Protein AF-0000000072567317 (afdb_homodimer)

Secondary structure (DSSP, 8-state):
--TTHHHHHHHHHHHHHHHHHIIIIIHHHHHHHHHTTEE--SSSS--EE-TTHHHHHHHH-HHHHHHHHHHHHHHHHHHHHHHHHHHHHHHHHHH---TTHHHHHHHHHHHHHS-HHHHHHHHHHHT-TTT-HHHHHHHHTT-GGG---TTT-TTTHHHHHHHHHHHHHHHHHHHHHHHHHTTS-HHHHHHHHHTT--HHHHIIIIIHHHHHHHHHHHHHHHHHHHHHHHHHHHHHHTTT-STTTT--HHHHHHIIIIIS--HHHHHHHHHHHHHHHHHHHHHHHHHT-------/--TTHHHHHHHHHHHHHHHHHIIIIIHHHHHHHHHTTEE--SSSS--EE-TTHHHHHHHH-HHHHHHHHHHHHHHHHHHHHHHHHHHHHHHHHHH---TTHHHHHHHHHHHHHS-HHHHHHHHHHHT-TTT-HHHHHHHHTT-GGG---TTT-TTTHHHHHHHHHHHHHHHHHHHHHHHHHTTS-HHHHHHHHHTT--HHHHIIIIIHHHHHHHHHHHHHHHHHHHHHHHHHHHHHHTTT-STTTT--HHHHHHIIIIIS--HHHHHHHHHHHHHHHHHHHHHHHHHT-------

Radius of gyration: 24.94 Å; Cα contacts (8 Å, |Δi|>4): 811; chains: 2; bounding box: 60×74×68 Å

Structure (mmCIF, N/CA/C/O backbone):
data_AF-0000000072567317-model_v1
#
loop_
_entity.id
_entity.type
_entity.pdbx_description
1 polymer 'ABC transporter, permease protein'
#
loop_
_atom_site.group_PDB
_atom_site.id
_atom_site.type_symbol
_atom_site.label_atom_id
_atom_site.label_alt_id
_atom_site.label_comp_id
_atom_site.label_asym_id
_atom_site.label_entity_id
_atom_site.label_seq_id
_atom_site.pdbx_PDB_ins_code
_atom_site.Cartn_x
_atom_site.Cartn_y
_atom_site.Cartn_z
_atom_site.occupancy
_atom_site.B_iso_or_equiv
_atom_site.auth_seq_id
_atom_site.auth_comp_id
_atom_site.auth_asym_id
_atom_site.auth_atom_id
_atom_site.pdbx_PDB_model_num
ATOM 1 N N . MET A 1 1 ? -23.688 21.062 33.844 1 32.62 1 MET A N 1
ATOM 2 C CA . MET A 1 1 ? -24.109 20.281 32.688 1 32.62 1 MET A CA 1
ATOM 3 C C . MET A 1 1 ? -23.297 19 32.562 1 32.62 1 MET A C 1
ATOM 5 O O . MET A 1 1 ? -22.062 19.047 32.469 1 32.62 1 MET A O 1
ATOM 9 N N . ASN A 1 2 ? -23.625 17.797 33.062 1 37.94 2 ASN A N 1
ATOM 10 C CA . ASN A 1 2 ? -23.188 16.5 33.562 1 37.94 2 ASN A CA 1
ATOM 11 C C . ASN A 1 2 ? -22.516 15.672 32.469 1 37.94 2 ASN A C 1
ATOM 13 O O . ASN A 1 2 ? -23.109 15.391 31.438 1 37.94 2 ASN A O 1
ATOM 17 N N . ASN A 1 3 ? -21.172 15.711 32.312 1 44.16 3 ASN A N 1
ATOM 18 C CA . ASN A 1 3 ? -20.062 15.258 31.5 1 44.16 3 ASN A CA 1
ATOM 19 C C . ASN A 1 3 ? -20.125 13.758 31.234 1 44.16 3 ASN A C 1
ATOM 21 O O . ASN A 1 3 ? -19.156 13.156 30.766 1 44.16 3 ASN A O 1
ATOM 25 N N . LYS A 1 4 ? -21.016 13.148 31.969 1 48.81 4 LYS A N 1
ATOM 26 C CA . LYS A 1 4 ? -21.234 11.703 31.984 1 48.81 4 LYS A CA 1
ATOM 27 C C . LYS A 1 4 ? -21.906 11.234 30.688 1 48.81 4 LYS A C 1
ATOM 29 O O . LYS A 1 4 ? -21.625 10.133 30.203 1 48.81 4 LYS A O 1
ATOM 34 N N . GLY A 1 5 ? -22.797 12 30.203 1 48.31 5 GLY A N 1
ATOM 35 C CA . GLY A 1 5 ? -23.562 11.641 29.031 1 48.31 5 GLY A CA 1
ATOM 36 C C . GLY A 1 5 ? -22.703 11.5 27.781 1 48.31 5 GLY A C 1
ATOM 37 O O . GLY A 1 5 ? -22.984 10.648 26.938 1 48.31 5 GLY A O 1
ATOM 38 N N . ASN A 1 6 ? -21.797 12.375 27.625 1 52.28 6 ASN A N 1
ATOM 39 C CA . ASN A 1 6 ? -20.938 12.391 26.453 1 52.28 6 ASN A CA 1
ATOM 40 C C . ASN A 1 6 ? -19.969 11.211 26.438 1 52.28 6 ASN A C 1
ATOM 42 O O . ASN A 1 6 ? -19.625 10.703 25.375 1 52.28 6 ASN A O 1
ATOM 46 N N . LYS A 1 7 ? -19.719 10.781 27.656 1 54.72 7 LYS A N 1
ATOM 47 C CA . LYS A 1 7 ? -18.812 9.641 27.75 1 54.72 7 LYS A CA 1
ATOM 48 C C . LYS A 1 7 ? -19.484 8.352 27.281 1 54.72 7 LYS A C 1
ATOM 50 O O . LYS A 1 7 ? -18.859 7.512 26.641 1 54.72 7 LYS A O 1
ATOM 55 N N . THR A 1 8 ? -20.766 8.242 27.703 1 52.5 8 THR A N 1
ATOM 56 C CA . THR A 1 8 ? -21.5 7.035 27.328 1 52.5 8 THR A CA 1
ATOM 57 C C . THR A 1 8 ? -21.672 6.961 25.812 1 52.5 8 THR A C 1
ATOM 59 O O . THR A 1 8 ? -21.562 5.887 25.219 1 52.5 8 THR A O 1
ATOM 62 N N . PHE A 1 9 ? -21.906 8.078 25.25 1 51 9 PHE A N 1
ATOM 63 C CA . PHE A 1 9 ? -22.094 8.102 23.797 1 51 9 PHE A CA 1
ATOM 64 C C . PHE A 1 9 ? -20.781 7.758 23.094 1 51 9 PHE A C 1
ATOM 66 O O . PHE A 1 9 ? -20.781 6.996 22.125 1 51 9 PHE A O 1
ATOM 73 N N . ILE A 1 10 ? -19.859 8.344 23.641 1 52.81 10 ILE A N 1
ATOM 74 C CA . ILE A 1 10 ? -18.547 8.07 23.047 1 52.81 10 ILE A CA 1
ATOM 75 C C . ILE A 1 10 ? -18.188 6.602 23.234 1 52.81 10 ILE A C 1
ATOM 77 O O . ILE A 1 10 ? -17.719 5.945 22.312 1 52.81 10 ILE A O 1
ATOM 81 N N . THR A 1 11 ? -18.469 6.082 24.453 1 53.72 11 THR A N 1
ATOM 82 C CA . THR A 1 11 ? -18.188 4.672 24.703 1 53.72 11 THR A CA 1
ATOM 83 C C . THR A 1 11 ? -19.094 3.777 23.875 1 53.72 11 THR A C 1
ATOM 85 O O . THR A 1 11 ? -18.656 2.752 23.344 1 53.72 11 THR A O 1
ATOM 88 N N . LEU A 1 12 ? -20.297 4.109 23.797 1 53.03 12 LEU A N 1
ATOM 89 C CA . LEU A 1 12 ? -21.234 3.303 23.016 1 53.03 12 LEU A CA 1
ATOM 90 C C . LEU A 1 12 ? -20.906 3.373 21.531 1 53.03 12 LEU A C 1
ATOM 92 O O . LEU A 1 12 ? -21.078 2.391 20.797 1 53.03 12 LEU A O 1
ATOM 96 N N . SER A 1 13 ? -20.547 4.559 21.172 1 52.06 13 SER A N 1
ATOM 97 C CA . SER A 1 13 ? -20.203 4.695 19.766 1 52.06 13 SER A CA 1
ATOM 98 C C . SER A 1 13 ? -18.938 3.918 19.422 1 52.06 13 SER A C 1
ATOM 100 O O . SER A 1 13 ? -18.75 3.488 18.281 1 52.06 13 SER A O 1
ATOM 102 N N . LEU A 1 14 ? -18.188 3.758 20.438 1 55.19 14 LEU A N 1
ATOM 103 C CA . LEU A 1 14 ? -16.922 3.061 20.219 1 55.19 14 LEU A CA 1
ATOM 104 C C . LEU A 1 14 ? -17.078 1.562 20.453 1 55.19 14 LEU A C 1
ATOM 106 O O . LEU A 1 14 ? -16.219 0.774 20.062 1 55.19 14 LEU A O 1
ATOM 110 N N . VAL A 1 15 ? -18.141 1.15 21.172 1 55.69 15 VAL A N 1
ATOM 111 C CA . VAL A 1 15 ? -18.375 -0.248 21.516 1 55.69 15 VAL A CA 1
ATOM 112 C C . VAL A 1 15 ? -18.438 -1.097 20.25 1 55.69 15 VAL A C 1
ATOM 114 O O . VAL A 1 15 ? -17.781 -2.139 20.156 1 55.69 15 VAL A O 1
ATOM 117 N N . PRO A 1 16 ? -19.297 -0.692 19.375 1 52.09 16 PRO A N 1
ATOM 118 C CA . PRO A 1 16 ? -19.312 -1.543 18.188 1 52.09 16 PRO A CA 1
ATOM 119 C C . PRO A 1 16 ? -17.922 -1.71 17.562 1 52.09 16 PRO A C 1
ATOM 121 O O . PRO A 1 16 ? -17.562 -2.807 17.125 1 52.09 16 PRO A O 1
ATOM 124 N N . ALA A 1 17 ? -17.281 -0.625 17.719 1 53.28 17 ALA A N 1
ATOM 125 C CA . ALA A 1 17 ? -15.93 -0.705 17.172 1 53.28 17 ALA A CA 1
ATOM 126 C C . ALA A 1 17 ? -15.062 -1.637 18.016 1 53.28 17 ALA A C 1
ATOM 128 O O . ALA A 1 17 ? -14.273 -2.414 17.484 1 53.28 17 ALA A O 1
ATOM 129 N N . THR A 1 18 ? -15.32 -1.555 19.359 1 55.06 18 THR A N 1
ATOM 130 C CA . THR A 1 18 ? -14.539 -2.402 20.25 1 55.06 18 THR A CA 1
ATOM 131 C C . THR A 1 18 ? -14.922 -3.869 20.078 1 55.06 18 THR A C 1
ATOM 133 O O . THR A 1 18 ? -14.055 -4.746 20.078 1 55.06 18 THR A O 1
ATOM 136 N N . ILE A 1 19 ? -16.172 -4.133 20.031 1 56.47 19 ILE A N 1
ATOM 137 C CA . ILE A 1 19 ? -16.625 -5.508 19.844 1 56.47 19 ILE A CA 1
ATOM 138 C C . ILE A 1 19 ? -16.094 -6.039 18.5 1 56.47 19 ILE A C 1
ATOM 140 O O . ILE A 1 19 ? -15.586 -7.16 18.438 1 56.47 19 ILE A O 1
ATOM 144 N N . LEU A 1 20 ? -16.359 -5.223 17.547 1 52.5 20 LEU A N 1
ATOM 145 C CA . LEU A 1 20 ? -15.875 -5.637 16.25 1 52.5 20 LEU A CA 1
ATOM 146 C C . LEU A 1 20 ? -14.359 -5.832 16.266 1 52.5 20 LEU A C 1
ATOM 148 O O . LEU A 1 20 ? -13.836 -6.754 15.641 1 52.5 20 LEU A O 1
ATOM 152 N N . PHE A 1 21 ? -13.859 -5.035 17.094 1 53.06 21 PHE A N 1
ATOM 153 C CA . PHE A 1 21 ? -12.414 -5.102 17.281 1 53.06 21 PHE A CA 1
ATOM 154 C C . PHE A 1 21 ? -12.016 -6.422 17.922 1 53.06 21 PHE A C 1
ATOM 156 O O . PHE A 1 21 ? -11.094 -7.094 17.453 1 53.06 21 PHE A O 1
ATOM 163 N N . PHE A 1 22 ? -12.609 -6.691 19.062 1 57.38 22 PHE A N 1
ATOM 164 C CA . PHE A 1 22 ? -12.25 -7.91 19.781 1 57.38 22 PHE A CA 1
ATOM 165 C C . PHE A 1 22 ? -12.539 -9.141 18.938 1 57.38 22 PHE A C 1
ATOM 167 O O . PHE A 1 22 ? -11.711 -10.055 18.844 1 57.38 22 PHE A O 1
ATOM 174 N N . ILE A 1 23 ? -13.664 -9.148 18.375 1 54.78 23 ILE A N 1
ATOM 175 C CA . ILE A 1 23 ? -14.078 -10.328 17.625 1 54.78 23 ILE A CA 1
ATOM 176 C C . ILE A 1 23 ? -13.242 -10.461 16.359 1 54.78 23 ILE A C 1
ATOM 178 O O . ILE A 1 23 ? -12.805 -11.562 16.016 1 54.78 23 ILE A O 1
ATOM 182 N N . PHE A 1 24 ? -13.031 -9.297 15.812 1 52.22 24 PHE A N 1
ATOM 183 C CA . PHE A 1 24 ? -12.492 -9.406 14.461 1 52.22 24 PHE A CA 1
ATOM 184 C C . PHE A 1 24 ? -10.984 -9.203 14.461 1 52.22 24 PHE A C 1
ATOM 186 O O . PHE A 1 24 ? -10.305 -9.555 13.492 1 52.22 24 PHE A O 1
ATOM 193 N N . ILE A 1 25 ? -10.516 -8.664 15.562 1 58.19 25 ILE A N 1
ATOM 194 C CA . ILE A 1 25 ? -9.078 -8.453 15.633 1 58.19 25 ILE A CA 1
ATOM 195 C C . ILE A 1 25 ? -8.43 -9.555 16.469 1 58.19 25 ILE A C 1
ATOM 197 O O . ILE A 1 25 ? -7.508 -10.227 16 1 58.19 25 ILE A O 1
ATOM 201 N N . ILE A 1 26 ? -8.914 -9.703 17.703 1 60.16 26 ILE A N 1
ATOM 202 C CA . ILE A 1 26 ? -8.234 -10.547 18.672 1 60.16 26 ILE A CA 1
ATOM 203 C C . ILE A 1 26 ? -8.391 -12.016 18.266 1 60.16 26 ILE A C 1
ATOM 205 O O . ILE A 1 26 ? -7.414 -12.773 18.281 1 60.16 26 ILE A O 1
ATOM 209 N N . ILE A 1 27 ? -9.523 -12.312 17.859 1 60.34 27 ILE A N 1
ATOM 210 C CA . ILE A 1 27 ? -9.797 -13.727 17.641 1 60.34 27 ILE A CA 1
ATOM 211 C C . ILE A 1 27 ? -9.039 -14.211 16.391 1 60.34 27 ILE A C 1
ATOM 213 O O . ILE A 1 27 ? -8.344 -15.219 16.438 1 60.34 27 ILE A O 1
ATOM 217 N N . PRO A 1 28 ? -9.133 -13.359 15.375 1 60.38 28 PRO A N 1
ATOM 218 C CA . PRO A 1 28 ? -8.422 -13.852 14.195 1 60.38 28 PRO A CA 1
ATOM 219 C C . PRO A 1 28 ? -6.906 -13.867 14.383 1 60.38 28 PRO A C 1
ATOM 221 O O . PRO A 1 28 ? -6.23 -14.773 13.891 1 60.38 28 PRO A O 1
ATOM 224 N N . THR A 1 29 ? -6.445 -12.953 15.086 1 65.94 29 THR A N 1
ATOM 225 C CA . THR A 1 29 ? -5.016 -12.93 15.383 1 65.94 29 THR A CA 1
ATOM 226 C C . THR A 1 29 ? -4.621 -14.125 16.25 1 65.94 29 THR A C 1
ATOM 228 O O . THR A 1 29 ? -3.586 -14.75 16.016 1 65.94 29 THR A O 1
ATOM 231 N N . MET A 1 30 ? -5.5 -14.422 17.078 1 70.56 30 MET A N 1
ATOM 232 C CA . MET A 1 30 ? -5.246 -15.57 17.938 1 70.56 30 MET A CA 1
ATOM 233 C C . MET A 1 30 ? -5.27 -16.875 17.156 1 70.56 30 MET A C 1
ATOM 235 O O . MET A 1 30 ? -4.535 -17.812 17.469 1 70.56 30 MET A O 1
ATOM 239 N N . ASN A 1 31 ? -6.035 -16.906 16.141 1 69.62 31 ASN A N 1
ATOM 240 C CA . ASN A 1 31 ? -6.098 -18.109 15.32 1 69.62 31 ASN A CA 1
ATOM 241 C C . ASN A 1 31 ? -4.789 -18.344 14.57 1 69.62 31 ASN A C 1
ATOM 243 O O . ASN A 1 31 ? -4.328 -19.484 14.453 1 69.62 31 ASN A O 1
ATOM 247 N N . VAL A 1 32 ? -4.238 -17.297 14.102 1 69.12 32 VAL A N 1
ATOM 248 C CA . VAL A 1 32 ? -2.955 -17.406 13.414 1 69.12 32 VAL A CA 1
ATOM 249 C C . VAL A 1 32 ? -1.896 -17.938 14.383 1 69.12 32 VAL A C 1
ATOM 251 O O . VAL A 1 32 ? -1.105 -18.812 14.039 1 69.12 32 VAL A O 1
ATOM 254 N N . PHE A 1 33 ? -1.985 -17.453 15.539 1 75.31 33 PHE A N 1
ATOM 255 C CA . PHE A 1 33 ? -1.052 -17.906 16.562 1 75.31 33 PHE A CA 1
ATOM 256 C C . PHE A 1 33 ? -1.294 -19.375 16.922 1 75.31 33 PHE A C 1
ATOM 258 O O . PHE A 1 33 ? -0.346 -20.141 17.062 1 75.31 33 PHE A O 1
ATOM 265 N N . TRP A 1 34 ? -2.539 -19.656 16.938 1 75.06 34 TRP A N 1
ATOM 266 C CA . TRP A 1 34 ? -2.908 -21.031 17.281 1 75.06 34 TRP A CA 1
ATOM 267 C C . TRP A 1 34 ? -2.494 -22 16.172 1 75.06 34 TRP A C 1
ATOM 269 O O . TRP A 1 34 ? -1.954 -23.062 16.438 1 75.06 34 TRP A O 1
ATOM 279 N N . MET A 1 35 ? -2.645 -21.609 15.023 1 76.81 35 MET A N 1
ATOM 280 C CA . MET A 1 35 ? -2.33 -22.484 13.883 1 76.81 35 MET A CA 1
ATOM 281 C C . MET A 1 35 ? -0.823 -22.625 13.719 1 76.81 35 MET A C 1
ATOM 283 O O . MET A 1 35 ? -0.354 -23.625 13.156 1 76.81 35 MET A O 1
ATOM 287 N N . SER A 1 36 ? -0.101 -21.656 14.156 1 79.12 36 SER A N 1
ATOM 288 C CA . SER A 1 36 ? 1.354 -21.719 14.062 1 79.12 36 SER A CA 1
ATOM 289 C C . SER A 1 36 ? 1.921 -22.844 14.922 1 79.12 36 SER A C 1
ATOM 291 O O . SER A 1 36 ? 3.068 -23.25 14.734 1 79.12 36 SER A O 1
ATOM 293 N N . LEU A 1 37 ? 1.075 -23.344 15.766 1 81.38 37 LEU A N 1
ATOM 294 C CA . LEU A 1 37 ? 1.52 -24.375 16.688 1 81.38 37 LEU A CA 1
ATOM 295 C C . LEU A 1 37 ? 1.22 -25.766 16.125 1 81.38 37 LEU A C 1
ATOM 297 O O . LEU A 1 37 ? 1.503 -26.781 16.766 1 81.38 37 LEU A O 1
ATOM 301 N N . PHE A 1 38 ? 0.741 -25.812 14.914 1 78.81 38 PHE A N 1
ATOM 302 C CA . PHE A 1 38 ? 0.339 -27.094 14.336 1 78.81 38 PHE A CA 1
ATOM 303 C C . PHE A 1 38 ? 1.115 -27.359 13.047 1 78.81 38 PHE A C 1
ATOM 305 O O . PHE A 1 38 ? 1.562 -26.438 12.375 1 78.81 38 PHE A O 1
ATOM 312 N N . LYS A 1 39 ? 1.403 -28.672 12.836 1 75.44 39 LYS A N 1
ATOM 313 C CA . LYS A 1 39 ? 1.78 -29.141 11.5 1 75.44 39 LYS A CA 1
ATOM 314 C C . LYS A 1 39 ? 0.548 -29.484 10.672 1 75.44 39 LYS A C 1
ATOM 316 O O . LYS A 1 39 ? -0.147 -30.453 10.953 1 75.44 39 LYS A O 1
ATOM 321 N N . TRP A 1 40 ? 0.231 -28.531 9.773 1 75.38 40 TRP A N 1
ATOM 322 C CA . TRP A 1 40 ? -1.001 -28.672 9.008 1 75.38 40 TRP A CA 1
ATOM 323 C C . TRP A 1 40 ? -0.792 -28.203 7.566 1 75.38 40 TRP A C 1
ATOM 325 O O . TRP A 1 40 ? -0.178 -27.172 7.324 1 75.38 40 TRP A O 1
ATOM 335 N N . GLY A 1 41 ? -1.123 -29.125 6.645 1 70.25 41 GLY A N 1
ATOM 336 C CA . GLY A 1 41 ? -0.96 -28.812 5.234 1 70.25 41 GLY A CA 1
ATOM 337 C C . GLY A 1 41 ? -2.064 -27.938 4.688 1 70.25 41 GLY A C 1
ATOM 338 O O . GLY A 1 41 ? -1.957 -27.406 3.574 1 70.25 41 GLY A O 1
ATOM 339 N N . GLY A 1 42 ? -3.084 -27.516 5.5 1 61.38 42 GLY A N 1
ATOM 340 C CA . GLY A 1 42 ? -4.137 -26.625 5.043 1 61.38 42 GLY A CA 1
ATOM 341 C C . GLY A 1 42 ? -5.371 -27.359 4.555 1 61.38 42 GLY A C 1
ATOM 342 O O . GLY A 1 42 ? -6.484 -26.828 4.641 1 61.38 42 GLY A O 1
ATOM 343 N N . LEU A 1 43 ? -5.141 -28.453 3.896 1 58.06 43 LEU A N 1
ATOM 344 C CA . LEU A 1 43 ? -6.246 -29.156 3.248 1 58.06 43 LEU A CA 1
ATOM 345 C C . LEU A 1 43 ? -6.691 -30.359 4.078 1 58.06 43 LEU A C 1
ATOM 347 O O . LEU A 1 43 ? -7.887 -30.641 4.168 1 58.06 43 LEU A O 1
ATOM 351 N N . VAL A 1 44 ? -5.664 -31.109 4.453 1 57.34 44 VAL A N 1
ATOM 352 C CA . VAL A 1 44 ? -6.031 -32.375 5.082 1 57.34 44 VAL A CA 1
ATOM 353 C C . VAL A 1 44 ? -6.219 -32.188 6.582 1 57.34 44 VAL A C 1
ATOM 355 O O . VAL A 1 44 ? -5.57 -31.312 7.184 1 57.34 44 VAL A O 1
ATOM 358 N N . ASN A 1 45 ? -7.273 -32.594 7.113 1 62.28 45 ASN A N 1
ATOM 359 C CA . ASN A 1 45 ? -7.734 -32.531 8.5 1 62.28 45 ASN A CA 1
ATOM 360 C C . ASN A 1 45 ? -6.711 -33.125 9.461 1 62.28 45 ASN A C 1
ATOM 362 O O . ASN A 1 45 ? -7.031 -33.406 10.617 1 62.28 45 ASN A O 1
ATOM 366 N N . ASN A 1 46 ? -5.531 -33.375 9.016 1 66.94 46 ASN A N 1
ATOM 367 C CA . ASN A 1 46 ? -4.625 -33.938 10.016 1 66.94 46 ASN A CA 1
ATOM 368 C C . ASN A 1 46 ? -3.73 -32.875 10.617 1 66.94 46 ASN A C 1
ATOM 370 O O . ASN A 1 46 ? -2.639 -32.594 10.109 1 66.94 46 ASN A O 1
ATOM 374 N N . LYS A 1 47 ? -4.355 -32.219 11.648 1 77.81 47 LYS A N 1
ATOM 375 C CA . LYS A 1 47 ? -3.59 -31.234 12.391 1 77.81 47 LYS A CA 1
ATOM 376 C C . LYS A 1 47 ? -2.846 -31.859 13.562 1 77.81 47 LYS A C 1
ATOM 378 O O . LYS A 1 47 ? -3.457 -32.5 14.414 1 77.81 47 LYS A O 1
ATOM 383 N N . LYS A 1 48 ? -1.496 -31.984 13.484 1 80.38 48 LYS A N 1
ATOM 384 C CA . LYS A 1 48 ? -0.692 -32.469 14.602 1 80.38 48 LYS A CA 1
ATOM 385 C C . LYS A 1 48 ? -0.108 -31.297 15.398 1 80.38 48 LYS A C 1
ATOM 387 O O . LYS A 1 48 ? 0.525 -30.406 14.828 1 80.38 48 LYS A O 1
ATOM 392 N N . PHE A 1 49 ? -0.457 -31.281 16.688 1 84.56 49 PHE A N 1
ATOM 393 C CA . PHE A 1 49 ? 0.085 -30.234 17.562 1 84.56 49 PHE A CA 1
ATOM 394 C C . PHE A 1 49 ? 1.59 -30.406 17.734 1 84.56 49 PHE A C 1
ATOM 396 O O . PHE A 1 49 ? 2.055 -31.438 18.219 1 84.56 49 PHE A O 1
ATOM 403 N N . VAL A 1 50 ? 2.416 -29.516 17.25 1 83.5 50 VAL A N 1
ATOM 404 C CA . VAL A 1 50 ? 3.871 -29.641 17.297 1 83.5 50 VAL A CA 1
ATOM 405 C C . VAL A 1 50 ? 4.449 -28.547 18.203 1 83.5 50 VAL A C 1
ATOM 407 O O . VAL A 1 50 ? 5.668 -28.422 18.344 1 83.5 50 VAL A O 1
ATOM 410 N N . GLY A 1 51 ? 3.568 -27.766 18.844 1 81 51 GLY A N 1
ATOM 411 C CA . GLY A 1 51 ? 4.027 -26.734 19.75 1 81 51 GLY A CA 1
ATOM 412 C C . GLY A 1 51 ? 4.922 -25.703 19.062 1 81 51 GLY A C 1
ATOM 413 O O . GLY A 1 51 ? 4.535 -25.109 18.062 1 81 51 GLY A O 1
ATOM 414 N N . LEU A 1 52 ? 6.223 -25.719 19.625 1 86.31 52 LEU A N 1
ATOM 415 C CA . LEU A 1 52 ? 7.121 -24.672 19.141 1 86.31 52 LEU A CA 1
ATOM 416 C C . LEU A 1 52 ? 8.094 -25.234 18.109 1 86.31 52 LEU A C 1
ATOM 418 O O . LEU A 1 52 ? 9.07 -24.578 17.75 1 86.31 52 LEU A O 1
ATOM 422 N N . ASP A 1 53 ? 7.824 -26.406 17.594 1 86.69 53 ASP A N 1
ATOM 423 C CA . ASP A 1 53 ? 8.711 -27.062 16.641 1 86.69 53 ASP A CA 1
ATOM 424 C C . ASP A 1 53 ? 8.82 -26.234 15.352 1 86.69 53 ASP A C 1
ATOM 426 O O . ASP A 1 53 ? 9.906 -26.109 14.781 1 86.69 53 ASP A O 1
ATOM 430 N N . ASN A 1 54 ? 7.668 -25.703 15 1 88.25 54 ASN A N 1
ATOM 431 C CA . ASN A 1 54 ? 7.688 -24.844 13.812 1 88.25 54 ASN A CA 1
ATOM 432 C C . ASN A 1 54 ? 8.594 -23.641 14 1 88.25 54 ASN A C 1
ATOM 434 O O . ASN A 1 54 ? 9.281 -23.219 13.062 1 88.25 54 ASN A O 1
ATOM 438 N N . PHE A 1 55 ? 8.664 -23.219 15.18 1 89.19 55 PHE A N 1
ATOM 439 C CA . PHE A 1 55 ? 9.484 -22.047 15.469 1 89.19 55 PHE A CA 1
ATOM 440 C C . PHE A 1 55 ? 10.961 -22.422 15.484 1 89.19 55 PHE A C 1
ATOM 442 O O . PHE A 1 55 ? 11.797 -21.656 14.977 1 89.19 55 PHE A O 1
ATOM 449 N N . ILE A 1 56 ? 11.211 -23.516 15.984 1 88.56 56 ILE A N 1
ATOM 450 C CA . ILE A 1 56 ? 12.594 -23.984 16.016 1 88.56 56 ILE A CA 1
ATOM 451 C C . ILE A 1 56 ? 13.094 -24.234 14.602 1 88.56 56 ILE A C 1
ATOM 453 O O . ILE A 1 56 ? 14.211 -23.844 14.25 1 88.56 56 ILE A O 1
ATOM 457 N N . MET A 1 57 ? 12.297 -24.797 13.852 1 89.56 57 MET A N 1
ATOM 458 C CA . MET A 1 57 ? 12.633 -25.062 12.453 1 89.56 57 MET A CA 1
ATOM 459 C C . MET A 1 57 ? 12.836 -23.766 11.688 1 89.56 57 MET A C 1
ATOM 461 O O . MET A 1 57 ? 13.727 -23.672 10.836 1 89.56 57 MET A O 1
ATOM 465 N N . LEU A 1 58 ? 12.047 -22.844 11.984 1 91.25 58 LEU A N 1
ATOM 466 C CA . LEU A 1 58 ? 12.094 -21.547 11.297 1 91.25 58 LEU A CA 1
ATOM 467 C C . LEU A 1 58 ? 13.445 -20.875 11.508 1 91.25 58 LEU A C 1
ATOM 469 O O . LEU A 1 58 ? 14.023 -20.328 10.562 1 91.25 58 LEU A O 1
ATOM 473 N N . PHE A 1 59 ? 13.977 -20.953 12.742 1 91.5 59 PHE A N 1
ATOM 474 C CA . PHE A 1 59 ? 15.219 -20.25 13.062 1 91.5 59 PHE A CA 1
ATOM 475 C C . PHE A 1 59 ? 16.422 -20.969 12.461 1 91.5 59 PHE A C 1
ATOM 477 O O . PHE A 1 59 ? 17.5 -20.391 12.32 1 91.5 59 PHE A O 1
ATOM 484 N N . LYS A 1 60 ? 16.203 -22.219 12.031 1 91.88 60 LYS A N 1
ATOM 485 C CA . LYS A 1 60 ? 17.281 -23 11.406 1 91.88 60 LYS A CA 1
ATOM 486 C C . LYS A 1 60 ? 17.125 -23.016 9.891 1 91.88 60 L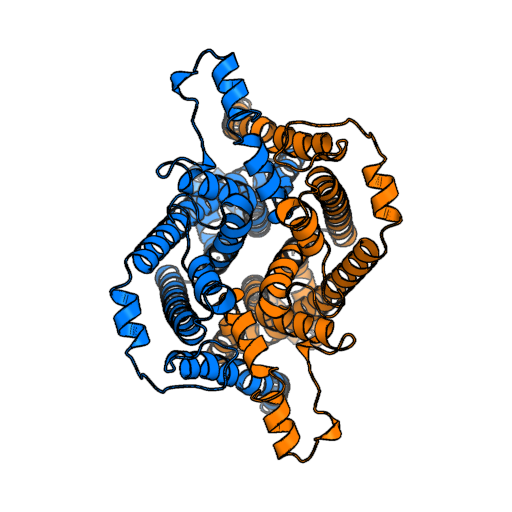YS A C 1
ATOM 488 O O . LYS A 1 60 ? 17.969 -23.562 9.18 1 91.88 60 LYS A O 1
ATOM 493 N N . ASP A 1 61 ? 16.078 -22.422 9.422 1 93.5 61 ASP A N 1
ATOM 494 C CA . ASP A 1 61 ? 15.789 -22.406 7.992 1 93.5 61 ASP A CA 1
ATOM 495 C C . ASP A 1 61 ? 16.594 -21.312 7.285 1 93.5 61 ASP A C 1
ATOM 497 O O . ASP A 1 61 ? 16.266 -20.125 7.391 1 93.5 61 ASP A O 1
ATOM 501 N N . SER A 1 62 ? 17.578 -21.75 6.523 1 93.44 62 SER A N 1
ATOM 502 C CA . SER A 1 62 ? 18.469 -20.812 5.848 1 93.44 62 SER A CA 1
ATOM 503 C C . SER A 1 62 ? 17.703 -19.969 4.84 1 93.44 62 SER A C 1
ATOM 505 O O . SER A 1 62 ? 18.047 -18.797 4.629 1 93.44 62 SER A O 1
ATOM 507 N N . ASN A 1 63 ? 16.656 -20.531 4.258 1 94.19 63 ASN A N 1
ATOM 508 C CA . ASN A 1 63 ? 15.867 -19.781 3.285 1 94.19 63 ASN A CA 1
ATOM 509 C C . ASN A 1 63 ? 15.07 -18.672 3.953 1 94.19 63 ASN A C 1
ATOM 511 O O . ASN A 1 63 ? 14.93 -17.578 3.396 1 94.19 63 ASN A O 1
ATOM 515 N N . PHE A 1 64 ? 14.578 -19 5.113 1 95.19 64 PHE A N 1
ATOM 516 C CA . PHE A 1 64 ? 13.844 -17.969 5.844 1 95.19 64 PHE A CA 1
ATOM 517 C C . PHE A 1 64 ? 14.781 -16.844 6.289 1 95.19 64 PHE A C 1
ATOM 519 O O . PHE A 1 64 ? 14.453 -15.672 6.16 1 95.19 64 PHE A O 1
ATOM 526 N N . LEU A 1 65 ? 15.914 -17.219 6.777 1 95.62 65 LEU A N 1
ATOM 527 C CA . LEU A 1 65 ? 16.875 -16.219 7.246 1 95.62 65 LEU A CA 1
ATOM 528 C C . LEU A 1 65 ? 17.312 -15.32 6.098 1 95.62 65 LEU A C 1
ATOM 530 O O . LEU A 1 65 ? 17.469 -14.109 6.273 1 95.62 65 LEU A O 1
ATOM 534 N N . LYS A 1 66 ? 17.484 -15.922 4.965 1 95.81 66 LYS A N 1
ATOM 535 C CA . LYS A 1 66 ? 17.844 -15.148 3.783 1 95.81 66 LYS A CA 1
ATOM 536 C C . LYS A 1 66 ? 16.734 -14.188 3.393 1 95.81 66 LYS A C 1
ATOM 538 O O . LYS A 1 66 ? 16.984 -13.016 3.092 1 95.81 66 LYS A O 1
ATOM 543 N N . SER A 1 67 ? 15.516 -14.656 3.375 1 96.56 67 SER A N 1
ATOM 544 C CA . SER A 1 67 ? 14.375 -13.812 3.043 1 96.56 67 SER A CA 1
ATOM 545 C C . SER A 1 67 ? 14.195 -12.695 4.062 1 96.56 67 SER A C 1
ATOM 547 O O . SER A 1 67 ? 13.789 -11.586 3.711 1 96.56 67 SER A O 1
ATOM 549 N N . PHE A 1 68 ? 14.539 -13.023 5.309 1 96.5 68 PHE A N 1
ATOM 550 C CA . PHE A 1 68 ? 14.477 -12.031 6.371 1 96.5 68 PHE A CA 1
ATOM 551 C C . PHE A 1 68 ? 15.508 -10.93 6.152 1 96.5 68 PHE A C 1
ATOM 553 O O . PHE A 1 68 ? 15.211 -9.75 6.309 1 96.5 68 PHE A O 1
ATOM 560 N N . GLN A 1 69 ? 16.656 -11.305 5.801 1 96.25 69 GLN A N 1
ATOM 561 C CA . GLN A 1 69 ? 17.734 -10.352 5.527 1 96.25 69 GLN A CA 1
ATOM 562 C C . GLN A 1 69 ? 17.391 -9.461 4.336 1 96.25 69 GLN A C 1
ATOM 564 O O . GLN A 1 69 ? 17.625 -8.258 4.359 1 96.25 69 GLN A O 1
ATOM 569 N N . ASN A 1 70 ? 16.844 -10.086 3.309 1 97.19 70 ASN A N 1
ATOM 570 C CA . ASN A 1 70 ? 16.422 -9.32 2.145 1 97.19 70 ASN A CA 1
ATOM 571 C C . ASN A 1 70 ? 15.352 -8.289 2.514 1 97.19 70 ASN A C 1
ATOM 573 O O . ASN A 1 70 ? 15.375 -7.16 2.023 1 97.19 70 ASN A O 1
ATOM 577 N N . THR A 1 71 ? 14.469 -8.695 3.385 1 97.06 71 THR A N 1
ATOM 578 C CA . THR A 1 71 ? 13.406 -7.801 3.814 1 97.06 71 THR A CA 1
ATOM 579 C C . THR A 1 71 ? 13.969 -6.625 4.602 1 97.06 71 THR A C 1
ATOM 581 O O . THR A 1 71 ? 13.586 -5.477 4.379 1 97.06 71 THR A O 1
ATOM 584 N N . ILE A 1 72 ? 14.883 -6.906 5.469 1 96.31 72 ILE A N 1
ATOM 585 C CA . ILE A 1 72 ? 15.5 -5.855 6.273 1 96.31 72 ILE A CA 1
ATOM 586 C C . ILE A 1 72 ? 16.266 -4.891 5.363 1 96.31 72 ILE A C 1
ATOM 588 O O . ILE A 1 72 ? 16.203 -3.674 5.551 1 96.31 72 ILE A O 1
ATOM 592 N N . PHE A 1 73 ? 16.906 -5.453 4.43 1 96.88 73 PHE A N 1
ATOM 593 C CA . PHE A 1 73 ? 17.656 -4.629 3.484 1 96.88 73 PHE A CA 1
ATOM 594 C C . PHE A 1 73 ? 16.719 -3.668 2.756 1 96.88 73 PHE A C 1
ATOM 596 O O . PHE A 1 73 ? 16.984 -2.465 2.695 1 96.88 73 PHE A O 1
ATOM 603 N N . LEU A 1 74 ? 15.672 -4.176 2.223 1 96.88 74 LEU A N 1
ATOM 604 C CA . LEU A 1 74 ? 14.711 -3.352 1.497 1 96.88 74 LEU A CA 1
ATOM 605 C C . LEU A 1 74 ? 14.062 -2.33 2.426 1 96.88 74 LEU A C 1
ATOM 607 O O . LEU A 1 74 ? 13.883 -1.17 2.051 1 96.88 74 LEU A O 1
ATOM 611 N N . LEU A 1 75 ? 13.766 -2.814 3.588 1 96.25 75 LEU A N 1
ATOM 612 C CA . LEU A 1 75 ? 13.109 -1.948 4.562 1 96.25 75 LEU A CA 1
ATOM 613 C C . LEU A 1 75 ? 13.984 -0.741 4.891 1 96.25 75 LEU A C 1
ATOM 615 O O . LEU A 1 75 ? 13.5 0.395 4.895 1 96.25 75 LEU A O 1
ATOM 619 N N . VAL A 1 76 ? 15.227 -0.975 5.125 1 95.75 76 VAL A N 1
ATOM 620 C CA . VAL A 1 76 ? 16.141 0.081 5.543 1 95.75 76 VAL A CA 1
ATOM 621 C C . VAL A 1 76 ? 16.469 0.984 4.355 1 95.75 76 VAL A C 1
ATOM 623 O O . VAL A 1 76 ? 16.297 2.203 4.43 1 95.75 76 VAL A O 1
ATOM 626 N N . ILE A 1 77 ? 16.828 0.418 3.275 1 96.62 77 ILE A N 1
ATOM 627 C CA . ILE A 1 77 ? 17.297 1.186 2.131 1 96.62 77 ILE A CA 1
ATOM 628 C C . ILE A 1 77 ? 16.141 1.951 1.5 1 96.62 77 ILE A C 1
ATOM 630 O O . ILE A 1 77 ? 16.25 3.146 1.22 1 96.62 77 ILE A O 1
ATOM 634 N N . VAL A 1 78 ? 15.047 1.301 1.255 1 96.62 78 VAL A N 1
ATOM 635 C CA . VAL A 1 78 ? 13.914 1.927 0.587 1 96.62 78 VAL A CA 1
ATOM 636 C C . VAL A 1 78 ? 13.328 3.027 1.475 1 96.62 78 VAL A C 1
ATOM 638 O O . VAL A 1 78 ? 13 4.113 0.992 1 96.62 78 VAL A O 1
ATOM 641 N N . THR A 1 79 ? 13.258 2.73 2.77 1 95.19 79 THR A N 1
ATOM 642 C CA . THR A 1 79 ? 12.68 3.707 3.686 1 95.19 79 THR A CA 1
ATOM 643 C C . THR A 1 79 ? 13.562 4.949 3.775 1 95.19 79 THR A C 1
ATOM 645 O O . THR A 1 79 ? 13.086 6.07 3.605 1 95.19 79 THR A O 1
ATOM 648 N N . ILE A 1 80 ? 14.812 4.797 3.965 1 95.19 80 ILE A N 1
ATOM 649 C CA . ILE A 1 80 ? 15.734 5.91 4.168 1 95.19 80 ILE A CA 1
ATOM 650 C C . ILE A 1 80 ? 15.812 6.754 2.898 1 95.19 80 ILE A C 1
ATOM 652 O O . ILE A 1 80 ? 15.672 7.977 2.949 1 95.19 80 ILE A O 1
ATOM 656 N N . ILE A 1 81 ? 15.961 6.137 1.808 1 94.88 81 ILE A N 1
ATOM 657 C CA . ILE A 1 81 ? 16.156 6.863 0.557 1 94.88 81 ILE A CA 1
ATOM 658 C C . ILE A 1 81 ? 14.844 7.547 0.154 1 94.88 81 ILE A C 1
ATOM 660 O O . ILE A 1 81 ? 14.844 8.719 -0.24 1 94.88 81 ILE A O 1
ATOM 664 N N . THR A 1 82 ? 13.727 6.832 0.259 1 93.88 82 THR A N 1
ATOM 665 C CA . THR A 1 82 ? 12.438 7.395 -0.136 1 93.88 82 THR A CA 1
ATOM 666 C C . THR A 1 82 ? 12.078 8.594 0.737 1 93.88 82 THR A C 1
ATOM 668 O O . THR A 1 82 ? 11.688 9.641 0.226 1 93.88 82 THR A O 1
ATOM 671 N N . MET A 1 83 ? 12.25 8.445 2.047 1 93.44 83 MET A N 1
ATOM 672 C CA . MET A 1 83 ? 11.906 9.531 2.957 1 93.44 83 MET A CA 1
ATOM 673 C C . MET A 1 83 ? 12.82 10.734 2.74 1 93.44 83 MET A C 1
ATOM 675 O O . MET A 1 83 ? 12.352 11.875 2.717 1 93.44 83 MET A O 1
ATOM 679 N N . ALA A 1 84 ? 14.062 10.492 2.6 1 92.75 84 ALA A N 1
ATOM 680 C CA . ALA A 1 84 ? 15.023 11.578 2.371 1 92.75 84 ALA A CA 1
ATOM 681 C C . ALA A 1 84 ? 14.695 12.336 1.09 1 92.75 84 ALA A C 1
ATOM 683 O O . ALA A 1 84 ? 14.602 13.562 1.096 1 92.75 84 ALA A O 1
ATOM 684 N N . LEU A 1 85 ? 14.461 11.625 0.07 1 89.69 85 LEU A N 1
ATOM 685 C CA . LEU A 1 85 ? 14.18 12.258 -1.215 1 89.69 85 LEU A CA 1
ATOM 686 C C . LEU A 1 85 ? 12.828 12.961 -1.192 1 89.69 85 LEU A C 1
ATOM 688 O O . LEU A 1 85 ? 12.68 14.039 -1.77 1 89.69 85 LEU A O 1
ATOM 692 N N . ALA A 1 86 ? 11.859 12.344 -0.567 1 91.62 86 ALA A N 1
ATOM 693 C CA . ALA A 1 86 ? 10.523 12.922 -0.507 1 91.62 86 ALA A CA 1
ATOM 694 C C . ALA A 1 86 ? 10.523 14.234 0.274 1 91.62 86 ALA A C 1
ATOM 696 O O . ALA A 1 86 ? 9.945 15.227 -0.168 1 91.62 86 ALA A O 1
ATOM 697 N N . ILE A 1 87 ? 11.211 14.312 1.408 1 91.94 87 ILE A N 1
ATOM 698 C CA . ILE A 1 87 ? 11.242 15.492 2.264 1 91.94 87 ILE A CA 1
ATOM 699 C C . ILE A 1 87 ? 12.023 16.609 1.574 1 91.94 87 ILE A C 1
ATOM 701 O O . ILE A 1 87 ? 11.578 17.75 1.543 1 91.94 87 ILE A O 1
ATOM 705 N N . ILE A 1 88 ? 13.141 16.234 1.019 1 87.44 88 ILE A N 1
ATOM 706 C CA . ILE A 1 88 ? 13.984 17.203 0.349 1 87.44 88 ILE A CA 1
ATOM 707 C C . ILE A 1 88 ? 13.242 17.797 -0.85 1 87.44 88 ILE A C 1
ATOM 709 O O . ILE A 1 88 ? 13.203 19.016 -1.027 1 87.44 88 ILE A O 1
ATOM 713 N N . SER A 1 89 ? 12.664 16.953 -1.638 1 86.25 89 SER A N 1
ATOM 714 C CA . SER A 1 89 ? 11.93 17.422 -2.809 1 86.25 89 SER A CA 1
ATOM 715 C C . SER A 1 89 ? 10.734 18.281 -2.406 1 86.25 89 SER A C 1
ATOM 717 O O . SER A 1 89 ? 10.438 19.281 -3.051 1 86.25 89 SER A O 1
ATOM 719 N N . ALA A 1 90 ? 10.047 17.875 -1.353 1 88.25 90 ALA A N 1
ATOM 720 C CA . ALA A 1 90 ? 8.906 18.641 -0.869 1 88.25 90 ALA A CA 1
ATOM 721 C C . ALA A 1 90 ? 9.336 20.031 -0.408 1 88.25 90 ALA A C 1
ATOM 723 O O . ALA A 1 90 ? 8.68 21.031 -0.724 1 88.25 90 ALA A O 1
ATOM 724 N N . ALA A 1 91 ? 10.398 20.141 0.337 1 86.12 91 ALA A N 1
ATOM 725 C CA . ALA A 1 91 ? 10.891 21.406 0.875 1 86.12 91 ALA A CA 1
ATOM 726 C C . ALA A 1 91 ? 11.305 22.359 -0.246 1 86.12 91 ALA A C 1
ATOM 728 O O . ALA A 1 91 ? 11.094 23.578 -0.151 1 86.12 91 ALA A O 1
ATOM 729 N N . ILE A 1 92 ? 11.828 21.75 -1.268 1 81 92 ILE A N 1
ATOM 730 C CA . ILE A 1 92 ? 12.305 22.547 -2.387 1 81 92 ILE A CA 1
ATOM 731 C C . ILE A 1 92 ? 11.117 23.031 -3.221 1 81 92 ILE A C 1
ATOM 733 O O . ILE A 1 92 ? 11.07 24.203 -3.627 1 81 92 ILE A O 1
ATOM 737 N N . LEU A 1 93 ? 10.172 22.234 -3.385 1 80.25 93 LEU A N 1
ATOM 738 C CA . LEU A 1 93 ? 9.094 22.531 -4.32 1 80.25 93 LEU A CA 1
ATOM 739 C C . LEU A 1 93 ? 8.055 23.453 -3.688 1 80.25 93 LEU A C 1
ATOM 741 O O . LEU A 1 93 ? 7.363 24.188 -4.395 1 80.25 93 LEU A O 1
ATOM 745 N N . VAL A 1 94 ? 7.926 23.422 -2.365 1 78.44 94 VAL A N 1
ATOM 746 C CA . VAL A 1 94 ? 6.934 24.25 -1.695 1 78.44 94 VAL A CA 1
ATOM 747 C C . VAL A 1 94 ? 7.363 25.719 -1.754 1 78.44 94 VAL A C 1
ATOM 749 O O . VAL A 1 94 ? 6.52 26.609 -1.799 1 78.44 94 VAL A O 1
ATOM 752 N N . LYS A 1 95 ? 8.539 26.125 -1.442 1 68.94 95 LYS A N 1
ATOM 753 C CA . LYS A 1 95 ? 9.055 27.484 -1.382 1 68.94 95 LYS A CA 1
ATOM 754 C C . LYS A 1 95 ? 9.016 28.156 -2.756 1 68.94 95 LYS A C 1
ATOM 756 O O . LYS A 1 95 ? 8.938 29.375 -2.855 1 68.94 95 LYS A O 1
ATOM 761 N N . GLU A 1 96 ? 9.141 27.359 -3.693 1 57.53 96 GLU A N 1
ATOM 762 C CA . GLU A 1 96 ? 9.422 27.984 -4.977 1 57.53 96 GLU A CA 1
ATOM 763 C C . GLU A 1 96 ? 8.133 28.453 -5.66 1 57.53 96 GLU A C 1
ATOM 765 O O . GLU A 1 96 ? 7.098 27.797 -5.551 1 57.53 96 GLU A O 1
ATOM 770 N N . ASP A 1 97 ? 7.863 29.797 -5.816 1 53.03 97 ASP A N 1
ATOM 771 C CA . ASP A 1 97 ? 6.84 30.453 -6.629 1 53.03 97 ASP A CA 1
ATOM 772 C C . ASP A 1 97 ? 6.566 29.656 -7.906 1 53.03 97 ASP A C 1
ATOM 774 O O . ASP A 1 97 ? 5.914 30.141 -8.828 1 53.03 97 ASP A O 1
ATOM 778 N N . THR A 1 98 ? 7.402 28.797 -8.367 1 50.28 98 THR A N 1
ATOM 779 C CA . THR A 1 98 ? 7.793 28.609 -9.766 1 50.28 98 THR A CA 1
ATOM 780 C C . THR A 1 98 ? 6.719 27.828 -10.523 1 50.28 98 THR A C 1
ATOM 782 O O . THR A 1 98 ? 5.957 27.078 -9.93 1 50.28 98 THR A O 1
ATOM 785 N N . LYS A 1 99 ? 6.379 28.219 -11.625 1 54.59 99 LYS A N 1
ATOM 786 C CA . LYS A 1 99 ? 5.652 27.75 -12.797 1 54.59 99 LYS A CA 1
ATOM 787 C C . LYS A 1 99 ? 5.844 26.234 -12.984 1 54.59 99 LYS A C 1
ATOM 789 O O . LYS A 1 99 ? 4.938 25.547 -13.461 1 54.59 99 LYS A O 1
ATOM 794 N N . PHE A 1 100 ? 7.035 25.75 -12.367 1 59.78 100 PHE A N 1
ATOM 795 C CA . PHE A 1 100 ? 7.355 24.359 -12.68 1 59.78 100 PHE A CA 1
ATOM 796 C C . PHE A 1 100 ? 6.898 23.438 -11.555 1 59.78 100 PHE A C 1
ATOM 798 O O . PHE A 1 100 ? 7.078 22.219 -11.633 1 59.78 100 PHE A O 1
ATOM 805 N N . LYS A 1 101 ? 6.316 24 -10.508 1 67.81 101 LYS A N 1
ATOM 806 C CA . LYS A 1 101 ? 5.867 23.203 -9.367 1 67.81 101 LYS A CA 1
ATOM 807 C C . LYS A 1 101 ? 4.863 22.141 -9.805 1 67.81 101 LYS A C 1
ATOM 809 O O . LYS A 1 101 ? 4.965 20.984 -9.406 1 67.81 101 LYS A O 1
ATOM 814 N N . ASN A 1 102 ? 4.117 22.594 -10.672 1 66.94 102 ASN A N 1
ATOM 815 C CA . ASN A 1 102 ? 3.068 21.688 -11.125 1 66.94 102 ASN A CA 1
ATOM 816 C C . ASN A 1 102 ? 3.637 20.562 -11.984 1 66.94 102 ASN A C 1
ATOM 818 O O . ASN A 1 102 ? 3.174 19.422 -11.906 1 66.94 102 ASN A O 1
ATOM 822 N N . PHE A 1 103 ? 4.652 21.016 -12.672 1 69.56 103 PHE A N 1
ATOM 823 C CA . PHE A 1 103 ? 5.273 20.031 -13.539 1 69.56 103 PHE A CA 1
ATOM 824 C C . PHE A 1 103 ? 5.949 18.938 -12.727 1 69.56 103 PHE A C 1
ATOM 826 O O . PHE A 1 103 ? 5.754 17.75 -12.984 1 69.56 103 PHE A O 1
ATOM 833 N N . PHE A 1 104 ? 6.637 19.312 -11.719 1 68.94 104 PHE A N 1
ATOM 834 C CA . PHE A 1 104 ? 7.371 18.344 -10.914 1 68.94 104 PHE A CA 1
ATOM 835 C C . PHE A 1 104 ? 6.422 17.516 -10.055 1 68.94 104 PHE A C 1
ATOM 837 O O . PHE A 1 104 ? 6.656 16.328 -9.828 1 68.94 104 PHE A O 1
ATOM 844 N N . ARG A 1 105 ? 5.398 18.094 -9.75 1 70.06 105 ARG A N 1
ATOM 845 C CA . ARG A 1 105 ? 4.387 17.359 -8.992 1 70.06 105 ARG A CA 1
ATOM 846 C C . ARG A 1 105 ? 3.801 16.219 -9.828 1 70.06 105 ARG A C 1
ATOM 848 O O . ARG A 1 105 ? 3.633 15.102 -9.328 1 70.06 105 ARG A O 1
ATOM 855 N N . ILE A 1 106 ? 3.668 16.547 -11.023 1 68.5 106 ILE A N 1
ATOM 856 C CA . ILE A 1 106 ? 3.062 15.562 -11.906 1 68.5 106 ILE A CA 1
ATOM 857 C C . ILE A 1 106 ? 4.059 14.438 -12.18 1 68.5 106 ILE A C 1
ATOM 859 O O . ILE A 1 106 ? 3.699 13.258 -12.148 1 68.5 106 ILE A O 1
ATOM 863 N N . ILE A 1 107 ? 5.207 14.844 -12.32 1 70.06 107 ILE A N 1
ATOM 864 C CA . ILE A 1 107 ? 6.242 13.875 -12.672 1 70.06 107 ILE A CA 1
ATOM 865 C C . ILE A 1 107 ? 6.469 12.914 -11.508 1 70.06 107 ILE A C 1
ATOM 867 O O . ILE A 1 107 ? 6.586 11.703 -11.703 1 70.06 107 ILE A O 1
ATOM 871 N N . PHE A 1 108 ? 6.488 13.453 -10.383 1 71.75 108 PHE A N 1
ATOM 872 C CA . PHE A 1 108 ? 6.793 12.617 -9.227 1 71.75 108 PHE A CA 1
ATOM 873 C C . PHE A 1 108 ? 5.578 11.805 -8.82 1 71.75 108 PHE A C 1
ATOM 875 O O . PHE A 1 108 ? 5.715 10.703 -8.273 1 71.75 108 PHE A O 1
ATOM 882 N N . TYR A 1 109 ? 4.508 12.344 -9.258 1 72.5 109 TYR A N 1
ATOM 883 C CA . TYR A 1 109 ? 3.289 11.68 -8.812 1 72.5 109 TYR A CA 1
ATOM 884 C C . TYR A 1 109 ? 2.863 10.602 -9.805 1 72.5 109 TYR A C 1
ATOM 886 O O . TYR A 1 109 ? 2.105 9.695 -9.461 1 72.5 109 TYR A O 1
ATOM 894 N N . PHE A 1 110 ? 3.486 10.586 -10.953 1 75.5 110 PHE A N 1
ATOM 895 C CA . PHE A 1 110 ? 3.115 9.688 -12.039 1 75.5 110 PHE A CA 1
ATOM 896 C C . PHE A 1 110 ? 3.297 8.234 -11.625 1 75.5 110 PHE A C 1
ATOM 898 O O . PHE A 1 110 ? 2.396 7.41 -11.82 1 75.5 110 PHE A O 1
ATOM 905 N N . PRO A 1 111 ? 4.414 7.867 -11.016 1 76.94 111 PRO A N 1
ATOM 906 C CA . PRO A 1 111 ? 4.621 6.465 -10.641 1 76.94 111 PRO A CA 1
ATOM 907 C C . PRO A 1 111 ? 3.592 5.973 -9.625 1 76.94 111 PRO A C 1
ATOM 909 O O . PRO A 1 111 ? 3.266 4.781 -9.594 1 76.94 111 PRO A O 1
ATOM 912 N N . ASN A 1 112 ? 3.154 6.895 -8.906 1 77.06 112 ASN A N 1
ATOM 913 C CA . ASN A 1 112 ? 2.201 6.52 -7.863 1 77.06 112 ASN A CA 1
ATOM 914 C C . ASN A 1 112 ? 0.84 6.16 -8.453 1 77.06 112 ASN A C 1
ATOM 916 O O . ASN A 1 112 ? 0.058 5.441 -7.836 1 77.06 112 ASN A O 1
ATOM 920 N N . ILE A 1 113 ? 0.684 6.656 -9.633 1 76.75 113 ILE A N 1
ATOM 921 C CA . ILE A 1 113 ? -0.595 6.406 -10.289 1 76.75 113 ILE A CA 1
ATOM 922 C C . ILE A 1 113 ? -0.578 5.027 -10.945 1 76.75 113 ILE A C 1
ATOM 924 O O . ILE A 1 113 ? -1.628 4.406 -11.125 1 76.75 113 ILE A O 1
ATOM 928 N N . LEU A 1 114 ? 0.607 4.582 -11.227 1 79.56 114 LEU A N 1
ATOM 929 C CA . LEU A 1 114 ? 0.756 3.248 -11.789 1 79.56 114 LEU A CA 1
ATOM 930 C C . LEU A 1 114 ? 0.598 2.18 -10.711 1 79.56 114 LEU A C 1
ATOM 932 O O . LEU A 1 114 ? 1.086 2.346 -9.594 1 79.56 114 LEU A O 1
ATOM 936 N N . SER A 1 115 ? -0.181 1.154 -11.039 1 83.19 115 SER A N 1
ATOM 937 C CA . SER A 1 115 ? -0.262 0.05 -10.086 1 83.19 115 SER A CA 1
ATOM 938 C C . SER A 1 115 ? 1.083 -0.654 -9.938 1 83.19 115 SER A C 1
ATOM 940 O O . SER A 1 115 ? 1.931 -0.576 -10.828 1 83.19 115 SER A O 1
ATOM 942 N N . VAL A 1 116 ? 1.294 -1.241 -8.875 1 84.81 116 VAL A N 1
ATOM 943 C CA . VAL A 1 116 ? 2.541 -1.946 -8.602 1 84.81 116 VAL A CA 1
ATOM 944 C C . VAL A 1 116 ? 2.742 -3.061 -9.625 1 84.81 116 VAL A C 1
ATOM 946 O O . VAL A 1 116 ? 3.871 -3.338 -10.039 1 84.81 116 VAL A O 1
ATOM 949 N N . VAL A 1 117 ? 1.618 -3.666 -10.031 1 84.88 117 VAL A N 1
ATOM 950 C CA . VAL A 1 117 ? 1.704 -4.738 -11.016 1 84.88 117 VAL A CA 1
ATOM 951 C C . VAL A 1 117 ? 2.199 -4.18 -12.352 1 84.88 117 VAL A C 1
ATOM 953 O O . VAL A 1 117 ? 3.074 -4.766 -12.992 1 84.88 117 VAL A O 1
ATOM 956 N N . VAL A 1 118 ? 1.683 -3.043 -12.695 1 81.94 118 VAL A N 1
ATOM 957 C CA . VAL A 1 118 ? 2.084 -2.398 -13.938 1 81.94 118 VAL A CA 1
ATOM 958 C C . VAL A 1 118 ? 3.537 -1.943 -13.836 1 81.94 118 VAL A C 1
ATOM 960 O O . VAL A 1 118 ? 4.316 -2.131 -14.773 1 81.94 118 VAL A O 1
ATOM 963 N N . ILE A 1 119 ? 3.883 -1.397 -12.711 1 85.75 119 ILE A N 1
ATOM 964 C CA . ILE A 1 119 ? 5.258 -0.963 -12.5 1 85.75 119 ILE A CA 1
ATOM 965 C C . ILE A 1 119 ? 6.199 -2.16 -12.602 1 85.75 119 ILE A C 1
ATOM 967 O O . ILE A 1 119 ? 7.262 -2.074 -13.227 1 85.75 119 ILE A O 1
ATOM 971 N N . SER A 1 120 ? 5.793 -3.23 -11.961 1 86.75 120 SER A N 1
ATOM 972 C CA . SER A 1 120 ? 6.613 -4.438 -11.984 1 86.75 120 SER A CA 1
ATOM 973 C C . SER A 1 120 ? 6.797 -4.953 -13.406 1 86.75 120 SER A C 1
ATOM 975 O O . SER A 1 120 ? 7.887 -5.395 -13.773 1 86.75 120 SER A O 1
ATOM 977 N N . ALA A 1 121 ? 5.77 -4.895 -14.195 1 81.06 121 ALA A N 1
ATOM 978 C CA . ALA A 1 121 ? 5.848 -5.309 -15.594 1 81.06 121 ALA A CA 1
ATOM 979 C C . ALA A 1 121 ? 6.793 -4.406 -16.375 1 81.06 121 ALA A C 1
ATOM 981 O O . ALA A 1 121 ? 7.582 -4.883 -17.188 1 81.06 121 ALA A O 1
ATOM 982 N N . ILE A 1 122 ? 6.719 -3.189 -16.078 1 80.62 122 ILE A N 1
ATOM 983 C CA . ILE A 1 122 ? 7.559 -2.203 -16.75 1 80.62 122 ILE A CA 1
ATOM 984 C C . ILE A 1 122 ? 9.023 -2.475 -16.438 1 80.62 122 ILE A C 1
ATOM 986 O O . ILE A 1 122 ? 9.859 -2.555 -17.344 1 80.62 122 ILE A O 1
ATOM 990 N N . PHE A 1 123 ? 9.297 -2.635 -15.242 1 85.5 123 PHE A N 1
ATOM 991 C CA . PHE A 1 123 ? 10.688 -2.84 -14.836 1 85.5 123 PHE A CA 1
ATOM 992 C C . PHE A 1 123 ? 11.203 -4.184 -15.336 1 85.5 123 PHE A C 1
ATOM 994 O O . PHE A 1 123 ? 12.375 -4.312 -15.688 1 85.5 123 PHE A O 1
ATOM 1001 N N . SER A 1 124 ? 10.344 -5.168 -15.344 1 84.31 124 SER A N 1
ATOM 1002 C CA . SER A 1 124 ? 10.742 -6.461 -15.898 1 84.31 124 SER A CA 1
ATOM 1003 C C . SER A 1 124 ? 11.094 -6.344 -17.375 1 84.31 124 SER A C 1
ATOM 1005 O O . SER A 1 124 ? 12.039 -6.98 -17.844 1 84.31 124 SER A O 1
ATOM 1007 N N . ALA A 1 125 ? 10.383 -5.504 -18.078 1 77.75 125 ALA A N 1
ATOM 1008 C CA . ALA A 1 125 ? 10.625 -5.309 -19.516 1 77.75 125 ALA A CA 1
ATOM 1009 C C . ALA A 1 125 ? 11.906 -4.508 -19.734 1 77.75 125 ALA A C 1
ATOM 1011 O O . ALA A 1 125 ? 12.703 -4.836 -20.625 1 77.75 125 ALA A O 1
ATOM 1012 N N . ILE A 1 126 ? 12.133 -3.537 -18.922 1 81.38 126 ILE A N 1
ATOM 1013 C CA . ILE A 1 126 ? 13.281 -2.65 -19.078 1 81.38 126 ILE A CA 1
ATOM 1014 C C . ILE A 1 126 ? 14.562 -3.402 -18.719 1 81.38 126 ILE A C 1
ATOM 1016 O O . ILE A 1 126 ? 15.609 -3.174 -19.344 1 81.38 126 ILE A O 1
ATOM 1020 N N . LEU A 1 127 ? 14.398 -4.305 -17.844 1 86.19 127 LEU A N 1
ATOM 1021 C CA . LEU A 1 127 ? 15.586 -4.988 -17.328 1 86.19 127 LEU A CA 1
ATOM 1022 C C . LEU A 1 127 ? 15.789 -6.32 -18.047 1 86.19 127 LEU A C 1
ATOM 1024 O O . LEU A 1 127 ? 16.672 -7.094 -17.672 1 86.19 127 LEU A O 1
ATOM 1028 N N . ASP A 1 128 ? 14.922 -6.523 -19.016 1 83.12 128 ASP A N 1
ATOM 1029 C CA . ASP A 1 128 ? 15.086 -7.738 -19.812 1 83.12 128 ASP A CA 1
ATOM 1030 C C . ASP A 1 128 ? 16.484 -7.801 -20.422 1 83.12 128 ASP A C 1
ATOM 1032 O O . ASP A 1 128 ? 16.969 -6.816 -20.984 1 83.12 128 ASP A O 1
ATOM 1036 N N . PRO A 1 129 ? 17.109 -8.898 -20.25 1 83.12 129 PRO A N 1
ATOM 1037 C CA . PRO A 1 129 ? 18.5 -9 -20.734 1 83.12 129 PRO A CA 1
ATOM 1038 C C . PRO A 1 129 ? 18.609 -8.93 -22.25 1 83.12 129 PRO A C 1
ATOM 1040 O O . PRO A 1 129 ? 19.625 -8.484 -22.781 1 83.12 129 PRO A O 1
ATOM 1043 N N . ASN A 1 130 ? 17.656 -9.352 -22.953 1 79.62 130 ASN A N 1
ATOM 1044 C CA . ASN A 1 130 ? 17.75 -9.445 -24.406 1 79.62 130 ASN A CA 1
ATOM 1045 C C . ASN A 1 130 ? 17.141 -8.219 -25.094 1 79.62 130 ASN A C 1
ATOM 1047 O O . ASN A 1 130 ? 17.703 -7.707 -26.062 1 79.62 130 ASN A O 1
ATOM 1051 N N . GLN A 1 131 ? 16.078 -7.703 -24.594 1 74.19 131 GLN A N 1
ATOM 1052 C CA . GLN A 1 131 ? 15.367 -6.656 -25.312 1 74.19 131 GLN A CA 1
ATOM 1053 C C . GLN A 1 131 ? 15.125 -5.441 -24.406 1 74.19 131 GLN A C 1
ATOM 1055 O O . GLN A 1 131 ? 14.453 -4.492 -24.812 1 74.19 131 GLN A O 1
ATOM 1060 N N . GLY A 1 132 ? 15.805 -5.422 -23.328 1 78.88 132 GLY A N 1
ATOM 1061 C CA . GLY A 1 132 ? 15.555 -4.332 -22.406 1 78.88 132 GLY A CA 1
ATOM 1062 C C . GLY A 1 132 ? 16.281 -3.057 -22.766 1 78.88 132 GLY A C 1
ATOM 1063 O O . GLY A 1 132 ? 17.344 -3.104 -23.391 1 78.88 132 GLY A O 1
ATOM 1064 N N . ILE A 1 133 ? 15.758 -2.041 -22.359 1 75.88 133 ILE A N 1
ATOM 1065 C CA . ILE A 1 133 ? 16.281 -0.725 -22.688 1 75.88 133 ILE A CA 1
ATOM 1066 C C . ILE A 1 133 ? 17.609 -0.498 -21.953 1 75.88 133 ILE A C 1
ATOM 1068 O O . ILE A 1 133 ? 18.516 0.157 -22.484 1 75.88 133 ILE A O 1
ATOM 1072 N N . VAL A 1 134 ? 17.734 -1.055 -20.781 1 81 134 VAL A N 1
ATOM 1073 C CA . VAL A 1 134 ? 18.938 -0.816 -19.984 1 81 134 VAL A CA 1
ATOM 1074 C C . VAL A 1 134 ? 20.141 -1.426 -20.688 1 81 134 VAL A C 1
ATOM 1076 O O . VAL A 1 134 ? 21.141 -0.736 -20.953 1 81 134 VAL A O 1
ATOM 1079 N N . ASN A 1 135 ? 19.984 -2.621 -21.016 1 84.19 135 ASN A N 1
ATOM 1080 C CA . ASN A 1 135 ? 21.094 -3.27 -21.719 1 84.19 135 ASN A CA 1
ATOM 1081 C C . ASN A 1 135 ? 21.297 -2.678 -23.109 1 84.19 135 ASN A C 1
ATOM 1083 O O . ASN A 1 135 ? 22.438 -2.539 -23.562 1 84.19 135 ASN A O 1
ATOM 1087 N N . SER A 1 136 ? 20.234 -2.32 -23.797 1 80.44 136 SER A N 1
ATOM 1088 C CA . SER A 1 136 ? 20.359 -1.701 -25.109 1 80.44 136 SER A CA 1
ATOM 1089 C C . SER A 1 136 ? 21.078 -0.362 -25.031 1 80.44 136 SER A C 1
ATOM 1091 O O . SER A 1 136 ? 21.891 -0.036 -25.891 1 80.44 136 SER A O 1
ATOM 1093 N N . THR A 1 137 ? 20.75 0.369 -24.016 1 80 137 THR A N 1
ATOM 1094 C CA . THR A 1 137 ? 21.391 1.661 -23.828 1 80 137 THR A CA 1
ATOM 1095 C C . THR A 1 137 ? 22.859 1.48 -23.453 1 80 137 THR A C 1
ATOM 1097 O O . THR A 1 137 ? 23.719 2.225 -23.938 1 80 137 THR A O 1
ATOM 1100 N N . LEU A 1 138 ? 23.078 0.556 -22.609 1 84.38 138 LEU A N 1
ATOM 1101 C CA . LEU A 1 138 ? 24.469 0.26 -22.25 1 84.38 138 LEU A CA 1
ATOM 1102 C C . LEU A 1 138 ? 25.25 -0.175 -23.484 1 84.38 138 LEU A C 1
ATOM 1104 O O . LEU A 1 138 ? 26.406 0.232 -23.656 1 84.38 138 LEU A O 1
ATOM 1108 N N . ASN A 1 139 ? 24.609 -0.965 -24.297 1 83.81 139 ASN A N 1
ATOM 1109 C CA . ASN A 1 139 ? 25.25 -1.401 -25.531 1 83.81 139 ASN A CA 1
ATOM 1110 C C . ASN A 1 139 ? 25.484 -0.233 -26.484 1 83.81 139 ASN A C 1
ATOM 1112 O O . ASN A 1 139 ? 26.5 -0.183 -27.172 1 83.81 139 ASN A O 1
ATOM 1116 N N . PHE A 1 140 ? 24.531 0.66 -26.484 1 84.75 140 PHE A N 1
ATOM 1117 C CA . PHE A 1 140 ? 24.641 1.826 -27.359 1 84.75 140 PHE A CA 1
ATOM 1118 C C . PHE A 1 140 ? 25.859 2.666 -27 1 84.75 140 PHE A C 1
ATOM 1120 O O . PHE A 1 140 ? 26.516 3.217 -27.875 1 84.75 140 PHE A O 1
ATOM 1127 N N . PHE A 1 141 ? 26.141 2.744 -25.703 1 88.12 141 PHE A N 1
ATOM 1128 C CA . PHE A 1 141 ? 27.281 3.527 -25.234 1 88.12 141 PHE A CA 1
ATOM 1129 C C . PHE A 1 141 ? 28.531 2.664 -25.156 1 88.12 141 PHE A C 1
ATOM 1131 O O . PHE A 1 141 ? 29.531 3.061 -24.547 1 88.12 141 PHE A O 1
ATOM 1138 N N . ASN A 1 142 ? 28.484 1.538 -25.719 1 87.56 142 ASN A N 1
ATOM 1139 C CA . ASN A 1 142 ? 29.609 0.614 -25.781 1 87.56 142 ASN A CA 1
ATOM 1140 C C . ASN A 1 142 ? 30.047 0.164 -24.391 1 87.56 142 ASN A C 1
ATOM 1142 O O . ASN A 1 142 ? 31.25 0.045 -24.125 1 87.56 142 ASN A O 1
ATOM 1146 N N . LEU A 1 143 ? 29.109 0.066 -23.516 1 87.75 143 LEU A N 1
ATOM 1147 C CA . LEU A 1 143 ? 29.359 -0.448 -22.172 1 87.75 143 LEU A CA 1
ATOM 1148 C C . LEU A 1 143 ? 28.812 -1.866 -22.031 1 87.75 143 LEU A C 1
ATOM 1150 O O . LEU A 1 143 ? 28.109 -2.17 -21.062 1 87.75 143 LEU A O 1
ATOM 1154 N N . ASN A 1 144 ? 29.203 -2.686 -22.875 1 83.06 144 ASN A N 1
ATOM 1155 C CA . ASN A 1 144 ? 28.703 -4.059 -22.953 1 83.06 144 ASN A CA 1
ATOM 1156 C C . ASN A 1 144 ? 29.141 -4.867 -21.719 1 83.06 144 ASN A C 1
ATOM 1158 O O . ASN A 1 144 ? 28.453 -5.812 -21.328 1 83.06 144 ASN A O 1
ATOM 1162 N N . SER A 1 145 ? 30.203 -4.387 -21.156 1 84.38 145 SER A N 1
ATOM 1163 C CA . SER A 1 145 ? 30.719 -5.109 -19.984 1 84.38 145 SER A CA 1
ATOM 1164 C C . SER A 1 145 ? 29.797 -4.934 -18.781 1 84.38 145 SER A C 1
ATOM 1166 O O . SER A 1 145 ? 29.812 -5.75 -17.859 1 84.38 145 SER A O 1
ATOM 1168 N N . LEU A 1 146 ? 29.016 -3.996 -18.969 1 82.5 146 LEU A N 1
ATOM 1169 C CA . LEU A 1 146 ? 28.141 -3.705 -17.828 1 82.5 146 LEU A CA 1
ATOM 1170 C C . LEU A 1 146 ? 26.766 -4.348 -18.016 1 82.5 146 LEU A C 1
ATOM 1172 O O . LEU A 1 146 ? 25.938 -4.332 -17.094 1 82.5 146 LEU A O 1
ATOM 1176 N N . THR A 1 147 ? 26.594 -4.945 -19.172 1 85.25 147 THR A N 1
ATOM 1177 C CA . THR A 1 147 ? 25.312 -5.605 -19.422 1 85.25 147 THR A CA 1
ATOM 1178 C C . THR A 1 147 ? 25.219 -6.891 -18.594 1 85.25 147 THR A C 1
ATOM 1180 O O . THR A 1 147 ? 26.219 -7.555 -18.344 1 85.25 147 THR A O 1
ATOM 1183 N N . ARG A 1 148 ? 24.125 -7.145 -17.984 1 86.31 148 ARG A N 1
ATOM 1184 C CA . ARG A 1 148 ? 23.922 -8.352 -17.188 1 86.31 148 ARG A CA 1
ATOM 1185 C C . ARG A 1 148 ? 22.453 -8.75 -17.156 1 86.31 148 ARG A C 1
ATOM 1187 O O . ARG A 1 148 ? 21.594 -8.039 -17.719 1 86.31 148 ARG A O 1
ATOM 1194 N N . MET A 1 149 ? 22.297 -9.977 -16.688 1 89.75 149 MET A N 1
ATOM 1195 C CA . MET A 1 149 ? 20.938 -10.406 -16.375 1 89.75 149 MET A CA 1
ATOM 1196 C C . MET A 1 149 ? 20.438 -9.781 -15.086 1 89.75 149 MET A C 1
ATOM 1198 O O . MET A 1 149 ? 20.531 -10.391 -14.016 1 89.75 149 MET A O 1
ATOM 1202 N N . TRP A 1 150 ? 19.922 -8.617 -15.211 1 90.38 150 TRP A N 1
ATOM 1203 C CA . TRP A 1 150 ? 19.609 -7.777 -14.062 1 90.38 150 TRP A CA 1
ATOM 1204 C C . TRP A 1 150 ? 18.719 -8.531 -13.062 1 90.38 150 TRP A C 1
ATOM 1206 O O . TRP A 1 150 ? 19.047 -8.609 -11.883 1 90.38 150 TRP A O 1
ATOM 1216 N N . LEU A 1 151 ? 17.688 -9.195 -13.539 1 90.44 151 LEU A N 1
ATOM 1217 C CA . LEU A 1 151 ? 16.766 -9.891 -12.648 1 90.44 151 LEU A CA 1
ATOM 1218 C C . LEU A 1 151 ? 17.219 -11.32 -12.391 1 90.44 151 LEU A C 1
ATOM 1220 O O . LEU A 1 151 ? 16.703 -11.992 -11.492 1 90.44 151 LEU A O 1
ATOM 1224 N N . GLY A 1 152 ? 18.266 -11.727 -13.156 1 90.62 152 GLY A N 1
ATOM 1225 C CA . GLY A 1 152 ? 18.797 -13.07 -13 1 90.62 152 GLY A CA 1
ATOM 1226 C C . GLY A 1 152 ? 20.078 -13.117 -12.188 1 90.62 152 GLY A C 1
ATOM 1227 O O . GLY A 1 152 ? 20.547 -14.195 -11.805 1 90.62 152 GLY A O 1
ATOM 1228 N N . ASP A 1 153 ? 20.578 -11.93 -11.922 1 92.19 153 ASP A N 1
ATOM 1229 C CA . ASP A 1 153 ? 21.812 -11.82 -11.133 1 92.19 153 ASP A CA 1
ATOM 1230 C C . ASP A 1 153 ? 21.5 -11.711 -9.648 1 92.19 153 ASP A C 1
ATOM 1232 O O . ASP A 1 153 ? 20.859 -10.758 -9.203 1 92.19 153 ASP A O 1
ATOM 1236 N N . GLN A 1 154 ? 22.031 -12.625 -8.859 1 92.5 154 GLN A N 1
ATOM 1237 C CA . GLN A 1 154 ? 21.75 -12.742 -7.434 1 92.5 154 GLN A CA 1
ATOM 1238 C C . GLN A 1 154 ? 22.219 -11.5 -6.676 1 92.5 154 GLN A C 1
ATOM 1240 O O . GLN A 1 154 ? 21.625 -11.125 -5.664 1 92.5 154 GLN A O 1
ATOM 1245 N N . LYS A 1 155 ? 23.156 -10.82 -7.188 1 91.5 155 LYS A N 1
ATOM 1246 C CA . LYS A 1 155 ? 23.734 -9.703 -6.461 1 91.5 155 LYS A CA 1
ATOM 1247 C C . LYS A 1 155 ? 23.016 -8.398 -6.766 1 91.5 155 LYS A C 1
ATOM 1249 O O . LYS A 1 155 ? 23.016 -7.473 -5.953 1 91.5 155 LYS A O 1
ATOM 1254 N N . VAL A 1 156 ? 22.328 -8.375 -7.91 1 93.75 156 VAL A N 1
ATOM 1255 C CA . VAL A 1 156 ? 21.812 -7.082 -8.352 1 93.75 156 VAL A CA 1
ATOM 1256 C C . VAL A 1 156 ? 20.297 -7.078 -8.273 1 93.75 156 VAL A C 1
ATOM 1258 O O . VAL A 1 156 ? 19.672 -6.016 -8.195 1 93.75 156 VAL A O 1
ATOM 1261 N N . VAL A 1 157 ? 19.703 -8.234 -8.242 1 95.06 157 VAL A N 1
ATOM 1262 C CA . VAL A 1 157 ? 18.25 -8.359 -8.359 1 95.06 157 VAL A CA 1
ATOM 1263 C C . VAL A 1 157 ? 17.578 -7.586 -7.23 1 95.06 157 VAL A C 1
ATOM 1265 O O . VAL A 1 157 ? 16.594 -6.875 -7.465 1 95.06 157 VAL A O 1
ATOM 1268 N N . ILE A 1 158 ? 18.125 -7.648 -6.012 1 95.88 158 ILE A N 1
ATOM 1269 C CA . ILE A 1 158 ? 17.484 -7.008 -4.867 1 95.88 158 ILE A CA 1
ATOM 1270 C C . ILE A 1 158 ? 17.562 -5.488 -5.016 1 95.88 158 ILE A C 1
ATOM 1272 O O . ILE A 1 158 ? 16.656 -4.773 -4.617 1 95.88 158 ILE A O 1
ATOM 1276 N N . TRP A 1 159 ? 18.578 -5.008 -5.629 1 95.44 159 TRP A N 1
ATOM 1277 C CA . TRP A 1 159 ? 18.734 -3.576 -5.859 1 95.44 159 TRP A CA 1
ATOM 1278 C C . TRP A 1 159 ? 17.75 -3.086 -6.922 1 95.44 159 TRP A C 1
ATOM 1280 O O . TRP A 1 159 ? 17.266 -1.959 -6.848 1 95.44 159 TRP A O 1
ATOM 1290 N N . CYS A 1 160 ? 17.5 -3.938 -7.914 1 94.06 160 CYS A N 1
ATOM 1291 C CA . CYS A 1 160 ? 16.531 -3.592 -8.938 1 94.06 160 CYS A CA 1
ATOM 1292 C C . CYS A 1 160 ? 15.141 -3.424 -8.328 1 94.06 160 CYS A C 1
ATOM 1294 O O . CYS A 1 160 ? 14.422 -2.477 -8.656 1 94.06 160 CYS A O 1
ATOM 1296 N N . ILE A 1 161 ? 14.844 -4.32 -7.414 1 95.5 161 ILE A N 1
ATOM 1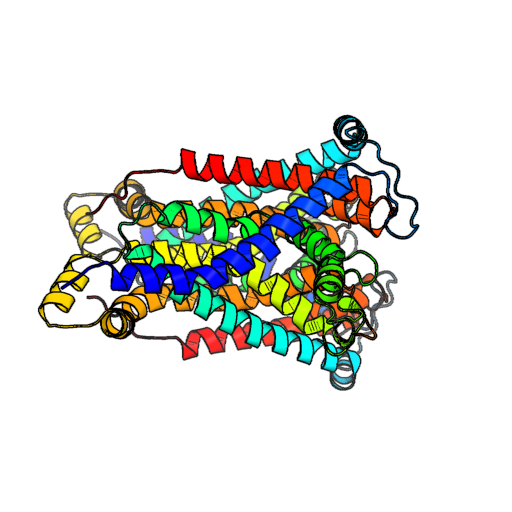297 C CA . ILE A 1 161 ? 13.562 -4.25 -6.73 1 95.5 161 ILE A CA 1
ATOM 1298 C C . ILE A 1 161 ? 13.508 -2.998 -5.859 1 95.5 161 ILE A C 1
ATOM 1300 O O . ILE A 1 161 ? 12.508 -2.273 -5.867 1 95.5 161 ILE A O 1
ATOM 1304 N N . ALA A 1 162 ? 14.617 -2.713 -5.133 1 96.06 162 ALA A N 1
ATOM 1305 C CA . ALA A 1 162 ? 14.688 -1.53 -4.277 1 96.06 162 ALA A CA 1
ATOM 1306 C C . ALA A 1 162 ? 14.461 -0.255 -5.086 1 96.06 162 ALA A C 1
ATOM 1308 O O . ALA A 1 162 ? 13.703 0.627 -4.664 1 96.06 162 ALA A O 1
ATOM 1309 N N . PHE A 1 163 ? 15.016 -0.256 -6.203 1 92.25 163 PHE A N 1
ATOM 1310 C CA . PHE A 1 163 ? 14.898 0.927 -7.047 1 92.25 163 PHE A CA 1
ATOM 1311 C C . PHE A 1 163 ? 13.461 1.124 -7.504 1 92.25 163 PHE A C 1
ATOM 1313 O O . PHE A 1 163 ? 12.945 2.246 -7.504 1 92.25 163 PHE A O 1
ATOM 1320 N N . ALA A 1 164 ? 12.844 0.074 -7.953 1 89.94 164 ALA A N 1
ATOM 1321 C CA . ALA A 1 164 ? 11.453 0.145 -8.383 1 89.94 164 ALA A CA 1
ATOM 1322 C C . ALA A 1 164 ? 10.547 0.619 -7.25 1 89.94 164 ALA A C 1
ATOM 1324 O O . ALA A 1 164 ? 9.656 1.445 -7.465 1 89.94 164 ALA A O 1
ATOM 1325 N N . MET A 1 165 ? 10.82 0.143 -6.055 1 93.12 165 MET A N 1
ATOM 1326 C CA . MET A 1 165 ? 10.008 0.497 -4.891 1 93.12 165 MET A CA 1
ATOM 1327 C C . MET A 1 165 ? 10.18 1.97 -4.535 1 93.12 165 MET A C 1
ATOM 1329 O O . MET A 1 165 ? 9.211 2.658 -4.23 1 93.12 165 MET A O 1
ATOM 1333 N N . ILE A 1 166 ? 11.406 2.42 -4.57 1 91.56 166 ILE A N 1
ATOM 1334 C CA . ILE A 1 166 ? 11.695 3.816 -4.262 1 91.56 166 ILE A CA 1
ATOM 1335 C C . ILE A 1 166 ? 11.016 4.723 -5.289 1 91.56 166 ILE A C 1
ATOM 1337 O O . ILE A 1 166 ? 10.367 5.703 -4.926 1 91.56 166 ILE A O 1
ATOM 1341 N N . TRP A 1 167 ? 11.156 4.277 -6.484 1 85.19 167 TRP A N 1
ATOM 1342 C CA . TRP A 1 167 ? 10.586 5.043 -7.59 1 85.19 167 TRP A CA 1
ATOM 1343 C C . TRP A 1 167 ? 9.078 5.176 -7.438 1 85.19 167 TRP A C 1
ATOM 1345 O O . TRP A 1 167 ? 8.508 6.242 -7.699 1 85.19 167 TRP A O 1
ATOM 1355 N N . GLN A 1 168 ? 8.461 4.191 -7.016 1 86.12 168 GLN A N 1
ATOM 1356 C CA . GLN A 1 168 ? 7.012 4.156 -6.891 1 86.12 168 GLN A CA 1
ATOM 1357 C C . GLN A 1 168 ? 6.543 4.961 -5.68 1 86.12 168 GLN A C 1
ATOM 1359 O O . GLN A 1 168 ? 5.469 5.566 -5.711 1 86.12 168 GLN A O 1
ATOM 1364 N N . ALA A 1 169 ? 7.332 5.125 -4.672 1 87.75 169 ALA A N 1
ATOM 1365 C CA . ALA A 1 169 ? 6.859 5.629 -3.385 1 87.75 169 ALA A CA 1
ATOM 1366 C C . ALA A 1 169 ? 7.164 7.113 -3.232 1 87.75 169 ALA A C 1
ATOM 1368 O O . ALA A 1 169 ? 6.457 7.828 -2.514 1 87.75 169 ALA A O 1
ATOM 1369 N N . ILE A 1 170 ? 8.125 7.66 -3.883 1 87.19 170 ILE A N 1
ATOM 1370 C CA . ILE A 1 170 ? 8.648 8.992 -3.633 1 87.19 170 ILE A CA 1
ATOM 1371 C C . ILE A 1 170 ? 7.551 10.031 -3.857 1 87.19 170 ILE A C 1
ATOM 1373 O O . ILE A 1 170 ? 7.379 10.945 -3.047 1 87.19 170 ILE A O 1
ATOM 1377 N N . GLY A 1 171 ? 6.809 9.93 -4.879 1 82.75 171 GLY A N 1
ATOM 1378 C CA . GLY A 1 171 ? 5.832 10.938 -5.266 1 82.75 171 GLY A CA 1
ATOM 1379 C C . GLY A 1 171 ? 4.758 11.156 -4.219 1 82.75 171 GLY A C 1
ATOM 1380 O O . GLY A 1 171 ? 4.418 12.297 -3.898 1 82.75 171 GLY A O 1
ATOM 1381 N N . TYR A 1 172 ? 4.297 10.125 -3.699 1 82.88 172 TYR A N 1
ATOM 1382 C CA . TYR A 1 172 ? 3.227 10.219 -2.713 1 82.88 172 TYR A CA 1
ATOM 1383 C C . TYR A 1 172 ? 3.699 10.945 -1.46 1 82.88 172 TYR A C 1
ATOM 1385 O O . TYR A 1 172 ? 3.023 11.859 -0.972 1 82.88 172 TYR A O 1
ATOM 1393 N N . TYR A 1 173 ? 4.742 10.555 -0.951 1 87.69 173 TYR A N 1
ATOM 1394 C CA . TYR A 1 173 ? 5.215 11.133 0.301 1 87.69 173 TYR A CA 1
ATOM 1395 C C . TYR A 1 173 ? 5.699 12.562 0.089 1 87.69 173 TYR A C 1
ATOM 1397 O O . TYR A 1 173 ? 5.566 13.406 0.979 1 87.69 173 TYR A O 1
ATOM 1405 N N . MET A 1 174 ? 6.164 12.797 -1.101 1 88.12 174 MET A N 1
ATOM 1406 C CA . MET A 1 174 ? 6.531 14.18 -1.42 1 88.12 174 MET A CA 1
ATOM 1407 C C . MET A 1 174 ? 5.316 15.094 -1.345 1 88.12 174 MET A C 1
ATOM 1409 O O . MET A 1 174 ? 5.367 16.141 -0.705 1 88.12 174 MET A O 1
ATOM 1413 N N . VAL A 1 175 ? 4.27 14.664 -1.943 1 82.12 175 VAL A N 1
ATOM 1414 C CA . VAL A 1 175 ? 3.059 15.477 -1.978 1 82.12 175 VAL A CA 1
ATOM 1415 C C . VAL A 1 175 ? 2.492 15.625 -0.567 1 82.12 175 VAL A C 1
ATOM 1417 O O . VAL A 1 175 ? 1.999 16.688 -0.194 1 82.12 175 VAL A O 1
ATOM 1420 N N . MET A 1 176 ? 2.572 14.586 0.129 1 82.81 176 MET A N 1
ATOM 1421 C CA . MET A 1 176 ? 2.092 14.617 1.508 1 82.81 176 MET A CA 1
ATOM 1422 C C . MET A 1 176 ? 2.887 15.625 2.334 1 82.81 176 MET A C 1
ATOM 1424 O O . MET A 1 176 ? 2.311 16.406 3.094 1 82.81 176 MET A O 1
ATOM 1428 N N . TYR A 1 177 ? 4.125 15.633 2.189 1 88 177 TYR A N 1
ATOM 1429 C CA . TYR A 1 177 ? 4.961 16.562 2.951 1 88 177 TYR A CA 1
ATOM 1430 C C . TYR A 1 177 ? 4.801 17.984 2.443 1 88 177 TYR A C 1
ATOM 1432 O O . TYR A 1 177 ? 4.871 18.938 3.223 1 88 177 TYR A O 1
ATOM 1440 N N . MET A 1 178 ? 4.586 18.094 1.177 1 84.62 178 MET A N 1
ATOM 1441 C CA . MET A 1 178 ? 4.289 19.406 0.642 1 84.62 178 MET A CA 1
ATOM 1442 C C . MET A 1 178 ? 3.025 19.984 1.274 1 84.62 178 MET A C 1
ATOM 1444 O O . MET A 1 178 ? 2.982 21.172 1.625 1 84.62 178 MET A O 1
ATOM 1448 N N . SER A 1 179 ? 2.068 19.109 1.401 1 79.31 179 SER A N 1
ATOM 1449 C CA . SER A 1 179 ? 0.813 19.531 2.018 1 79.31 179 SER A CA 1
ATOM 1450 C C . SER A 1 179 ? 1.019 19.938 3.475 1 79.31 179 SER A C 1
ATOM 1452 O O . SER A 1 179 ? 0.4 20.891 3.957 1 79.31 179 SER A O 1
ATOM 1454 N N . SER A 1 180 ? 1.864 19.234 4.152 1 82.75 180 SER A N 1
ATOM 1455 C CA . SER A 1 180 ? 2.154 19.547 5.547 1 82.75 180 SER A CA 1
ATOM 1456 C C . SER A 1 180 ? 2.953 20.828 5.672 1 82.75 180 SER A C 1
ATOM 1458 O O . SER A 1 180 ? 2.682 21.656 6.547 1 82.75 180 SER A O 1
ATOM 1460 N N . ILE A 1 181 ? 3.869 21.109 4.781 1 84.62 181 ILE A N 1
ATOM 1461 C CA . ILE A 1 181 ? 4.719 22.297 4.801 1 84.62 181 ILE A CA 1
ATOM 1462 C C . ILE A 1 181 ? 3.895 23.531 4.438 1 84.62 181 ILE A C 1
ATOM 1464 O O . ILE A 1 181 ? 4.105 24.609 4.988 1 84.62 181 ILE A O 1
ATOM 1468 N N . SER A 1 182 ? 2.992 23.25 3.52 1 80.38 182 SER A N 1
ATOM 1469 C CA . SER A 1 182 ? 2.154 24.359 3.066 1 80.38 182 SER A CA 1
ATOM 1470 C C . SER A 1 182 ? 1.285 24.891 4.199 1 80.38 182 SER A C 1
ATOM 1472 O O . SER A 1 182 ? 0.785 26.016 4.129 1 80.38 182 SER A O 1
ATOM 1474 N N . GLY A 1 183 ? 1.161 24.156 5.238 1 76.38 183 GLY A N 1
ATOM 1475 C CA . GLY A 1 183 ? 0.394 24.594 6.395 1 76.38 183 GLY A CA 1
ATOM 1476 C C . GLY A 1 183 ? 1.181 25.484 7.332 1 76.38 183 GLY A C 1
ATOM 1477 O O . GLY A 1 183 ? 0.609 26.109 8.227 1 76.38 183 GLY A O 1
ATOM 1478 N N . ILE A 1 184 ? 2.473 25.656 7.059 1 81 184 ILE A N 1
ATOM 1479 C CA . ILE A 1 184 ? 3.328 26.5 7.891 1 81 184 ILE A CA 1
ATOM 1480 C C . ILE A 1 184 ? 3.201 27.953 7.457 1 81 184 ILE A C 1
ATOM 1482 O O . ILE A 1 184 ? 3.248 28.266 6.262 1 81 184 ILE A O 1
ATOM 1486 N N . SER A 1 185 ? 3.051 28.844 8.414 1 83.12 185 SER A N 1
ATOM 1487 C CA . SER A 1 185 ? 2.906 30.266 8.125 1 83.12 185 SER A CA 1
ATOM 1488 C C . SER A 1 185 ? 4.133 30.812 7.41 1 83.12 185 SER A C 1
ATOM 1490 O O . SER A 1 185 ? 5.266 30.594 7.844 1 83.12 185 SER A O 1
ATOM 1492 N N . ILE A 1 186 ? 3.855 31.516 6.453 1 83.69 186 ILE A N 1
ATOM 1493 C CA . ILE A 1 186 ? 4.922 32.125 5.652 1 83.69 186 ILE A CA 1
ATOM 1494 C C . ILE A 1 186 ? 5.672 33.156 6.484 1 83.69 186 ILE A C 1
ATOM 1496 O O . ILE A 1 186 ? 6.855 33.406 6.262 1 83.69 186 ILE A O 1
ATOM 1500 N N . SER A 1 187 ? 4.969 33.719 7.422 1 87.69 187 SER A N 1
ATOM 1501 C CA . SER A 1 187 ? 5.547 34.75 8.273 1 87.69 187 SER A CA 1
ATOM 1502 C C . SER A 1 187 ? 6.758 34.219 9.039 1 87.69 187 SER A C 1
ATOM 1504 O O . SER A 1 187 ? 7.699 34.969 9.312 1 87.69 187 SER A O 1
ATOM 1506 N N . LEU A 1 188 ? 6.715 32.969 9.305 1 88.06 188 LEU A N 1
ATOM 1507 C CA . LEU A 1 188 ? 7.836 32.375 10.016 1 88.06 188 LEU A CA 1
ATOM 1508 C C . LEU A 1 188 ? 9.086 32.375 9.148 1 88.06 188 LEU A C 1
ATOM 1510 O O . LEU A 1 188 ? 10.188 32.656 9.633 1 88.06 188 LEU A O 1
ATOM 1514 N N . TYR A 1 189 ? 8.891 32.156 7.953 1 87.25 189 TYR A N 1
ATOM 1515 C CA . TYR A 1 189 ? 10.016 32.125 7.027 1 87.25 189 TYR A CA 1
ATOM 1516 C C . TYR A 1 189 ? 10.523 33.531 6.719 1 87.25 189 TYR A C 1
ATOM 1518 O O . TYR A 1 189 ? 11.734 33.75 6.594 1 87.25 189 TYR A O 1
ATOM 1526 N N . GLU A 1 190 ? 9.617 34.406 6.621 1 89.75 190 GLU A N 1
ATOM 1527 C CA . GLU A 1 190 ? 9.992 35.781 6.383 1 89.75 190 GLU A CA 1
ATOM 1528 C C . GLU A 1 190 ? 10.789 36.344 7.555 1 89.75 190 GLU A C 1
ATOM 1530 O O . GLU A 1 190 ? 11.789 37.031 7.352 1 89.75 190 GLU A O 1
ATOM 1535 N N . SER A 1 191 ? 10.297 36.062 8.68 1 92.88 191 SER A N 1
ATOM 1536 C CA . SER A 1 191 ? 11 36.531 9.875 1 92.88 191 SER A CA 1
ATOM 1537 C C . SER A 1 191 ? 12.398 35.906 9.961 1 92.88 191 SER A C 1
ATOM 1539 O O . SER A 1 191 ? 13.352 36.594 10.32 1 92.88 191 SER A O 1
ATOM 1541 N N . ALA A 1 192 ? 12.461 34.719 9.648 1 92.62 192 ALA A N 1
ATOM 1542 C CA . ALA A 1 192 ? 13.758 34.031 9.688 1 92.62 192 ALA A CA 1
ATOM 1543 C C . ALA A 1 192 ? 14.711 34.625 8.641 1 92.62 192 ALA A C 1
ATOM 1545 O O . ALA A 1 192 ? 15.906 34.75 8.891 1 92.62 192 ALA A O 1
ATOM 1546 N N . SER A 1 193 ? 14.133 34.938 7.527 1 91.12 193 SER A N 1
ATOM 1547 C CA . SER A 1 193 ? 14.938 35.531 6.473 1 91.12 193 SER A CA 1
ATOM 1548 C C . SER A 1 193 ? 15.453 36.906 6.891 1 91.12 193 SER A C 1
ATOM 1550 O O . SER A 1 193 ? 16.578 37.281 6.578 1 91.12 193 SER A O 1
ATOM 1552 N N . LEU A 1 194 ? 14.641 37.594 7.562 1 93.44 194 LEU A N 1
ATOM 1553 C CA . LEU A 1 194 ? 15.031 38.906 8.07 1 93.44 194 LEU A CA 1
ATOM 1554 C C . LEU A 1 194 ? 16.156 38.781 9.094 1 93.44 194 LEU A C 1
ATOM 1556 O O . LEU A 1 194 ? 17.016 39.656 9.188 1 93.44 194 LEU A O 1
ATOM 1560 N N . ASP A 1 195 ? 16.25 37.688 9.789 1 93.69 195 ASP A N 1
ATOM 1561 C CA . ASP A 1 195 ? 17.281 37.406 10.781 1 93.69 195 ASP A CA 1
ATOM 1562 C C . ASP A 1 195 ? 18.531 36.844 10.125 1 93.69 195 ASP A C 1
ATOM 1564 O O . ASP A 1 195 ? 19.516 36.531 10.805 1 93.69 195 ASP A O 1
ATOM 1568 N N . GLY A 1 196 ? 18.453 36.656 8.789 1 92.06 196 GLY A N 1
ATOM 1569 C CA . GLY A 1 196 ? 19.625 36.219 8.047 1 92.06 196 GLY A CA 1
ATOM 1570 C C . GLY A 1 196 ? 19.703 34.688 7.891 1 92.06 196 GLY A C 1
ATOM 1571 O O . GLY A 1 196 ? 20.734 34.156 7.496 1 92.06 196 GLY A O 1
ATOM 1572 N N . ALA A 1 197 ? 18.641 34.062 8.227 1 92.44 197 ALA A N 1
ATOM 1573 C CA . ALA A 1 197 ? 18.656 32.594 8.133 1 92.44 197 ALA A CA 1
ATOM 1574 C C . ALA A 1 197 ? 18.656 32.125 6.68 1 92.44 197 ALA A C 1
ATOM 1576 O O . ALA A 1 197 ? 17.938 32.688 5.848 1 92.44 197 ALA A O 1
ATOM 1577 N N . THR A 1 198 ? 19.562 31.125 6.41 1 91.19 198 THR A N 1
ATOM 1578 C CA . THR A 1 198 ? 19.641 30.547 5.07 1 91.19 198 THR A CA 1
ATOM 1579 C C . THR A 1 198 ? 18.547 29.5 4.855 1 91.19 198 THR A C 1
ATOM 1581 O O . THR A 1 198 ? 17.875 29.109 5.805 1 91.19 198 THR A O 1
ATOM 1584 N N . GLY A 1 199 ? 18.391 29.016 3.627 1 87.12 199 GLY A N 1
ATOM 1585 C CA . GLY A 1 199 ? 17.406 28.016 3.299 1 87.12 199 GLY A CA 1
ATOM 1586 C C . GLY A 1 199 ? 17.609 26.703 4.039 1 87.12 199 GLY A C 1
ATOM 1587 O O . GLY A 1 199 ? 16.641 26.078 4.488 1 87.12 199 GLY A O 1
ATOM 1588 N N . ILE A 1 200 ? 18.812 26.422 4.113 1 89.56 200 ILE A N 1
ATOM 1589 C CA . ILE A 1 200 ? 19.156 25.172 4.789 1 89.56 200 ILE A CA 1
ATOM 1590 C C . ILE A 1 200 ? 18.875 25.297 6.285 1 89.56 200 ILE A C 1
ATOM 1592 O O . ILE A 1 200 ? 18.406 24.359 6.918 1 89.56 200 ILE A O 1
ATOM 1596 N N . GLN A 1 201 ? 19.141 26.5 6.828 1 92.12 201 GLN A N 1
ATOM 1597 C CA . GLN A 1 201 ? 18.875 26.734 8.242 1 92.12 201 GLN A CA 1
ATOM 1598 C C . GLN A 1 201 ? 17.359 26.734 8.516 1 92.12 201 GLN A C 1
ATOM 1600 O O . GLN A 1 201 ? 16.922 26.203 9.523 1 92.12 201 GLN A O 1
ATOM 1605 N N . GLN A 1 202 ? 16.672 27.344 7.566 1 91.81 202 GLN A N 1
ATOM 1606 C CA . GLN A 1 202 ? 15.211 27.375 7.715 1 91.81 202 GLN A CA 1
ATOM 1607 C C . GLN A 1 202 ? 14.625 25.969 7.645 1 91.81 202 GLN A C 1
ATOM 1609 O O . GLN A 1 202 ? 13.656 25.656 8.336 1 91.81 202 GLN A O 1
ATOM 1614 N N . PHE A 1 203 ? 15.281 25.156 6.812 1 90.56 203 PHE A N 1
ATOM 1615 C CA . PHE A 1 203 ? 14.812 23.781 6.676 1 90.56 203 PHE A CA 1
ATOM 1616 C C . PHE A 1 203 ? 14.961 23.031 7.988 1 90.56 203 PHE A C 1
ATOM 1618 O O . PHE A 1 203 ? 14.016 22.406 8.469 1 90.56 203 PHE A O 1
ATOM 1625 N N . PHE A 1 204 ? 16.078 23.047 8.617 1 91.88 204 PHE A N 1
ATOM 1626 C CA . PHE A 1 204 ? 16.375 22.234 9.789 1 91.88 204 PHE A CA 1
ATOM 1627 C C . PHE A 1 204 ? 15.773 22.859 11.047 1 91.88 204 PHE A C 1
ATOM 1629 O O . PHE A 1 204 ? 15.414 22.156 11.984 1 91.88 204 PHE A O 1
ATOM 1636 N N . LYS A 1 205 ? 15.508 24.219 11.039 1 92 205 LYS A N 1
ATOM 1637 C CA . LYS A 1 205 ? 15.078 24.891 12.266 1 92 205 LYS A CA 1
ATOM 1638 C C . LYS A 1 205 ? 13.578 25.172 12.242 1 92 205 LYS A C 1
ATOM 1640 O O . LYS A 1 205 ? 12.953 25.297 13.297 1 92 205 LYS A O 1
ATOM 1645 N N . ILE A 1 206 ? 13 25.25 11.062 1 90.5 206 ILE A N 1
ATOM 1646 C CA . ILE A 1 206 ? 11.586 25.609 10.977 1 90.5 206 ILE A CA 1
ATOM 1647 C C . ILE A 1 206 ? 10.797 24.484 10.32 1 90.5 206 ILE A C 1
ATOM 1649 O O . ILE A 1 206 ? 9.977 23.828 10.969 1 90.5 206 ILE A O 1
ATOM 1653 N N . THR A 1 207 ? 11.195 24.109 9.109 1 89.38 207 THR A N 1
ATOM 1654 C CA . THR A 1 207 ? 10.398 23.188 8.305 1 89.38 207 THR A CA 1
ATOM 1655 C C . THR A 1 207 ? 10.375 21.797 8.945 1 89.38 207 THR A C 1
ATOM 1657 O O . THR A 1 207 ? 9.312 21.266 9.258 1 89.38 207 THR A O 1
ATOM 1660 N N . LEU A 1 208 ? 11.531 21.266 9.195 1 90.12 208 LEU A N 1
ATOM 1661 C CA . LEU A 1 208 ? 11.648 19.891 9.664 1 90.12 208 LEU A CA 1
ATOM 1662 C C . LEU A 1 208 ? 10.992 19.719 11.031 1 90.12 208 LEU A C 1
ATOM 1664 O O . LEU A 1 208 ? 10.195 18.797 11.234 1 90.12 208 LEU A O 1
ATOM 1668 N N . PRO A 1 209 ? 11.195 20.672 11.906 1 88.31 209 PRO A N 1
ATOM 1669 C CA . PRO A 1 209 ? 10.57 20.516 13.219 1 88.31 209 PRO A CA 1
ATOM 1670 C C . PRO A 1 209 ? 9.047 20.656 13.172 1 88.31 209 PRO A C 1
ATOM 1672 O O . PRO A 1 209 ? 8.336 19.984 13.906 1 88.31 209 PRO A O 1
ATOM 1675 N N . LEU A 1 210 ? 8.578 21.5 12.344 1 85 210 LEU A N 1
ATOM 1676 C CA . LEU A 1 210 ? 7.145 21.75 12.305 1 85 210 LEU A CA 1
ATOM 1677 C C . LEU A 1 210 ? 6.41 20.641 11.586 1 85 210 LEU A C 1
ATOM 1679 O O . LEU A 1 210 ? 5.223 20.406 11.828 1 85 210 LEU A O 1
ATOM 1683 N N . VAL A 1 211 ? 7.141 19.906 10.711 1 86.38 211 VAL A N 1
ATOM 1684 C CA . VAL A 1 211 ? 6.512 18.812 9.969 1 86.38 211 VAL A CA 1
ATOM 1685 C C . VAL A 1 211 ? 6.891 17.484 10.594 1 86.38 211 VAL A C 1
ATOM 1687 O O . VAL A 1 211 ? 6.52 16.422 10.078 1 86.38 211 VAL A O 1
ATOM 1690 N N . TRP A 1 212 ? 7.523 17.5 11.688 1 87.31 212 TRP A N 1
ATOM 1691 C CA . TRP A 1 212 ? 8.078 16.297 12.297 1 87.31 212 TRP A CA 1
ATOM 1692 C C . TRP A 1 212 ? 6.977 15.305 12.672 1 87.31 212 TRP A C 1
ATOM 1694 O O . TRP A 1 212 ? 7.141 14.094 12.516 1 87.31 212 TRP A O 1
ATOM 1704 N N . ASN A 1 213 ? 5.891 15.805 13.156 1 81.19 213 ASN A N 1
ATOM 1705 C CA . ASN A 1 213 ? 4.797 14.922 13.539 1 81.19 213 ASN A CA 1
ATOM 1706 C C . ASN A 1 213 ? 4.234 14.164 12.344 1 81.19 213 ASN A C 1
ATOM 1708 O O . ASN A 1 213 ? 3.904 12.977 12.445 1 81.19 213 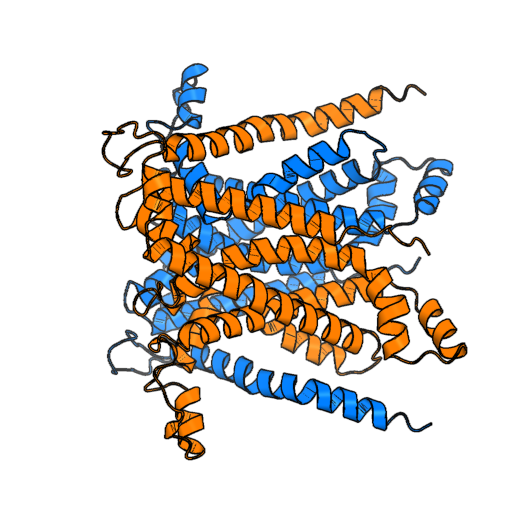ASN A O 1
ATOM 1712 N N . THR A 1 214 ? 4.184 14.914 11.266 1 83.06 214 THR A N 1
ATOM 1713 C CA . THR A 1 214 ? 3.727 14.266 10.039 1 83.06 214 THR A CA 1
ATOM 1714 C C . THR A 1 214 ? 4.738 13.227 9.57 1 83.06 214 THR A C 1
ATOM 1716 O O . THR A 1 214 ? 4.359 12.125 9.164 1 83.06 214 THR A O 1
ATOM 1719 N N . ILE A 1 215 ? 6.02 13.547 9.664 1 88.44 215 ILE A N 1
ATOM 1720 C CA . ILE A 1 215 ? 7.09 12.641 9.242 1 88.44 215 ILE A CA 1
ATOM 1721 C C . ILE A 1 215 ? 7.082 11.391 10.125 1 88.44 215 ILE A C 1
ATOM 1723 O O . ILE A 1 215 ? 7.184 10.273 9.617 1 88.44 215 ILE A O 1
ATOM 1727 N N . ARG A 1 216 ? 6.887 11.586 11.359 1 86.19 216 ARG A N 1
ATOM 1728 C CA . ARG A 1 216 ? 6.867 10.477 12.305 1 86.19 216 ARG A CA 1
ATOM 1729 C C . ARG A 1 216 ? 5.719 9.516 12.008 1 86.19 216 ARG A C 1
ATOM 1731 O O . ARG A 1 216 ? 5.914 8.305 11.93 1 86.19 216 ARG A O 1
ATOM 1738 N N . THR A 1 217 ? 4.551 10.023 11.852 1 79.75 217 THR A N 1
ATOM 1739 C CA . THR A 1 217 ? 3.367 9.211 11.602 1 79.75 217 THR A CA 1
ATOM 1740 C C . THR A 1 217 ? 3.477 8.492 10.258 1 79.75 217 THR A C 1
ATOM 1742 O O . THR A 1 217 ? 3.127 7.316 10.141 1 79.75 217 THR A O 1
ATOM 1745 N N . THR A 1 218 ? 4.016 9.203 9.266 1 85 218 THR A N 1
ATOM 1746 C CA . THR A 1 218 ? 4.109 8.602 7.938 1 85 218 THR A CA 1
ATOM 1747 C C . THR A 1 218 ? 5.219 7.559 7.891 1 85 218 THR A C 1
ATOM 1749 O O . THR A 1 218 ? 5.137 6.594 7.129 1 85 218 THR A O 1
ATOM 1752 N N . LEU A 1 219 ? 6.25 7.781 8.695 1 89 219 LEU A N 1
ATOM 1753 C CA . LEU A 1 219 ? 7.367 6.844 8.734 1 89 219 LEU A CA 1
ATOM 1754 C C . LEU A 1 219 ? 6.906 5.469 9.203 1 89 219 LEU A C 1
ATOM 1756 O O . LEU A 1 219 ? 7.289 4.449 8.617 1 89 219 LEU A O 1
ATOM 1760 N N . THR A 1 220 ? 6.129 5.402 10.211 1 82.25 220 THR A N 1
ATOM 1761 C CA . THR A 1 220 ? 5.617 4.137 10.727 1 82.25 220 THR A CA 1
ATOM 1762 C C . THR A 1 220 ? 4.766 3.43 9.672 1 82.25 220 THR A C 1
ATOM 1764 O O . THR A 1 220 ? 4.902 2.223 9.469 1 82.25 220 THR A O 1
ATOM 1767 N N . PHE A 1 221 ? 3.969 4.141 9.031 1 80.5 221 PHE A N 1
ATOM 1768 C CA . PHE A 1 221 ? 3.115 3.582 7.992 1 80.5 221 PHE A CA 1
ATOM 1769 C C . PHE A 1 221 ? 3.947 3.115 6.805 1 80.5 221 PHE A C 1
ATOM 1771 O O . PHE A 1 221 ? 3.654 2.08 6.203 1 80.5 221 PHE A O 1
ATOM 1778 N N . PHE A 1 222 ? 4.906 3.924 6.516 1 88.25 222 PHE A N 1
ATOM 1779 C CA . PHE A 1 222 ? 5.719 3.594 5.352 1 88.25 222 PHE A CA 1
ATOM 1780 C C . PHE A 1 222 ? 6.457 2.277 5.562 1 88.25 222 PHE A C 1
ATOM 1782 O O . PHE A 1 222 ? 6.598 1.481 4.633 1 88.25 222 PHE A O 1
ATOM 1789 N N . VAL A 1 223 ? 6.895 2.092 6.73 1 88.94 223 VAL A N 1
ATOM 1790 C CA . VAL A 1 223 ? 7.621 0.868 7.051 1 88.94 223 VAL A CA 1
ATOM 1791 C C . VAL A 1 223 ? 6.715 -0.342 6.848 1 88.94 223 VAL A C 1
ATOM 1793 O O . VAL A 1 223 ? 7.113 -1.329 6.227 1 88.94 223 VAL A O 1
ATOM 1796 N N . ILE A 1 224 ? 5.539 -0.304 7.32 1 85.81 224 ILE A N 1
ATOM 1797 C CA . ILE A 1 224 ? 4.594 -1.401 7.168 1 85.81 224 ILE A CA 1
ATOM 1798 C C . ILE A 1 224 ? 4.219 -1.558 5.695 1 85.81 224 ILE A C 1
ATOM 1800 O O . ILE A 1 224 ? 4.133 -2.676 5.184 1 85.81 224 ILE A O 1
ATOM 1804 N N . SER A 1 225 ? 3.992 -0.444 5.082 1 87.12 225 SER A N 1
ATOM 1805 C CA . SER A 1 225 ? 3.656 -0.467 3.664 1 87.12 225 SER A CA 1
ATOM 1806 C C . SER A 1 225 ? 4.777 -1.09 2.842 1 87.12 225 SER A C 1
ATOM 1808 O O . SER A 1 225 ? 4.52 -1.793 1.861 1 87.12 225 SER A O 1
ATOM 1810 N N . THR A 1 226 ? 5.977 -0.758 3.236 1 92.81 226 THR A N 1
ATOM 1811 C CA . THR A 1 226 ? 7.133 -1.297 2.531 1 92.81 226 THR A CA 1
ATOM 1812 C C . THR A 1 226 ? 7.18 -2.818 2.65 1 92.81 226 THR A C 1
ATOM 1814 O O . THR A 1 226 ? 7.539 -3.51 1.694 1 92.81 226 THR A O 1
ATOM 1817 N N . ILE A 1 227 ? 6.84 -3.307 3.771 1 91.81 227 ILE A N 1
ATOM 1818 C CA . ILE A 1 227 ? 6.781 -4.75 3.977 1 91.81 227 ILE A CA 1
ATOM 1819 C C . ILE A 1 227 ? 5.77 -5.371 3.016 1 91.81 227 ILE A C 1
ATOM 1821 O O . ILE A 1 227 ? 6.07 -6.355 2.34 1 91.81 227 ILE A O 1
ATOM 1825 N N . ASN A 1 228 ? 4.648 -4.789 2.855 1 89.81 228 ASN A N 1
ATOM 1826 C CA . ASN A 1 228 ? 3.609 -5.301 1.969 1 89.81 228 ASN A CA 1
ATOM 1827 C C . ASN A 1 228 ? 3.988 -5.121 0.501 1 89.81 228 ASN A C 1
ATOM 1829 O O . ASN A 1 228 ? 3.766 -6.016 -0.316 1 89.81 228 ASN A O 1
ATOM 1833 N N . LEU A 1 229 ? 4.57 -3.998 0.208 1 90.06 229 LEU A N 1
ATOM 1834 C CA . LEU A 1 229 ? 4.941 -3.703 -1.172 1 90.06 229 LEU A CA 1
ATOM 1835 C C . LEU A 1 229 ? 6.059 -4.629 -1.643 1 90.06 229 LEU A C 1
ATOM 1837 O O . LEU A 1 229 ? 6.109 -5 -2.816 1 90.06 229 LEU A O 1
ATOM 1841 N N . SER A 1 230 ? 6.938 -4.887 -0.74 1 94.06 230 SER A N 1
ATOM 1842 C CA . SER A 1 230 ? 8.023 -5.789 -1.111 1 94.06 230 SER A CA 1
ATOM 1843 C C . SER A 1 230 ? 7.48 -7.141 -1.576 1 94.06 230 SER A C 1
ATOM 1845 O O . SER A 1 230 ? 8.016 -7.738 -2.512 1 94.06 230 SER A O 1
ATOM 1847 N N . PHE A 1 231 ? 6.492 -7.605 -0.963 1 91.88 231 PHE A N 1
ATOM 1848 C CA . PHE A 1 231 ? 5.852 -8.844 -1.393 1 91.88 231 PHE A CA 1
ATOM 1849 C C . PHE A 1 231 ? 5.316 -8.711 -2.814 1 91.88 231 PHE A C 1
ATOM 1851 O O . PHE A 1 231 ? 5.52 -9.602 -3.643 1 91.88 231 PHE A O 1
ATOM 1858 N N . LEU A 1 232 ? 4.629 -7.609 -3.07 1 89.31 232 LEU A N 1
ATOM 1859 C CA . LEU A 1 232 ? 4.016 -7.395 -4.379 1 89.31 232 LEU A CA 1
ATOM 1860 C C . LEU A 1 232 ? 5.074 -7.352 -5.473 1 89.31 232 LEU A C 1
ATOM 1862 O O . LEU A 1 232 ? 4.957 -8.055 -6.48 1 89.31 232 LEU A O 1
ATOM 1866 N N . PHE A 1 233 ? 6.094 -6.59 -5.25 1 92.94 233 PHE A N 1
ATOM 1867 C CA . PHE A 1 233 ? 7.141 -6.422 -6.25 1 92.94 233 PHE A CA 1
ATOM 1868 C C . PHE A 1 233 ? 7.879 -7.734 -6.484 1 92.94 233 PHE A C 1
ATOM 1870 O O . PHE A 1 233 ? 8.148 -8.109 -7.629 1 92.94 233 PHE A O 1
ATOM 1877 N N . VAL A 1 234 ? 8.172 -8.461 -5.402 1 94 234 VAL A N 1
ATOM 1878 C CA . VAL A 1 234 ? 8.906 -9.719 -5.52 1 94 234 VAL A CA 1
ATOM 1879 C C . VAL A 1 234 ? 8.039 -10.75 -6.238 1 94 234 VAL A C 1
ATOM 1881 O O . VAL A 1 234 ? 8.516 -11.453 -7.133 1 94 234 VAL A O 1
ATOM 1884 N N . LYS A 1 235 ? 6.824 -10.797 -5.891 1 89.56 235 LYS A N 1
ATOM 1885 C CA . LYS A 1 235 ? 5.926 -11.781 -6.48 1 89.56 235 LYS A CA 1
ATOM 1886 C C . LYS A 1 235 ? 5.77 -11.555 -7.984 1 89.56 235 LYS A C 1
ATOM 1888 O O . LYS A 1 235 ? 5.781 -12.508 -8.766 1 89.56 235 LYS A O 1
ATOM 1893 N N . VAL A 1 236 ? 5.703 -10.344 -8.422 1 87.69 236 VAL A N 1
ATOM 1894 C CA . VAL A 1 236 ? 5.379 -10.047 -9.812 1 87.69 236 VAL A CA 1
ATOM 1895 C C . VAL A 1 236 ? 6.664 -10.008 -10.641 1 87.69 236 VAL A C 1
ATOM 1897 O O . VAL A 1 236 ? 6.707 -10.547 -11.75 1 87.69 236 VAL A O 1
ATOM 1900 N N . MET A 1 237 ? 7.742 -9.555 -10.062 1 90 237 MET A N 1
ATOM 1901 C CA . MET A 1 237 ? 8.945 -9.312 -10.859 1 90 237 MET A CA 1
ATOM 1902 C C . MET A 1 237 ? 9.828 -10.555 -10.906 1 90 237 MET A C 1
ATOM 1904 O O . MET A 1 237 ? 10.406 -10.875 -11.945 1 90 237 MET A O 1
ATOM 1908 N N . THR A 1 238 ? 9.914 -11.258 -9.711 1 92.44 238 THR A N 1
ATOM 1909 C CA . THR A 1 238 ? 10.977 -12.25 -9.664 1 92.44 238 THR A CA 1
ATOM 1910 C C . THR A 1 238 ? 10.461 -13.57 -9.086 1 92.44 238 THR A C 1
ATOM 1912 O O . THR A 1 238 ? 11.125 -14.602 -9.195 1 92.44 238 THR A O 1
ATOM 1915 N N . SER A 1 239 ? 9.305 -13.5 -8.453 1 89.62 239 SER A N 1
ATOM 1916 C CA . SER A 1 239 ? 8.805 -14.656 -7.719 1 89.62 239 SER A CA 1
ATOM 1917 C C . SER A 1 239 ? 9.852 -15.195 -6.754 1 89.62 239 SER A C 1
ATOM 1919 O O . SER A 1 239 ? 9.992 -16.406 -6.59 1 89.62 239 SER A O 1
ATOM 1921 N N . GLY A 1 240 ? 10.711 -14.305 -6.277 1 91.62 240 GLY A N 1
ATOM 1922 C CA . GLY A 1 240 ? 11.688 -14.625 -5.246 1 91.62 240 GLY A CA 1
ATOM 1923 C C . GLY A 1 240 ? 13.031 -15.055 -5.809 1 91.62 240 GLY A C 1
ATOM 1924 O O . GLY A 1 240 ? 13.984 -15.258 -5.059 1 91.62 240 GLY A O 1
ATOM 1925 N N . GLY A 1 241 ? 13.172 -15.125 -7.086 1 91.38 241 GLY A N 1
ATOM 1926 C CA . GLY A 1 241 ? 14.383 -15.617 -7.719 1 91.38 241 GLY A CA 1
ATOM 1927 C C . GLY A 1 241 ? 15.43 -14.539 -7.93 1 91.38 241 GLY A C 1
ATOM 1928 O O . GLY A 1 241 ? 15.195 -13.367 -7.629 1 91.38 241 GLY A O 1
ATOM 1929 N N . PRO A 1 242 ? 16.594 -14.945 -8.391 1 91.62 242 PRO A N 1
ATOM 1930 C CA . PRO A 1 242 ? 17.078 -16.312 -8.562 1 91.62 242 PRO A CA 1
ATOM 1931 C C . PRO A 1 242 ? 17.531 -16.953 -7.254 1 91.62 242 PRO A C 1
ATOM 1933 O O . PRO A 1 242 ? 18.156 -16.281 -6.426 1 91.62 242 PRO A O 1
ATOM 1936 N N . ASP A 1 243 ? 17.281 -18.156 -7.02 1 92 243 ASP A N 1
ATOM 1937 C CA . ASP A 1 243 ? 17.734 -18.938 -5.867 1 92 243 ASP A CA 1
ATOM 1938 C C . ASP A 1 243 ? 17.359 -18.234 -4.559 1 92 243 ASP A C 1
ATOM 1940 O O . ASP A 1 243 ? 18.188 -18.141 -3.646 1 92 243 ASP A O 1
ATOM 1944 N N . GLY A 1 244 ? 16.312 -17.578 -4.59 1 93.06 244 GLY A N 1
ATOM 1945 C CA . GLY A 1 244 ? 15.836 -16.953 -3.369 1 93.06 244 GLY A CA 1
ATOM 1946 C C . GLY A 1 244 ? 16.547 -15.648 -3.049 1 93.06 244 GLY A C 1
ATOM 1947 O O . GLY A 1 244 ? 16.391 -15.102 -1.955 1 93.06 244 GLY A O 1
ATOM 1948 N N . SER A 1 245 ? 17.266 -15.094 -3.98 1 94.38 245 SER A N 1
ATOM 1949 C CA . SER A 1 245 ? 18.094 -13.914 -3.736 1 94.38 245 SER A CA 1
ATOM 1950 C C . SER A 1 245 ? 17.234 -12.664 -3.586 1 94.38 245 SER A C 1
ATOM 1952 O O . SER A 1 245 ? 17.688 -11.656 -3.025 1 94.38 245 SER A O 1
ATOM 1954 N N . SER A 1 246 ? 16.016 -12.742 -4.051 1 95.5 246 SER A N 1
ATOM 1955 C CA . SER A 1 246 ? 15.133 -11.586 -3.914 1 95.5 246 SER A CA 1
ATOM 1956 C C . SER A 1 246 ? 13.914 -11.922 -3.053 1 95.5 246 SER A C 1
ATOM 1958 O O . SER A 1 246 ? 13.016 -11.094 -2.896 1 95.5 246 SER A O 1
ATOM 1960 N N . GLU A 1 247 ? 13.984 -13.094 -2.477 1 96.75 247 GLU A N 1
ATOM 1961 C CA . GLU A 1 247 ? 12.852 -13.531 -1.672 1 96.75 247 GLU A CA 1
ATOM 1962 C C . GLU A 1 247 ? 12.727 -12.711 -0.394 1 96.75 247 GLU A C 1
ATOM 1964 O O . GLU A 1 247 ? 13.727 -12.438 0.273 1 96.75 247 GLU A O 1
ATOM 1969 N N . VAL A 1 248 ? 11.5 -12.266 -0.102 1 96.62 248 VAL A N 1
ATOM 1970 C CA . VAL A 1 248 ? 11.211 -11.57 1.151 1 96.62 248 VAL A CA 1
ATOM 1971 C C . VAL A 1 248 ? 10.352 -12.461 2.043 1 96.62 248 VAL A C 1
ATOM 1973 O O . VAL A 1 248 ? 9.781 -13.453 1.579 1 96.62 248 VAL A O 1
ATOM 1976 N N . PHE A 1 249 ? 10.25 -12.164 3.299 1 94.44 249 PHE A N 1
ATOM 1977 C CA . PHE A 1 249 ? 9.664 -13.109 4.246 1 94.44 249 PHE A CA 1
ATOM 1978 C C . PHE A 1 249 ? 8.172 -13.289 3.979 1 94.44 249 PHE A C 1
ATOM 1980 O O . PHE A 1 249 ? 7.621 -14.367 4.207 1 94.44 249 PHE A O 1
ATOM 1987 N N . LEU A 1 250 ? 7.516 -12.352 3.436 1 92.88 250 LEU A N 1
ATOM 1988 C CA . LEU A 1 250 ? 6.094 -12.523 3.148 1 92.88 250 LEU A CA 1
ATOM 1989 C C . LEU A 1 250 ? 5.891 -13.422 1.933 1 92.88 250 LEU A C 1
ATOM 1991 O O . LEU A 1 250 ? 4.93 -14.195 1.881 1 92.88 250 LEU A O 1
ATOM 1995 N N . SER A 1 251 ? 6.734 -13.211 0.939 1 93.56 251 SER A N 1
ATOM 1996 C CA . SER A 1 251 ? 6.641 -14.109 -0.208 1 93.56 251 SER A CA 1
ATOM 1997 C C . SER A 1 251 ? 6.98 -15.547 0.182 1 93.56 251 SER A C 1
ATOM 1999 O O . SER A 1 251 ? 6.383 -16.5 -0.333 1 93.56 251 SER A O 1
ATOM 2001 N N . TYR A 1 252 ? 7.938 -15.656 1.047 1 94 252 TYR A N 1
ATOM 2002 C CA . TYR A 1 252 ? 8.281 -16.984 1.562 1 94 252 TYR A CA 1
ATOM 2003 C C . TYR A 1 252 ? 7.125 -17.578 2.355 1 94 252 TYR A C 1
ATOM 2005 O O . TYR A 1 252 ? 6.832 -18.766 2.234 1 94 252 TYR A O 1
ATOM 2013 N N . MET A 1 253 ? 6.508 -16.781 3.164 1 90.62 253 MET A N 1
ATOM 2014 C CA . MET A 1 253 ? 5.316 -17.203 3.895 1 90.62 253 MET A CA 1
ATOM 2015 C C . MET A 1 253 ? 4.242 -17.703 2.938 1 90.62 253 MET A C 1
ATOM 2017 O O . MET A 1 253 ? 3.664 -18.766 3.146 1 90.62 253 MET A O 1
ATOM 2021 N N . TYR A 1 254 ? 4.004 -16.938 1.948 1 88.94 254 TYR A N 1
ATOM 2022 C CA . TYR A 1 254 ? 2.982 -17.266 0.964 1 88.94 254 TYR A CA 1
ATOM 2023 C C . TYR A 1 254 ? 3.305 -18.578 0.269 1 88.94 254 TYR A C 1
ATOM 2025 O O . TYR A 1 254 ? 2.426 -19.438 0.088 1 88.94 254 TYR A O 1
ATOM 2033 N N . LYS A 1 255 ? 4.492 -18.734 -0.123 1 90.75 255 LYS A N 1
ATOM 2034 C CA . LYS A 1 255 ? 4.941 -19.953 -0.799 1 90.75 255 LYS A CA 1
ATOM 2035 C C . LYS A 1 255 ? 4.77 -21.172 0.095 1 90.75 255 LYS A C 1
ATOM 2037 O O . LYS A 1 255 ? 4.289 -22.219 -0.355 1 90.75 255 LYS A O 1
ATOM 2042 N N . GLN A 1 256 ? 5.148 -21.016 1.326 1 87.62 256 GLN A N 1
ATOM 2043 C CA . GLN A 1 256 ? 5.039 -22.125 2.262 1 87.62 256 GLN A CA 1
ATOM 2044 C C . GLN A 1 256 ? 3.578 -22.438 2.576 1 87.62 256 GLN A C 1
ATOM 2046 O O . GLN A 1 256 ? 3.168 -23.594 2.564 1 87.62 256 GLN A O 1
ATOM 2051 N N . ALA A 1 257 ? 2.799 -21.469 2.766 1 83.19 257 ALA A N 1
ATOM 2052 C CA . ALA A 1 257 ? 1.413 -21.656 3.186 1 83.19 257 ALA A CA 1
ATOM 2053 C C . ALA A 1 257 ? 0.553 -22.156 2.031 1 83.19 257 ALA A C 1
ATOM 2055 O O . ALA A 1 257 ? -0.29 -23.047 2.217 1 83.19 257 ALA A O 1
ATOM 2056 N N . TYR A 1 258 ? 0.8 -21.672 0.816 1 80.19 258 TYR A N 1
ATOM 2057 C CA . TYR A 1 258 ? -0.195 -21.891 -0.228 1 80.19 258 TYR A CA 1
ATOM 2058 C C . TYR A 1 258 ? 0.399 -22.656 -1.397 1 80.19 258 TYR A C 1
ATOM 2060 O O . TYR A 1 258 ? -0.333 -23.25 -2.199 1 80.19 258 TYR A O 1
ATOM 2068 N N . SER A 1 259 ? 1.641 -22.625 -1.543 1 80.12 259 SER A N 1
ATOM 2069 C CA . SER A 1 259 ? 2.252 -23.391 -2.633 1 80.12 259 SER A CA 1
ATOM 2070 C C . SER A 1 259 ? 2.781 -24.734 -2.146 1 80.12 259 SER A C 1
ATOM 2072 O O . SER A 1 259 ? 2.514 -25.766 -2.756 1 80.12 259 SER A O 1
ATOM 2074 N N . ASN A 1 260 ? 3.461 -24.734 -0.995 1 83 260 ASN A N 1
ATOM 2075 C CA . ASN A 1 260 ? 4.098 -25.938 -0.482 1 83 260 ASN A CA 1
ATOM 2076 C C . ASN A 1 260 ? 3.18 -26.688 0.474 1 83 260 ASN A C 1
ATOM 2078 O O . ASN A 1 260 ? 3.586 -27.688 1.075 1 83 260 ASN A O 1
ATOM 2082 N N . SER A 1 261 ? 2.037 -26.203 0.702 1 78.81 261 SER A N 1
ATOM 2083 C CA . SER A 1 261 ? 1.013 -26.859 1.516 1 78.81 261 SER A CA 1
ATOM 2084 C C . SER A 1 261 ? 1.476 -27.016 2.961 1 78.81 261 SER A C 1
ATOM 2086 O O . SER A 1 261 ? 1.231 -28.047 3.582 1 78.81 261 SER A O 1
ATOM 2088 N N . SER A 1 262 ? 2.34 -26.297 3.377 1 83.38 262 SER A N 1
ATOM 2089 C CA . SER A 1 262 ? 2.734 -26.234 4.777 1 83.38 262 SER A CA 1
ATOM 2090 C C . SER A 1 262 ? 2.117 -25.016 5.465 1 83.38 262 SER A C 1
ATOM 2092 O O . SER A 1 262 ? 2.832 -24.125 5.914 1 83.38 262 SER A O 1
ATOM 2094 N N . TYR A 1 263 ? 0.891 -25.172 5.648 1 81.62 263 TYR A N 1
ATOM 2095 C CA . TYR A 1 263 ? 0.104 -24.047 6.148 1 81.62 263 TYR A CA 1
ATOM 2096 C C . TYR A 1 263 ? 0.522 -23.672 7.566 1 81.62 263 TYR A C 1
ATOM 2098 O O . TYR A 1 263 ? 0.667 -22.5 7.895 1 81.62 263 TYR A O 1
ATOM 2106 N N . GLY A 1 264 ? 0.721 -24.656 8.383 1 81.81 264 GLY A N 1
ATOM 2107 C CA . GLY A 1 264 ? 1.165 -24.391 9.742 1 81.81 264 GLY A CA 1
ATOM 2108 C C . GLY A 1 264 ? 2.479 -23.641 9.812 1 81.81 264 GLY A C 1
ATOM 2109 O O . GLY A 1 264 ? 2.609 -22.672 10.562 1 81.81 264 GLY A O 1
ATOM 2110 N N . TYR A 1 265 ? 3.406 -24.094 8.984 1 86.56 265 TYR A N 1
ATOM 2111 C CA . TYR A 1 265 ? 4.699 -23.422 8.922 1 86.56 265 TYR A CA 1
ATOM 2112 C C . TYR A 1 265 ? 4.547 -22 8.375 1 86.56 265 TYR A C 1
ATOM 2114 O O . TYR A 1 265 ? 5.203 -21.078 8.852 1 86.56 265 TYR A O 1
ATOM 2122 N N . GLY A 1 266 ? 3.66 -21.844 7.402 1 87.62 266 GLY A N 1
ATOM 2123 C CA . GLY A 1 266 ? 3.361 -20.5 6.898 1 87.62 266 GLY A CA 1
ATOM 2124 C C . GLY A 1 266 ? 2.826 -19.562 7.961 1 87.62 266 GLY A C 1
ATOM 2125 O O . GLY A 1 266 ? 3.232 -18.406 8.031 1 87.62 266 GLY A O 1
ATOM 2126 N N . MET A 1 267 ? 1.999 -20.125 8.789 1 85.25 267 MET A N 1
ATOM 2127 C CA . MET A 1 267 ? 1.424 -19.312 9.852 1 85.25 267 MET A CA 1
ATOM 2128 C C . MET A 1 267 ? 2.475 -18.969 10.906 1 85.25 267 MET A C 1
ATOM 2130 O O . MET A 1 267 ? 2.438 -17.891 11.5 1 85.25 267 MET A O 1
ATOM 2134 N N . THR A 1 268 ? 3.408 -19.828 11.102 1 88.38 268 THR A N 1
ATOM 2135 C CA . THR A 1 268 ? 4.52 -19.531 12 1 88.38 268 THR A CA 1
ATOM 2136 C C . THR A 1 268 ? 5.305 -18.328 11.5 1 88.38 268 THR A C 1
ATOM 2138 O O . THR A 1 268 ? 5.648 -17.438 12.289 1 88.38 268 THR A O 1
ATOM 2141 N N . ILE A 1 269 ? 5.531 -18.297 10.203 1 90.5 269 ILE A N 1
ATOM 2142 C CA . ILE A 1 269 ? 6.215 -17.156 9.602 1 90.5 269 ILE A CA 1
ATOM 2143 C C . ILE A 1 269 ? 5.375 -15.898 9.789 1 90.5 269 ILE A C 1
ATOM 2145 O O . ILE A 1 269 ? 5.906 -14.836 10.117 1 90.5 269 ILE A O 1
ATOM 2149 N N . GLY A 1 270 ? 4.07 -16.047 9.641 1 87.5 270 GLY A N 1
ATOM 2150 C CA . GLY A 1 270 ? 3.168 -14.938 9.859 1 87.5 270 GLY A CA 1
ATOM 2151 C C . GLY A 1 270 ? 3.264 -14.352 11.25 1 87.5 270 GLY A C 1
ATOM 2152 O O . GLY A 1 270 ? 3.26 -13.125 11.422 1 87.5 270 GLY A O 1
ATOM 2153 N N . VAL A 1 271 ? 3.396 -15.156 12.203 1 85.44 271 VAL A N 1
ATOM 2154 C CA . VAL A 1 271 ? 3.49 -14.711 13.586 1 85.44 271 VAL A CA 1
ATOM 2155 C C . VAL A 1 271 ? 4.805 -13.969 13.805 1 85.44 271 VAL A C 1
ATOM 2157 O O . VAL A 1 271 ? 4.828 -12.914 14.445 1 85.44 271 VAL A O 1
ATOM 2160 N N . VAL A 1 272 ? 5.82 -14.5 13.297 1 88.81 272 VAL A N 1
ATOM 2161 C CA . VAL A 1 272 ? 7.133 -13.883 13.461 1 88.81 272 VAL A CA 1
ATOM 2162 C C . VAL A 1 272 ? 7.156 -12.531 12.758 1 88.81 272 VAL A C 1
ATOM 2164 O O . VAL A 1 272 ? 7.695 -11.555 13.289 1 88.81 272 VAL A O 1
ATOM 2167 N N . VAL A 1 273 ? 6.562 -12.516 11.57 1 88.25 273 VAL A N 1
ATOM 2168 C CA . VAL A 1 273 ? 6.492 -11.266 10.82 1 88.25 273 VAL A CA 1
ATOM 2169 C C . VAL A 1 273 ? 5.66 -10.242 11.594 1 88.25 273 VAL A C 1
ATOM 2171 O O . VAL A 1 273 ? 6.008 -9.062 11.641 1 88.25 273 VAL A O 1
ATOM 2174 N N . PHE A 1 274 ? 4.656 -10.688 12.18 1 83.44 274 PHE A N 1
ATOM 2175 C CA . PHE A 1 274 ? 3.807 -9.812 12.984 1 83.44 274 PHE A CA 1
ATOM 2176 C C . PHE A 1 274 ? 4.578 -9.25 14.164 1 83.44 274 PHE A C 1
ATOM 2178 O O . PHE A 1 274 ? 4.543 -8.039 14.422 1 83.44 274 PHE A O 1
ATOM 2185 N N . ILE A 1 275 ? 5.191 -10.078 14.859 1 84.94 275 ILE A N 1
ATOM 2186 C CA . ILE A 1 275 ? 5.953 -9.656 16.031 1 84.94 275 ILE A CA 1
ATOM 2187 C C . ILE A 1 275 ? 7.047 -8.68 15.609 1 84.94 275 ILE A C 1
ATOM 2189 O O . ILE A 1 275 ? 7.25 -7.648 16.25 1 84.94 275 ILE A O 1
ATOM 2193 N N . PHE A 1 276 ? 7.691 -9 14.562 1 89.62 276 PHE A N 1
ATOM 2194 C CA . PHE A 1 276 ? 8.742 -8.133 14.047 1 89.62 276 PHE A CA 1
ATOM 2195 C C . PHE A 1 276 ? 8.188 -6.762 13.672 1 89.62 276 PHE A C 1
ATOM 2197 O O . PHE A 1 276 ? 8.734 -5.734 14.062 1 89.62 276 PHE A O 1
ATOM 2204 N N . SER A 1 277 ? 7.09 -6.789 12.914 1 86.5 277 SER A N 1
ATOM 2205 C CA . SER A 1 277 ? 6.484 -5.539 12.469 1 86.5 277 SER A CA 1
ATOM 2206 C C . SER A 1 277 ? 5.973 -4.723 13.648 1 86.5 277 SER A C 1
ATOM 2208 O O . SER A 1 277 ? 6.062 -3.492 13.648 1 86.5 277 SER A O 1
ATOM 2210 N N . PHE A 1 278 ? 5.492 -5.406 14.609 1 81.81 278 PHE A N 1
ATOM 2211 C CA . PHE A 1 278 ? 4.973 -4.746 15.805 1 81.81 278 PHE A CA 1
ATOM 2212 C C . PHE A 1 278 ? 6.098 -4.086 16.594 1 81.81 278 PHE A C 1
ATOM 2214 O O . PHE A 1 278 ? 5.992 -2.918 16.969 1 81.81 278 PHE A O 1
ATOM 2221 N N . ILE A 1 279 ? 7.082 -4.805 16.844 1 86.88 279 ILE A N 1
ATOM 2222 C CA . ILE A 1 279 ? 8.219 -4.285 17.594 1 86.88 279 ILE A CA 1
ATOM 2223 C C . ILE A 1 279 ? 8.859 -3.125 16.828 1 86.88 279 ILE A C 1
ATOM 2225 O O . ILE A 1 279 ? 9.219 -2.105 17.422 1 86.88 279 ILE A O 1
ATOM 2229 N N . LEU A 1 280 ? 8.961 -3.309 15.547 1 87.75 280 LEU A N 1
ATOM 2230 C CA . LEU A 1 280 ? 9.547 -2.262 14.719 1 87.75 280 LEU A CA 1
ATOM 2231 C C . LEU A 1 280 ? 8.703 -0.993 14.758 1 87.75 280 LEU A C 1
ATOM 2233 O O . LEU A 1 280 ? 9.242 0.113 14.859 1 87.75 280 LEU A O 1
ATOM 2237 N N . SER A 1 281 ? 7.449 -1.171 14.641 1 83.5 281 SER A N 1
ATOM 2238 C CA . SER A 1 281 ? 6.547 -0.025 14.688 1 83.5 281 SER A CA 1
ATOM 2239 C C . SER A 1 281 ? 6.633 0.691 16.031 1 83.5 281 SER A C 1
ATOM 2241 O O . SER A 1 281 ? 6.648 1.923 16.094 1 83.5 281 SER A O 1
ATOM 2243 N N . LEU A 1 282 ? 6.719 -0.003 17.125 1 81.75 282 LEU A N 1
ATOM 2244 C CA . LEU A 1 282 ? 6.848 0.578 18.469 1 81.75 282 LEU A CA 1
ATOM 2245 C C . LEU A 1 282 ? 8.18 1.304 18.609 1 81.75 282 LEU A C 1
ATOM 2247 O O . LEU A 1 282 ? 8.242 2.389 19.203 1 81.75 282 LEU A O 1
ATOM 2251 N N . ALA A 1 283 ? 9.156 0.646 18.141 1 87.12 283 ALA A N 1
ATOM 2252 C CA . ALA A 1 283 ? 10.484 1.24 18.219 1 87.12 283 ALA A CA 1
ATOM 2253 C C . ALA A 1 283 ? 10.539 2.566 17.469 1 87.12 283 ALA A C 1
ATOM 2255 O O . ALA A 1 283 ? 11.055 3.561 17.984 1 87.12 283 ALA A O 1
ATOM 2256 N N . ILE A 1 284 ? 9.977 2.566 16.297 1 86.19 284 ILE A N 1
ATOM 2257 C CA . ILE A 1 284 ? 9.977 3.775 15.477 1 86.19 284 ILE A CA 1
ATOM 2258 C C . ILE A 1 284 ? 9.156 4.863 16.172 1 86.19 284 ILE A C 1
ATOM 2260 O O . ILE A 1 284 ? 9.586 6.02 16.25 1 86.19 284 ILE A O 1
ATOM 2264 N N . ASN A 1 285 ? 8.062 4.512 16.703 1 78.62 285 ASN A N 1
ATOM 2265 C CA . ASN A 1 285 ? 7.199 5.473 17.391 1 78.62 285 ASN A CA 1
ATOM 2266 C C . ASN A 1 285 ? 7.871 6.043 18.625 1 78.62 285 ASN A C 1
ATOM 2268 O O . ASN A 1 285 ? 7.723 7.23 18.922 1 78.62 285 ASN A O 1
ATOM 2272 N N . LYS A 1 286 ? 8.602 5.242 19.297 1 82.94 286 LYS A N 1
ATOM 2273 C CA . LYS A 1 286 ? 9.258 5.672 20.516 1 82.94 286 LYS A CA 1
ATOM 2274 C C . LYS A 1 286 ? 10.477 6.543 20.219 1 82.94 286 LYS A C 1
ATOM 2276 O O . LYS A 1 286 ? 10.68 7.578 20.859 1 82.94 286 LYS A O 1
ATOM 2281 N N . ILE A 1 287 ? 11.18 6.148 19.266 1 85.5 287 ILE A N 1
ATOM 2282 C CA . ILE A 1 287 ? 12.43 6.836 18.938 1 85.5 287 ILE A CA 1
ATOM 2283 C C . ILE A 1 287 ? 12.117 8.203 18.328 1 85.5 287 ILE A C 1
ATOM 2285 O O . ILE A 1 287 ? 12.859 9.164 18.531 1 85.5 287 ILE A O 1
ATOM 2289 N N . THR A 1 288 ? 11.008 8.289 17.656 1 81.88 288 THR A N 1
ATOM 2290 C CA . THR A 1 288 ? 10.711 9.523 16.938 1 81.88 288 THR A CA 1
ATOM 2291 C C . THR A 1 288 ? 9.805 10.43 17.766 1 81.88 288 THR A C 1
ATOM 2293 O O . THR A 1 288 ? 9.43 11.516 17.328 1 81.88 288 THR A O 1
ATOM 2296 N N . GLN A 1 289 ? 9.5 10.016 18.922 1 78.12 289 GLN A N 1
ATOM 2297 C CA . GLN A 1 289 ? 8.625 10.82 19.781 1 78.12 289 GLN A CA 1
ATOM 2298 C C . GLN A 1 289 ? 9.32 12.094 20.234 1 78.12 289 GLN A C 1
ATOM 2300 O O . GLN A 1 289 ? 10.453 12.055 20.734 1 78.12 289 GLN A O 1
ATOM 2305 N N . ARG A 1 290 ? 8.875 13.242 19.672 1 73.5 290 ARG A N 1
ATOM 2306 C CA . ARG A 1 290 ? 9.367 14.539 20.125 1 73.5 290 ARG A CA 1
ATOM 2307 C C . ARG A 1 290 ? 8.219 15.406 20.625 1 73.5 290 ARG A C 1
ATOM 2309 O O . ARG A 1 290 ? 7.059 15.188 20.266 1 73.5 290 ARG A O 1
ATOM 2316 N N . ASP A 1 291 ? 8.438 16.25 21.594 1 58.88 291 ASP A N 1
ATOM 2317 C CA . ASP A 1 291 ? 7.445 17.188 22.109 1 58.88 291 ASP A CA 1
ATOM 2318 C C . ASP A 1 291 ? 6.945 18.109 21 1 58.88 291 ASP A C 1
ATOM 2320 O O . ASP A 1 291 ? 7.711 18.5 20.125 1 58.88 291 ASP A O 1
ATOM 2324 N N . ILE A 1 292 ? 5.602 17.938 20.625 1 54.06 292 ILE A N 1
ATOM 2325 C CA . ILE A 1 292 ? 4.977 18.828 19.656 1 54.06 292 ILE A CA 1
ATOM 2326 C C . ILE A 1 292 ? 5.367 20.281 19.953 1 54.06 292 ILE A C 1
ATOM 2328 O O . ILE A 1 292 ? 5.207 20.75 21.078 1 54.06 292 ILE A O 1
ATOM 2332 N N . ILE A 1 293 ? 6.305 20.875 19.188 1 48.16 293 ILE A N 1
ATOM 2333 C CA . ILE A 1 293 ? 6.641 22.281 19.406 1 48.16 293 ILE A CA 1
ATOM 2334 C C . ILE A 1 293 ? 5.457 23.156 19.016 1 48.16 293 ILE A C 1
ATOM 2336 O O . ILE A 1 293 ? 4.934 23.047 17.891 1 48.16 293 ILE A O 1
ATOM 2340 N N . GLU A 1 294 ? 4.535 23.484 19.844 1 47.5 294 GLU A N 1
ATOM 2341 C CA . GLU A 1 294 ? 3.52 24.516 19.641 1 47.5 294 GLU A CA 1
ATOM 2342 C C . GLU A 1 294 ? 4.152 25.891 19.453 1 47.5 294 GLU A C 1
ATOM 2344 O O . GLU A 1 294 ? 4.973 26.312 20.266 1 47.5 294 GLU A O 1
ATOM 2349 N N . PHE A 1 295 ? 4.391 26.234 18.156 1 41.53 295 PHE A N 1
ATOM 2350 C CA . PHE A 1 295 ? 4.738 27.656 18.141 1 41.53 295 PHE A CA 1
ATOM 2351 C C . PHE A 1 295 ? 3.494 28.516 18.328 1 41.53 295 PHE A C 1
ATOM 2353 O O . PHE A 1 295 ? 2.4 28.125 17.906 1 41.53 295 PHE A O 1
ATOM 2360 N N . MET B 1 1 ? 20.891 41.25 -5.355 1 32.78 1 MET B N 1
ATOM 2361 C CA . MET B 1 1 ? 21.422 39.906 -5.152 1 32.78 1 MET B CA 1
ATOM 2362 C C . MET B 1 1 ? 20.719 38.906 -6.055 1 32.78 1 MET B C 1
ATOM 2364 O O . MET B 1 1 ? 19.5 38.75 -6.004 1 32.78 1 MET B O 1
ATOM 2368 N N . ASN B 1 2 ? 21.141 38.5 -7.289 1 37.94 2 ASN B N 1
ATOM 2369 C CA . ASN B 1 2 ? 20.797 37.969 -8.609 1 37.94 2 ASN B CA 1
ATOM 2370 C C . ASN B 1 2 ? 20.234 36.562 -8.523 1 37.94 2 ASN B C 1
ATOM 2372 O O . ASN B 1 2 ? 20.891 35.656 -8.023 1 37.94 2 ASN B O 1
ATOM 2376 N N . ASN B 1 3 ? 18.906 36.375 -8.422 1 44.22 3 ASN B N 1
ATOM 2377 C CA . ASN B 1 3 ? 17.859 35.375 -8.258 1 44.22 3 ASN B CA 1
ATOM 2378 C C . ASN B 1 3 ? 18.078 34.188 -9.203 1 44.22 3 ASN B C 1
ATOM 2380 O O . ASN B 1 3 ? 17.188 33.344 -9.352 1 44.22 3 ASN B O 1
ATOM 2384 N N . LYS B 1 4 ? 18.969 34.406 -10.117 1 48.62 4 LYS B N 1
ATOM 2385 C CA . LYS B 1 4 ? 19.312 33.5 -11.203 1 48.62 4 LYS B CA 1
ATOM 2386 C C . LYS B 1 4 ? 20.047 32.281 -10.672 1 48.62 4 LYS B C 1
ATOM 2388 O O . LYS B 1 4 ? 19.859 31.172 -11.195 1 48.62 4 LYS B O 1
ATOM 2393 N N . GLY B 1 5 ? 20.875 32.469 -9.734 1 48.19 5 GLY B N 1
ATOM 2394 C CA . GLY B 1 5 ? 21.703 31.391 -9.203 1 48.19 5 GLY B CA 1
ATOM 2395 C C . GLY B 1 5 ? 20.891 30.297 -8.531 1 48.19 5 GLY B C 1
ATOM 2396 O O . GLY B 1 5 ? 21.266 29.125 -8.609 1 48.19 5 GLY B O 1
ATOM 2397 N N . ASN B 1 6 ? 19.938 30.672 -7.809 1 52.09 6 ASN B N 1
ATOM 2398 C CA . ASN B 1 6 ? 19.109 29.734 -7.059 1 52.09 6 ASN B CA 1
ATOM 2399 C C . ASN B 1 6 ? 18.25 28.891 -7.988 1 52.09 6 ASN B C 1
ATOM 2401 O O . ASN B 1 6 ? 17.969 27.719 -7.688 1 52.09 6 ASN B O 1
ATOM 2405 N N . LYS B 1 7 ? 17.984 29.484 -9.117 1 54.44 7 LYS B N 1
ATOM 2406 C CA . LYS B 1 7 ? 17.172 28.75 -10.078 1 54.44 7 LYS B CA 1
ATOM 2407 C C . LYS B 1 7 ? 17.969 27.625 -10.719 1 54.44 7 LYS B C 1
ATOM 2409 O O . LYS B 1 7 ? 17.422 26.531 -10.977 1 54.44 7 LYS B O 1
ATOM 2414 N N . THR B 1 8 ? 19.234 27.953 -11.023 1 52.16 8 THR B N 1
ATOM 2415 C CA . THR B 1 8 ? 20.062 26.938 -11.656 1 52.16 8 THR B CA 1
ATOM 2416 C C . THR B 1 8 ? 20.281 25.75 -10.719 1 52.16 8 THR B C 1
ATOM 2418 O O . THR B 1 8 ? 20.281 24.594 -11.156 1 52.16 8 THR B O 1
ATOM 2421 N N . PHE B 1 9 ? 20.453 26.062 -9.5 1 50.72 9 PHE B N 1
ATOM 2422 C CA . PHE B 1 9 ? 20.656 25 -8.531 1 50.72 9 PHE B CA 1
ATOM 2423 C C . PHE B 1 9 ? 19.406 24.141 -8.398 1 50.72 9 PHE B C 1
ATOM 2425 O O . PHE B 1 9 ? 19.484 22.922 -8.344 1 50.72 9 PHE B O 1
ATOM 2432 N N . ILE B 1 10 ? 18.422 24.859 -8.359 1 52.47 10 ILE B N 1
ATOM 2433 C CA . ILE B 1 10 ? 17.156 24.141 -8.234 1 52.47 10 ILE B CA 1
ATOM 2434 C C . ILE B 1 10 ? 16.922 23.312 -9.492 1 52.47 10 ILE B C 1
ATOM 2436 O O . ILE B 1 10 ? 16.516 22.156 -9.406 1 52.47 10 ILE B O 1
ATOM 2440 N N . THR B 1 11 ? 17.219 23.906 -10.648 1 53.53 11 THR B N 1
ATOM 2441 C CA . THR B 1 11 ? 17.047 23.172 -11.906 1 53.53 11 THR B CA 1
ATOM 2442 C C . THR B 1 11 ? 18.031 22.016 -11.992 1 53.53 11 THR B C 1
ATOM 2444 O O . THR B 1 11 ? 17.688 20.922 -12.453 1 53.53 11 THR B O 1
ATOM 2447 N N . LEU B 1 12 ? 19.203 22.25 -11.641 1 52.81 12 LEU B N 1
ATOM 2448 C CA . LEU B 1 12 ? 20.219 21.219 -11.703 1 52.81 12 LEU B CA 1
ATOM 2449 C C . LEU B 1 12 ? 19.922 20.109 -10.695 1 52.81 12 LEU B C 1
ATOM 2451 O O . LEU B 1 12 ? 20.188 18.938 -10.969 1 52.81 12 LEU B O 1
ATOM 2455 N N . SER B 1 13 ? 19.484 20.578 -9.578 1 51.72 13 SER B N 1
ATOM 2456 C CA . SER B 1 13 ? 19.172 19.578 -8.578 1 51.72 13 SER B CA 1
ATOM 2457 C C . SER B 1 13 ? 17.969 18.719 -9 1 51.72 13 SER B C 1
ATOM 2459 O O . SER B 1 13 ? 17.859 17.562 -8.586 1 51.72 13 SER B O 1
ATOM 2461 N N . LEU B 1 14 ? 17.219 19.344 -9.82 1 55 14 LEU B N 1
ATOM 2462 C CA . LEU B 1 14 ? 16.031 18.625 -10.258 1 55 14 LEU B CA 1
ATOM 2463 C C . LEU B 1 14 ? 16.297 17.844 -11.539 1 55 14 LEU B C 1
ATOM 2465 O O . LEU B 1 14 ? 15.508 16.984 -11.922 1 55 14 LEU B O 1
ATOM 2469 N N . VAL B 1 15 ? 17.375 18.203 -12.273 1 55.5 15 VAL B N 1
ATOM 2470 C CA . VAL B 1 15 ? 17.688 17.562 -13.547 1 55.5 15 VAL B CA 1
ATOM 2471 C C . VAL B 1 15 ? 17.859 16.062 -13.352 1 55.5 15 VAL B C 1
ATOM 2473 O O . VAL B 1 15 ? 17.297 15.266 -14.109 1 55.5 15 VAL B O 1
ATOM 2476 N N . PRO B 1 16 ? 18.703 15.734 -12.43 1 52.09 16 PRO B N 1
ATOM 2477 C CA . PRO B 1 16 ? 18.828 14.281 -12.289 1 52.09 16 PRO B CA 1
ATOM 2478 C C . PRO B 1 16 ? 17.484 13.602 -12.062 1 52.09 16 PRO B C 1
ATOM 2480 O O . PRO B 1 16 ? 17.219 12.523 -12.609 1 52.09 16 PRO B O 1
ATOM 2483 N N . ALA B 1 17 ? 16.75 14.375 -11.391 1 53 17 ALA B N 1
ATOM 2484 C CA . ALA B 1 17 ? 15.414 13.82 -11.156 1 53 17 ALA B CA 1
ATOM 2485 C C . ALA B 1 17 ? 14.609 13.773 -12.445 1 53 17 ALA B C 1
ATOM 2487 O O . ALA B 1 17 ? 13.898 12.805 -12.711 1 53 17 ALA B O 1
ATOM 2488 N N . THR B 1 18 ? 14.82 14.844 -13.258 1 54.94 18 THR B N 1
ATOM 2489 C CA . THR B 1 18 ? 14.094 14.906 -14.516 1 54.94 18 THR B CA 1
ATOM 2490 C C . THR B 1 18 ? 14.602 13.844 -15.484 1 54.94 18 THR B C 1
ATOM 2492 O O . THR B 1 18 ? 13.805 13.211 -16.188 1 54.94 18 THR B O 1
ATOM 2495 N N . ILE B 1 19 ? 15.867 13.727 -15.594 1 56.44 19 ILE B N 1
ATOM 2496 C CA . ILE B 1 19 ? 16.438 12.719 -16.484 1 56.44 19 ILE B CA 1
ATOM 2497 C C . ILE B 1 19 ? 16 11.328 -16.031 1 56.44 19 ILE B C 1
ATOM 2499 O O . ILE B 1 19 ? 15.586 10.5 -16.844 1 56.44 19 ILE B O 1
ATOM 2503 N N . LEU B 1 20 ? 16.219 11.156 -14.781 1 52.28 20 LEU B N 1
ATOM 2504 C CA . LEU B 1 20 ? 15.805 9.867 -14.25 1 52.28 20 LEU B CA 1
ATOM 2505 C C . LEU B 1 20 ? 14.312 9.648 -14.477 1 52.28 20 LEU B C 1
ATOM 2507 O O . LEU B 1 20 ? 13.883 8.531 -14.781 1 52.28 20 LEU B O 1
ATOM 2511 N N . PHE B 1 21 ? 13.727 10.742 -14.445 1 53 21 PHE B N 1
ATOM 2512 C CA . PHE B 1 21 ? 12.281 10.734 -14.68 1 53 21 PHE B CA 1
ATOM 2513 C C . PHE B 1 21 ? 11.977 10.32 -16.109 1 53 21 PHE B C 1
ATOM 2515 O O . PHE B 1 21 ? 11.125 9.461 -16.344 1 53 21 PHE B O 1
ATOM 2522 N N . PHE B 1 22 ? 12.562 11.055 -17.031 1 57.44 22 PHE B N 1
ATOM 2523 C CA . PHE B 1 22 ? 12.281 10.773 -18.438 1 57.44 22 PHE B CA 1
ATOM 2524 C C . PHE B 1 22 ? 12.695 9.344 -18.781 1 57.44 22 PHE B C 1
ATOM 2526 O O . PHE B 1 22 ? 11.945 8.625 -19.453 1 57.44 22 PHE B O 1
ATOM 2533 N N . ILE B 1 23 ? 13.828 9 -18.375 1 54.62 23 ILE B N 1
ATOM 2534 C CA . ILE B 1 23 ? 14.367 7.695 -18.75 1 54.62 23 ILE B CA 1
ATOM 2535 C C . ILE B 1 23 ? 13.586 6.59 -18.047 1 54.62 23 ILE B C 1
ATOM 2537 O O . ILE B 1 23 ? 13.242 5.578 -18.672 1 54.62 23 ILE B O 1
ATOM 2541 N N . PHE B 1 24 ? 13.305 6.918 -16.828 1 52.06 24 PHE B N 1
ATOM 2542 C CA . PHE B 1 24 ? 12.82 5.789 -16.047 1 52.06 24 PHE B CA 1
ATOM 2543 C C . PHE B 1 24 ? 11.297 5.809 -15.945 1 52.06 24 PHE B C 1
ATOM 2545 O O . PHE B 1 24 ? 10.68 4.801 -15.594 1 52.06 24 PHE B O 1
ATOM 2552 N N . ILE B 1 25 ? 10.742 6.961 -16.266 1 58.16 25 ILE B N 1
ATOM 2553 C CA . ILE B 1 25 ? 9.289 7.043 -16.203 1 58.16 25 ILE B CA 1
ATOM 2554 C C . ILE B 1 25 ? 8.695 6.902 -17.609 1 58.16 25 ILE B C 1
ATOM 2556 O O . ILE B 1 25 ? 7.848 6.039 -17.844 1 58.16 25 ILE B O 1
ATOM 2560 N N . ILE B 1 26 ? 9.148 7.777 -18.5 1 60 26 ILE B N 1
ATOM 2561 C CA . ILE B 1 26 ? 8.5 7.902 -19.797 1 60 26 ILE B CA 1
ATOM 2562 C C . ILE B 1 26 ? 8.781 6.66 -20.641 1 60 26 ILE B C 1
ATOM 2564 O O . ILE B 1 26 ? 7.871 6.09 -21.25 1 60 26 ILE B O 1
ATOM 2568 N N . ILE B 1 27 ? 9.969 6.242 -20.547 1 60.22 27 ILE B N 1
ATOM 2569 C CA . ILE B 1 27 ? 10.359 5.176 -21.469 1 60.22 27 ILE B CA 1
ATOM 2570 C C . ILE B 1 27 ? 9.695 3.865 -21.047 1 60.22 27 ILE B C 1
ATOM 2572 O O . ILE B 1 27 ? 9.07 3.188 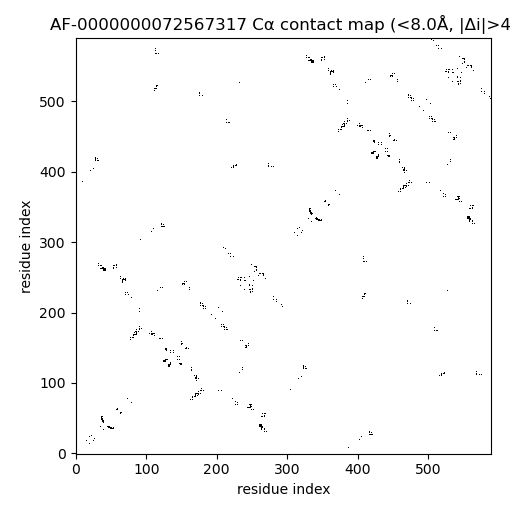-21.875 1 60.22 27 ILE B O 1
ATOM 2576 N N . PRO B 1 28 ? 9.758 3.646 -19.75 1 60.28 28 PRO B N 1
ATOM 2577 C CA . PRO B 1 28 ? 9.133 2.375 -19.375 1 60.28 28 PRO B CA 1
ATOM 2578 C C . PRO B 1 28 ? 7.613 2.385 -19.562 1 60.28 28 PRO B C 1
ATOM 2580 O O . PRO B 1 28 ? 7.027 1.369 -19.938 1 60.28 28 PRO B O 1
ATOM 2583 N N . THR B 1 29 ? 7.055 3.484 -19.344 1 65.69 29 THR B N 1
ATOM 2584 C CA . THR B 1 29 ? 5.621 3.607 -19.562 1 65.69 29 THR B CA 1
ATOM 2585 C C . THR B 1 29 ? 5.285 3.455 -21.047 1 65.69 29 THR B C 1
ATOM 2587 O O . THR B 1 29 ? 4.312 2.785 -21.406 1 65.69 29 THR B O 1
ATOM 2590 N N . MET B 1 30 ? 6.152 3.957 -21.781 1 70.38 30 MET B N 1
ATOM 2591 C CA . MET B 1 30 ? 5.957 3.852 -23.219 1 70.38 30 MET B CA 1
ATOM 2592 C C . MET B 1 30 ? 6.117 2.41 -23.688 1 70.38 30 MET B C 1
ATOM 2594 O O . MET B 1 30 ? 5.449 1.979 -24.625 1 70.38 30 MET B O 1
ATOM 2598 N N . ASN B 1 31 ? 6.926 1.686 -23.047 1 69.56 31 ASN B N 1
ATOM 2599 C CA . ASN B 1 31 ? 7.113 0.286 -23.406 1 69.56 31 ASN B CA 1
ATOM 2600 C C . ASN B 1 31 ? 5.859 -0.539 -23.141 1 69.56 31 ASN B C 1
ATOM 2602 O O . ASN B 1 31 ? 5.496 -1.407 -23.938 1 69.56 31 ASN B O 1
ATOM 2606 N N . VAL B 1 32 ? 5.242 -0.259 -22.062 1 68.81 32 VAL B N 1
ATOM 2607 C CA . VAL B 1 32 ? 4 -0.959 -21.75 1 68.81 32 VAL B CA 1
ATOM 2608 C C . VAL B 1 32 ? 2.951 -0.65 -22.812 1 68.81 32 VAL B C 1
ATOM 2610 O O . VAL B 1 32 ? 2.25 -1.549 -23.281 1 68.81 32 VAL B O 1
ATOM 2613 N N . PHE B 1 33 ? 2.957 0.545 -23.203 1 75.12 33 PHE B N 1
ATOM 2614 C CA . PHE B 1 33 ? 2.025 0.954 -24.25 1 75.12 33 PHE B CA 1
ATOM 2615 C C . PHE B 1 33 ? 2.373 0.29 -25.578 1 75.12 33 PHE B C 1
ATOM 2617 O O . PHE B 1 33 ? 1.487 -0.181 -26.297 1 75.12 33 PHE B O 1
ATOM 2624 N N . TRP B 1 34 ? 3.633 0.229 -25.766 1 74.81 34 TRP B N 1
ATOM 2625 C CA . TRP B 1 34 ? 4.098 -0.376 -27 1 74.81 34 TRP B CA 1
ATOM 2626 C C . TRP B 1 34 ? 3.811 -1.873 -27.031 1 74.81 34 TRP B C 1
ATOM 2628 O O . TRP B 1 34 ? 3.354 -2.41 -28.031 1 74.81 34 TRP B O 1
ATOM 2638 N N . MET B 1 35 ? 3.975 -2.484 -25.984 1 76.56 35 MET B N 1
ATOM 2639 C CA . MET B 1 35 ? 3.779 -3.93 -25.906 1 76.56 35 MET B CA 1
ATOM 2640 C C . MET B 1 35 ? 2.297 -4.281 -25.969 1 76.56 35 MET B C 1
ATOM 2642 O O . MET B 1 35 ? 1.934 -5.387 -26.375 1 76.56 35 MET B O 1
ATOM 2646 N N . SER B 1 36 ? 1.479 -3.389 -25.547 1 78.5 36 SER B N 1
ATOM 2647 C CA . SER B 1 36 ? 0.038 -3.615 -25.578 1 78.5 36 SER B CA 1
ATOM 2648 C C . SER B 1 36 ? -0.467 -3.746 -27.016 1 78.5 36 SER B C 1
ATOM 2650 O O . SER B 1 36 ? -1.567 -4.25 -27.25 1 78.5 36 SER B O 1
ATOM 2652 N N . LEU B 1 37 ? 0.387 -3.348 -27.906 1 81.12 37 LEU B N 1
ATOM 2653 C CA . LEU B 1 37 ? -0.008 -3.365 -29.312 1 81.12 37 LEU B CA 1
ATOM 2654 C C . LEU B 1 37 ? 0.422 -4.668 -29.984 1 81.12 37 LEU B C 1
ATOM 2656 O O . LEU B 1 37 ? 0.198 -4.859 -31.172 1 81.12 37 LEU B O 1
ATOM 2660 N N . PHE B 1 38 ? 0.945 -5.57 -29.203 1 78.19 38 PHE B N 1
ATOM 2661 C CA . PHE B 1 38 ? 1.47 -6.805 -29.766 1 78.19 38 PHE B CA 1
ATOM 2662 C C . PHE B 1 38 ? 0.765 -8.016 -29.172 1 78.19 38 PHE B C 1
ATOM 2664 O O . PHE B 1 38 ? 0.259 -7.957 -28.047 1 78.19 38 PHE B O 1
ATOM 2671 N N . LYS B 1 39 ? 0.591 -9.055 -30.031 1 74.81 39 LYS B N 1
ATOM 2672 C CA . LYS B 1 39 ? 0.301 -10.391 -29.531 1 74.81 39 LYS B CA 1
ATOM 2673 C C . LYS B 1 39 ? 1.586 -11.148 -29.203 1 74.81 39 LYS B C 1
ATOM 2675 O O . LYS B 1 39 ? 2.344 -11.516 -30.109 1 74.81 39 LYS B O 1
ATOM 2680 N N . TRP B 1 40 ? 1.862 -11.18 -27.906 1 75.06 40 TRP B N 1
ATOM 2681 C CA . TRP B 1 40 ? 3.129 -11.75 -27.453 1 75.06 40 TRP B CA 1
ATOM 2682 C C . TRP B 1 40 ? 2.936 -12.555 -26.172 1 75.06 40 TRP B C 1
ATOM 2684 O O . TRP B 1 40 ? 2.25 -12.109 -25.25 1 75.06 40 TRP B O 1
ATOM 2694 N N . GLY B 1 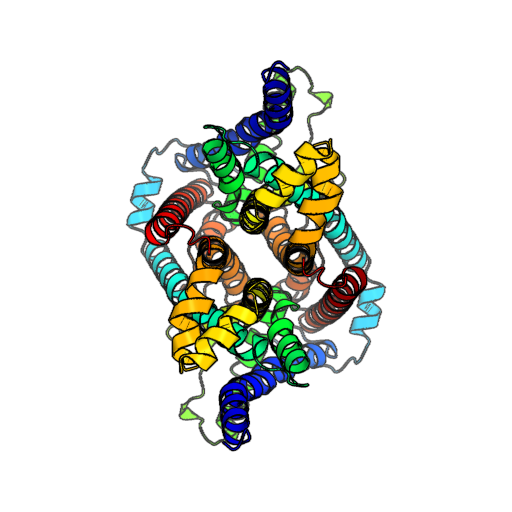41 ? 3.361 -13.828 -26.266 1 69.81 41 GLY B N 1
ATOM 2695 C CA . GLY B 1 41 ? 3.225 -14.711 -25.125 1 69.81 41 GLY B CA 1
ATOM 2696 C C . GLY B 1 41 ? 4.273 -14.469 -24.047 1 69.81 41 GLY B C 1
ATOM 2697 O O . GLY B 1 41 ? 4.168 -14.984 -22.938 1 69.81 41 GLY B O 1
ATOM 2698 N N . GLY B 1 42 ? 5.227 -13.484 -24.219 1 61.12 42 GLY B N 1
ATOM 2699 C CA . GLY B 1 42 ? 6.215 -13.172 -23.188 1 61.12 42 GLY B CA 1
ATOM 2700 C C . GLY B 1 42 ? 7.527 -13.906 -23.391 1 61.12 42 GLY B C 1
ATOM 2701 O O . GLY B 1 42 ? 8.586 -13.398 -23.016 1 61.12 42 GLY B O 1
ATOM 2702 N N . LEU B 1 43 ? 7.426 -15.141 -23.797 1 57.44 43 LEU B N 1
ATOM 2703 C CA . LEU B 1 43 ? 8.609 -15.984 -23.859 1 57.44 43 LEU B CA 1
ATOM 2704 C C . LEU B 1 43 ? 9.117 -16.094 -25.297 1 57.44 43 LEU B C 1
ATOM 2706 O O . LEU B 1 43 ? 10.32 -16.094 -25.531 1 57.44 43 LEU B O 1
ATOM 2710 N N . VAL B 1 44 ? 8.141 -16.406 -26.172 1 57.19 44 VAL B N 1
ATOM 2711 C CA . VAL B 1 44 ? 8.586 -16.719 -27.516 1 57.19 44 VAL B CA 1
ATOM 2712 C C . VAL B 1 44 ? 8.688 -15.438 -28.344 1 57.19 44 VAL B C 1
ATOM 2714 O O . VAL B 1 44 ? 7.949 -14.477 -28.109 1 57.19 44 VAL B O 1
ATOM 2717 N N . ASN B 1 45 ? 9.742 -15.227 -28.969 1 62.12 45 ASN B N 1
ATOM 2718 C CA . ASN B 1 45 ? 10.141 -14.102 -29.797 1 62.12 45 ASN B CA 1
ATOM 2719 C C . ASN B 1 45 ? 9.125 -13.836 -30.906 1 62.12 45 ASN B C 1
ATOM 2721 O O . ASN B 1 45 ? 9.43 -13.133 -31.875 1 62.12 45 ASN B O 1
ATOM 2725 N N . ASN B 1 46 ? 8 -14.438 -30.859 1 66.56 46 ASN B N 1
ATOM 2726 C CA . ASN B 1 46 ? 7.102 -14.117 -31.969 1 66.56 46 ASN B CA 1
ATOM 2727 C C . ASN B 1 46 ? 6.105 -13.023 -31.578 1 66.56 46 ASN B C 1
ATOM 2729 O O . ASN B 1 46 ? 5.012 -13.32 -31.094 1 66.56 46 ASN B O 1
ATOM 2733 N N . LYS B 1 47 ? 6.656 -11.781 -31.734 1 77.62 47 LYS B N 1
ATOM 2734 C CA . LYS B 1 47 ? 5.793 -10.625 -31.484 1 77.62 47 LYS B CA 1
ATOM 2735 C C . LYS B 1 47 ? 5.062 -10.211 -32.75 1 77.62 47 LYS B C 1
ATOM 2737 O O . LYS B 1 47 ? 5.691 -9.938 -33.781 1 77.62 47 LYS B O 1
ATOM 2742 N N . LYS B 1 48 ? 3.73 -10.461 -32.844 1 80.12 48 LYS B N 1
ATOM 2743 C CA . LYS B 1 48 ? 2.93 -9.984 -33.969 1 80.12 48 LYS B CA 1
ATOM 2744 C C . LYS B 1 48 ? 2.225 -8.68 -33.625 1 80.12 48 LYS B C 1
ATOM 2746 O O . LYS B 1 48 ? 1.54 -8.578 -32.625 1 80.12 48 LYS B O 1
ATOM 2751 N N . PHE B 1 49 ? 2.52 -7.66 -34.469 1 84.38 49 PHE B N 1
ATOM 2752 C CA . PHE B 1 49 ? 1.864 -6.371 -34.281 1 84.38 49 PHE B CA 1
ATOM 2753 C C . PHE B 1 49 ? 0.373 -6.473 -34.562 1 84.38 49 PHE B C 1
ATOM 2755 O O . PHE B 1 49 ? -0.021 -6.801 -35.688 1 84.38 49 PHE B O 1
ATOM 2762 N N . VAL B 1 50 ? -0.49 -6.344 -33.594 1 83.12 50 VAL B N 1
ATOM 2763 C CA . VAL B 1 50 ? -1.929 -6.504 -33.781 1 83.12 50 VAL B CA 1
ATOM 2764 C C . VAL B 1 50 ? -2.629 -5.164 -33.562 1 83.12 50 VAL B C 1
ATOM 2766 O O . VAL B 1 50 ? -3.857 -5.082 -33.625 1 83.12 50 VAL B O 1
ATOM 2769 N N . GLY B 1 51 ? -1.85 -4.105 -33.375 1 80.69 51 GLY B N 1
ATOM 2770 C CA . GLY B 1 51 ? -2.424 -2.781 -33.219 1 80.69 51 GLY B CA 1
ATOM 2771 C C . GLY B 1 51 ? -3.373 -2.697 -32.031 1 80.69 51 GLY B C 1
ATOM 2772 O O . GLY B 1 51 ? -3.004 -3.033 -30.906 1 80.69 51 GLY B O 1
ATOM 2773 N N . LEU B 1 52 ? -4.691 -2.393 -32.438 1 85.94 52 LEU B N 1
ATOM 2774 C CA . LEU B 1 52 ? -5.656 -2.16 -31.359 1 85.94 52 LEU B CA 1
ATOM 2775 C C . LEU B 1 52 ? -6.543 -3.381 -31.156 1 85.94 52 LEU B C 1
ATOM 2777 O O . LEU B 1 52 ? -7.559 -3.307 -30.453 1 85.94 52 LEU B O 1
ATOM 2781 N N . ASP B 1 53 ? -6.145 -4.504 -31.703 1 86.38 53 ASP B N 1
ATOM 2782 C CA . ASP B 1 53 ? -6.938 -5.723 -31.594 1 86.38 53 ASP B CA 1
ATOM 2783 C C . ASP B 1 53 ? -7.074 -6.172 -30.141 1 86.38 53 ASP B C 1
ATOM 2785 O O . ASP B 1 53 ? -8.141 -6.617 -29.719 1 86.38 53 ASP B O 1
ATOM 2789 N N . ASN B 1 54 ? -5.961 -6.008 -29.453 1 87.88 54 ASN B N 1
ATOM 2790 C CA . ASN B 1 54 ? -6.008 -6.359 -28.047 1 87.88 54 ASN B CA 1
ATOM 2791 C C . ASN B 1 54 ? -7.02 -5.508 -27.281 1 87.88 54 ASN B C 1
ATOM 2793 O O . ASN B 1 54 ? -7.699 -5.996 -26.375 1 87.88 54 ASN B O 1
ATOM 2797 N N . PHE B 1 55 ? -7.16 -4.34 -27.75 1 88.88 55 PHE B N 1
ATOM 2798 C CA . PHE B 1 55 ? -8.078 -3.424 -27.078 1 88.88 55 PHE B CA 1
ATOM 2799 C C . PHE B 1 55 ? -9.523 -3.768 -27.422 1 88.88 55 PHE B C 1
ATOM 2801 O O . PHE B 1 55 ? -10.398 -3.73 -26.547 1 88.88 55 PHE B O 1
ATOM 2808 N N . ILE B 1 56 ? -9.703 -4.125 -28.578 1 88.38 56 ILE B N 1
ATOM 2809 C CA . ILE B 1 56 ? -11.047 -4.508 -29.016 1 88.38 56 ILE B CA 1
ATOM 2810 C C . ILE B 1 56 ? -11.477 -5.785 -28.297 1 88.38 56 ILE B C 1
ATOM 2812 O O . ILE B 1 56 ? -12.609 -5.887 -27.828 1 88.38 56 ILE B O 1
ATOM 2816 N N . MET B 1 57 ? -10.602 -6.652 -28.188 1 89.31 57 MET B N 1
ATOM 2817 C CA . MET B 1 57 ? -10.867 -7.91 -27.484 1 89.31 57 MET B CA 1
ATOM 2818 C C . MET B 1 57 ? -11.148 -7.668 -26.016 1 89.31 57 MET B C 1
ATOM 2820 O O . MET B 1 57 ? -12.016 -8.32 -25.422 1 89.31 57 MET B O 1
ATOM 2824 N N . LEU B 1 58 ? -10.453 -6.77 -25.484 1 90.94 58 LEU B N 1
ATOM 2825 C CA . LEU B 1 58 ? -10.57 -6.461 -24.062 1 90.94 58 LEU B CA 1
ATOM 2826 C C . LEU B 1 58 ? -11.977 -5.965 -23.734 1 90.94 58 LEU B C 1
ATOM 2828 O O . LEU B 1 58 ? -12.562 -6.367 -22.719 1 90.94 58 LEU B O 1
ATOM 2832 N N . PHE B 1 59 ? -12.555 -5.121 -24.625 1 91.44 59 PHE B N 1
ATOM 2833 C CA . PHE B 1 59 ? -13.852 -4.527 -24.344 1 91.44 59 PHE B CA 1
ATOM 2834 C C . PHE B 1 59 ? -14.969 -5.543 -24.547 1 91.44 59 PHE B C 1
ATOM 2836 O O . PHE B 1 59 ? -16.078 -5.359 -24.062 1 91.44 59 PHE B O 1
ATOM 2843 N N . LYS B 1 60 ? -14.641 -6.668 -25.188 1 91.75 60 LYS B N 1
ATOM 2844 C CA . LYS B 1 60 ? -15.625 -7.73 -25.406 1 91.75 60 LYS B CA 1
ATOM 2845 C C . LYS B 1 60 ? -15.406 -8.883 -24.422 1 91.75 60 LYS B C 1
ATOM 2847 O O . LYS B 1 60 ? -16.188 -9.844 -24.406 1 91.75 60 LYS B O 1
ATOM 2852 N N . ASP B 1 61 ? -14.406 -8.766 -23.641 1 93.25 61 ASP B N 1
ATOM 2853 C CA . ASP B 1 61 ? -14.062 -9.812 -22.688 1 93.25 61 ASP B CA 1
ATOM 2854 C C . ASP B 1 61 ? -14.922 -9.703 -21.422 1 93.25 61 ASP B C 1
ATOM 2856 O O . ASP B 1 61 ? -14.695 -8.82 -20.594 1 93.25 61 ASP B O 1
ATOM 2860 N N . SER B 1 62 ? -15.836 -10.648 -21.297 1 93.31 62 SER B N 1
ATOM 2861 C CA . SER B 1 62 ? -16.766 -10.625 -20.172 1 93.31 62 SER B CA 1
ATOM 2862 C C . SER B 1 62 ? -16.047 -10.773 -18.844 1 93.31 62 SER B C 1
ATOM 2864 O O . SER B 1 62 ? -16.453 -10.203 -17.828 1 93.31 62 SER B O 1
ATOM 2866 N N . ASN B 1 63 ? -14.922 -11.5 -18.875 1 94 63 ASN B N 1
ATOM 2867 C CA . ASN B 1 63 ? -14.156 -11.688 -17.641 1 94 63 ASN B CA 1
ATOM 2868 C C . ASN B 1 63 ? -13.477 -10.391 -17.219 1 94 63 ASN B C 1
ATOM 2870 O O . ASN B 1 63 ? -13.398 -10.094 -16.016 1 94 63 ASN B O 1
ATOM 2874 N N . PHE B 1 64 ? -13.008 -9.648 -18.234 1 95.25 64 PHE B N 1
ATOM 2875 C CA . PHE B 1 64 ? -12.391 -8.367 -17.906 1 95.25 64 PHE B CA 1
ATOM 2876 C C . PHE B 1 64 ? -13.422 -7.379 -17.375 1 95.25 64 PHE B C 1
ATOM 2878 O O . PHE B 1 64 ? -13.172 -6.684 -16.391 1 95.25 64 PHE B O 1
ATOM 2885 N N . LEU B 1 65 ? -14.555 -7.367 -17.969 1 95.56 65 LEU B N 1
ATOM 2886 C CA . LEU B 1 65 ? -15.602 -6.441 -17.547 1 95.56 65 LEU B CA 1
ATOM 2887 C C . LEU B 1 65 ? -16.078 -6.762 -16.141 1 95.56 65 LEU B C 1
ATOM 2889 O O . LEU B 1 65 ? -16.344 -5.855 -15.344 1 95.56 65 LEU B O 1
ATOM 2893 N N . LYS B 1 66 ? -16.156 -8.031 -15.859 1 95.69 66 LYS B N 1
ATOM 2894 C CA . LYS B 1 66 ? -16.547 -8.445 -14.516 1 95.69 66 LYS B CA 1
ATOM 2895 C C . LYS B 1 66 ? -15.484 -8.031 -13.492 1 95.69 66 LYS B C 1
ATOM 2897 O O . LYS B 1 66 ? -15.82 -7.512 -12.422 1 95.69 66 LYS B O 1
ATOM 2902 N N . SER B 1 67 ? -14.227 -8.25 -13.797 1 96.44 67 SER B N 1
ATOM 2903 C CA . SER B 1 67 ? -13.141 -7.855 -12.906 1 96.44 67 SER B CA 1
ATOM 2904 C C . SER B 1 67 ? -13.094 -6.344 -12.719 1 96.44 67 SER B C 1
ATOM 2906 O O . SER B 1 67 ? -12.758 -5.855 -11.641 1 96.44 67 SER B O 1
ATOM 2908 N N . PHE B 1 68 ? -13.461 -5.645 -13.797 1 96.38 68 PHE B N 1
ATOM 2909 C CA . PHE B 1 68 ? -13.523 -4.191 -13.734 1 96.38 68 PHE B CA 1
ATOM 2910 C C . PHE B 1 68 ? -14.633 -3.729 -12.805 1 96.38 68 PHE B C 1
ATOM 2912 O O . PHE B 1 68 ? -14.438 -2.816 -12 1 96.38 68 PHE B O 1
ATOM 2919 N N . GLN B 1 69 ? -15.742 -4.324 -12.898 1 96.19 69 GLN B N 1
ATOM 2920 C CA . GLN B 1 69 ? -16.875 -3.998 -12.039 1 96.19 69 GLN B CA 1
ATOM 2921 C C . GLN B 1 69 ? -16.547 -4.293 -10.578 1 96.19 69 GLN B C 1
ATOM 2923 O O . GLN B 1 69 ? -16.891 -3.51 -9.688 1 96.19 69 GLN B O 1
ATOM 2928 N N . ASN B 1 70 ? -15.93 -5.43 -10.359 1 97.12 70 ASN B N 1
ATOM 2929 C CA . ASN B 1 70 ? -15.516 -5.773 -9.008 1 97.12 70 ASN B CA 1
ATOM 2930 C C . ASN B 1 70 ? -14.555 -4.742 -8.43 1 97.12 70 ASN B C 1
ATOM 2932 O O . ASN B 1 70 ? -14.656 -4.379 -7.254 1 97.12 70 ASN B O 1
ATOM 2936 N N . THR B 1 71 ? -13.68 -4.273 -9.266 1 97 71 THR B N 1
ATOM 2937 C CA . THR B 1 71 ? -12.703 -3.279 -8.828 1 97 71 THR B CA 1
ATOM 2938 C C . THR B 1 71 ? -13.398 -1.965 -8.477 1 97 71 THR B C 1
ATOM 2940 O O . THR B 1 71 ? -13.102 -1.356 -7.449 1 97 71 THR B O 1
ATOM 2943 N N . ILE B 1 72 ? -14.312 -1.564 -9.297 1 96.31 72 ILE B N 1
ATOM 2944 C CA . ILE B 1 72 ? -15.047 -0.326 -9.055 1 96.31 72 ILE B CA 1
ATOM 2945 C C . ILE B 1 72 ? -15.844 -0.448 -7.762 1 96.31 72 ILE B C 1
ATOM 2947 O O . ILE B 1 72 ? -15.891 0.49 -6.961 1 96.31 72 ILE B O 1
ATOM 2951 N N . PHE B 1 73 ? -16.422 -1.566 -7.605 1 96.88 73 PHE B N 1
ATOM 2952 C CA . PHE B 1 73 ? -17.188 -1.806 -6.391 1 96.88 73 PHE B CA 1
ATOM 2953 C C . PHE B 1 73 ? -16.312 -1.657 -5.152 1 96.88 73 PHE B C 1
ATOM 2955 O O . PHE B 1 73 ? -16.672 -0.939 -4.215 1 96.88 73 PHE B O 1
ATOM 2962 N N . LEU B 1 74 ? -15.203 -2.312 -5.133 1 96.81 74 LEU B N 1
ATOM 2963 C CA . LEU B 1 74 ? -14.289 -2.248 -4 1 96.81 74 LEU B CA 1
ATOM 2964 C C . LEU B 1 74 ? -13.758 -0.83 -3.812 1 96.81 74 LEU B C 1
ATOM 2966 O O . LEU B 1 74 ? -13.656 -0.344 -2.684 1 96.81 74 LEU B O 1
ATOM 2970 N N . LEU B 1 75 ? -13.461 -0.243 -4.93 1 96.19 75 LEU B N 1
ATOM 2971 C CA . LEU B 1 75 ? -12.914 1.109 -4.891 1 96.19 75 LEU B CA 1
ATOM 2972 C C . LEU B 1 75 ? -13.891 2.07 -4.219 1 96.19 75 LEU B C 1
ATOM 2974 O O . LEU B 1 75 ? -13.5 2.852 -3.35 1 96.19 75 LEU B O 1
ATOM 2978 N N . VAL B 1 76 ? -15.125 1.993 -4.594 1 95.62 76 VAL B N 1
ATOM 2979 C CA . VAL B 1 76 ? -16.125 2.924 -4.102 1 95.62 76 VAL B CA 1
ATOM 2980 C C . VAL B 1 76 ? -16.484 2.588 -2.656 1 95.62 76 VAL B C 1
ATOM 2982 O O . VAL B 1 76 ? -16.422 3.449 -1.776 1 95.62 76 VAL B O 1
ATOM 2985 N N . ILE B 1 77 ? -16.75 1.381 -2.396 1 96.56 77 ILE B N 1
ATOM 2986 C CA . ILE B 1 77 ? -17.25 0.976 -1.086 1 96.56 77 ILE B CA 1
ATOM 2987 C C . ILE B 1 77 ? -16.141 1.091 -0.052 1 96.56 77 ILE B C 1
ATOM 2989 O O . ILE B 1 77 ? -16.344 1.644 1.031 1 96.56 77 ILE B O 1
ATOM 2993 N N . VAL B 1 78 ? -14.984 0.569 -0.336 1 96.56 78 VAL B N 1
ATOM 2994 C CA . VAL B 1 78 ? -13.875 0.565 0.614 1 96.56 78 VAL B CA 1
ATOM 2995 C C . VAL B 1 78 ? -13.422 1.998 0.887 1 96.56 78 VAL B C 1
ATOM 2997 O O . VAL B 1 78 ? -13.156 2.365 2.033 1 96.56 78 VAL B O 1
ATOM 3000 N N . THR B 1 79 ? -13.375 2.795 -0.182 1 95.12 79 THR B N 1
ATOM 3001 C CA . THR B 1 79 ? -12.914 4.172 -0.022 1 95.12 79 THR B CA 1
ATOM 3002 C C . THR B 1 79 ? -13.898 4.973 0.827 1 95.12 79 THR B C 1
ATOM 3004 O O . THR B 1 79 ? -13.5 5.609 1.806 1 95.12 79 THR B O 1
ATOM 3007 N N . ILE B 1 80 ? -15.141 4.91 0.545 1 95.06 80 ILE B N 1
ATOM 3008 C CA . ILE B 1 80 ? -16.156 5.711 1.22 1 95.06 80 ILE B CA 1
ATOM 3009 C C . ILE B 1 80 ? -16.266 5.289 2.684 1 95.06 80 ILE B C 1
ATOM 3011 O O . ILE B 1 80 ? -16.219 6.133 3.582 1 95.06 80 ILE B O 1
ATOM 3015 N N . ILE B 1 81 ? -16.312 4.051 2.92 1 94.81 81 ILE B N 1
ATOM 3016 C CA . ILE B 1 81 ? -16.516 3.562 4.281 1 94.81 81 ILE B CA 1
ATOM 3017 C C . ILE B 1 81 ? -15.258 3.811 5.109 1 94.81 81 ILE B C 1
ATOM 3019 O O . ILE B 1 81 ? -15.336 4.273 6.25 1 94.81 81 ILE B O 1
ATOM 3023 N N . THR B 1 82 ? -14.086 3.52 4.547 1 93.81 82 THR B N 1
ATOM 3024 C CA . THR B 1 82 ? -12.836 3.693 5.277 1 93.81 82 THR B CA 1
ATOM 3025 C C . THR B 1 82 ? -12.617 5.16 5.629 1 93.81 82 THR B C 1
ATOM 3027 O O . THR B 1 82 ? -12.289 5.488 6.77 1 93.81 82 THR B O 1
ATOM 3030 N N . MET B 1 83 ? -12.82 6.039 4.652 1 93.25 83 MET B N 1
ATOM 3031 C CA . MET B 1 83 ? -12.602 7.465 4.891 1 93.25 83 MET B CA 1
ATOM 3032 C C . MET B 1 83 ? -13.602 8 5.91 1 93.25 83 MET B C 1
ATOM 3034 O O . MET B 1 83 ? -13.227 8.766 6.805 1 93.25 83 MET B O 1
ATOM 3038 N N . ALA B 1 84 ? -14.812 7.633 5.773 1 92.62 84 ALA B N 1
ATOM 3039 C CA . ALA B 1 84 ? -15.844 8.086 6.707 1 92.62 84 ALA B CA 1
ATOM 3040 C C . ALA B 1 84 ? -15.531 7.633 8.133 1 92.62 84 ALA B C 1
ATOM 3042 O O . ALA B 1 84 ? -15.547 8.445 9.062 1 92.62 84 ALA B O 1
ATOM 3043 N N . LEU B 1 85 ? -15.195 6.418 8.266 1 89.44 85 LEU B N 1
ATOM 3044 C CA . LEU B 1 85 ? -14.922 5.879 9.594 1 89.44 85 LEU B CA 1
ATOM 3045 C C . LEU B 1 85 ? -13.633 6.465 10.164 1 89.44 85 LEU B C 1
ATOM 3047 O O . LEU B 1 85 ? -13.555 6.742 11.359 1 89.44 85 LEU B O 1
ATOM 3051 N N . ALA B 1 86 ? -12.641 6.621 9.32 1 91.56 86 ALA B N 1
ATOM 3052 C CA . ALA B 1 86 ? -11.359 7.148 9.773 1 91.56 86 ALA B CA 1
ATOM 3053 C C . ALA B 1 86 ? -11.492 8.594 10.25 1 91.56 86 ALA B C 1
ATOM 3055 O O . ALA B 1 86 ? -10.984 8.945 11.312 1 91.56 86 ALA B O 1
ATOM 3056 N N . ILE B 1 87 ? -12.227 9.445 9.539 1 91.81 87 ILE B N 1
ATOM 3057 C CA . ILE B 1 87 ? -12.383 10.859 9.875 1 91.81 87 ILE B CA 1
ATOM 3058 C C . ILE B 1 87 ? -13.227 11 11.141 1 91.81 87 ILE B C 1
ATOM 3060 O O . ILE B 1 87 ? -12.875 11.758 12.047 1 91.81 87 ILE B O 1
ATOM 3064 N N . ILE B 1 88 ? -14.289 10.242 11.172 1 87.25 88 ILE B N 1
ATOM 3065 C CA . ILE B 1 88 ? -15.188 10.305 12.32 1 87.25 88 ILE B CA 1
ATOM 3066 C C . ILE B 1 88 ? -14.453 9.836 13.578 1 87.25 88 ILE B C 1
ATOM 3068 O O . ILE B 1 88 ? -14.508 10.5 14.617 1 87.25 88 ILE B O 1
ATOM 3072 N N . SER B 1 89 ? -13.781 8.734 13.469 1 86 89 SER B N 1
ATOM 3073 C CA . SER B 1 89 ? -13.047 8.211 14.625 1 86 89 SER B CA 1
ATOM 3074 C C . SER B 1 89 ? -11.938 9.172 15.047 1 86 89 SER B C 1
ATOM 3076 O O . SER B 1 89 ? -11.703 9.359 16.25 1 86 89 SER B O 1
ATOM 3078 N N . ALA B 1 90 ? -11.258 9.758 14.086 1 88.12 90 ALA B N 1
ATOM 3079 C CA . ALA B 1 90 ? -10.203 10.711 14.398 1 88.12 90 ALA B CA 1
ATOM 3080 C C . ALA B 1 90 ? -10.766 11.93 15.133 1 88.12 90 ALA B C 1
ATOM 3082 O O . ALA B 1 90 ? -10.18 12.391 16.125 1 88.12 90 ALA B O 1
ATOM 3083 N N . ALA B 1 91 ? -11.852 12.477 14.695 1 85.94 91 ALA B N 1
ATOM 3084 C CA . ALA B 1 91 ? -12.469 13.664 15.281 1 85.94 91 ALA B CA 1
ATOM 3085 C C . ALA B 1 91 ? -12.914 13.398 16.719 1 85.94 91 ALA B C 1
ATOM 3087 O O . ALA B 1 91 ? -12.805 14.273 17.578 1 85.94 91 ALA B O 1
ATOM 3088 N N . ILE B 1 92 ? -13.344 12.188 16.906 1 80.81 92 ILE B N 1
ATOM 3089 C CA . ILE B 1 92 ? -13.844 11.82 18.219 1 80.81 92 ILE B CA 1
ATOM 3090 C C . ILE B 1 92 ? -12.672 11.602 19.172 1 80.81 92 ILE B C 1
ATOM 3092 O O . ILE B 1 92 ? -12.703 12.047 20.328 1 80.81 92 ILE B O 1
ATOM 3096 N N . LEU B 1 93 ? -11.664 11.031 18.703 1 80.19 93 LEU B N 1
ATOM 3097 C CA . LEU B 1 93 ? -10.57 10.594 19.578 1 80.19 93 LEU B CA 1
ATOM 3098 C C . LEU B 1 93 ? -9.633 11.758 19.906 1 80.19 93 LEU B C 1
ATOM 3100 O O . LEU B 1 93 ? -8.969 11.75 20.938 1 80.19 93 LEU B O 1
ATOM 3104 N N . VAL B 1 94 ? -9.547 12.742 19.016 1 78.25 94 VAL B N 1
ATOM 3105 C CA . VAL B 1 94 ? -8.656 13.875 19.25 1 78.25 94 VAL B CA 1
ATOM 3106 C C . VAL B 1 94 ? -9.195 14.742 20.375 1 78.25 94 VAL B C 1
ATOM 3108 O O . VAL B 1 94 ? -8.43 15.359 21.125 1 78.25 94 VAL B O 1
ATOM 3111 N N . LYS B 1 95 ? -10.414 15.148 20.438 1 69.06 95 LYS B N 1
ATOM 3112 C CA . LYS B 1 95 ? -11.047 16.031 21.422 1 69.06 95 LYS B CA 1
ATOM 3113 C C . LYS B 1 95 ? -11 15.422 22.812 1 69.06 95 LYS B C 1
ATOM 3115 O O . LYS B 1 95 ? -11.008 16.141 23.812 1 69.06 95 LYS B O 1
ATOM 3120 N N . GLU B 1 96 ? -11.016 14.188 22.812 1 57.31 96 GLU B N 1
ATOM 3121 C CA . GLU B 1 96 ? -11.289 13.594 24.109 1 57.31 96 GLU B CA 1
ATOM 3122 C C . GLU B 1 96 ? -10.016 13.477 24.938 1 57.31 96 GLU B C 1
ATOM 3124 O O . GLU B 1 96 ? -8.938 13.195 24.406 1 57.31 96 GLU B O 1
ATOM 3129 N N . ASP B 1 97 ? -9.797 14.305 26.031 1 52.75 97 ASP B N 1
ATOM 3130 C CA . ASP B 1 97 ? -8.773 14.219 27.062 1 52.75 97 ASP B CA 1
ATOM 3131 C C . ASP B 1 97 ? -8.375 12.766 27.312 1 52.75 97 ASP B C 1
ATOM 3133 O O . ASP B 1 97 ? -7.613 12.469 28.25 1 52.75 97 ASP B O 1
ATOM 3137 N N . THR B 1 98 ? -9.203 11.781 27.109 1 50.06 98 THR B N 1
ATOM 3138 C CA . THR B 1 98 ? -9.453 10.617 27.938 1 50.06 98 THR B CA 1
ATOM 3139 C C . THR B 1 98 ? -8.328 9.594 27.812 1 50.06 98 THR B C 1
ATOM 3141 O O . THR B 1 98 ? -7.598 9.594 26.812 1 50.06 98 THR B O 1
ATOM 3144 N N . LYS B 1 99 ? -7.957 8.961 28.812 1 54.06 99 LYS B N 1
ATOM 3145 C CA . LYS B 1 99 ? -7.145 7.812 29.203 1 54.06 99 LYS B CA 1
ATOM 3146 C C . LYS B 1 99 ? -7.223 6.695 28.172 1 54.06 99 LYS B C 1
ATOM 3148 O O . LYS B 1 99 ? -6.25 5.969 27.953 1 54.06 99 LYS B O 1
ATOM 3153 N N . PHE B 1 100 ? -8.406 6.777 27.344 1 59.81 100 PHE B N 1
ATOM 3154 C CA . PHE B 1 100 ? -8.617 5.625 26.484 1 59.81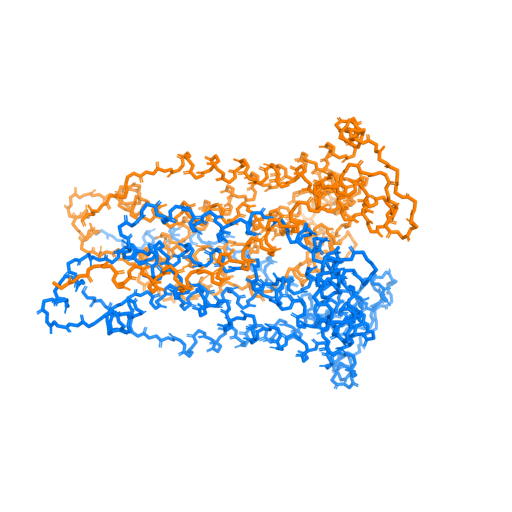 100 PHE B CA 1
ATOM 3155 C C . PHE B 1 100 ? -8.141 5.918 25.062 1 59.81 100 PHE B C 1
ATOM 3157 O O . PHE B 1 100 ? -8.242 5.062 24.172 1 59.81 100 PHE B O 1
ATOM 3164 N N . LYS B 1 101 ? -7.625 7.125 24.828 1 67.56 101 LYS B N 1
ATOM 3165 C CA . LYS B 1 101 ? -7.16 7.496 23.5 1 67.56 101 LYS B CA 1
ATOM 3166 C C . LYS B 1 101 ? -6.059 6.555 23.016 1 67.56 101 LYS B C 1
ATOM 3168 O O . LYS B 1 101 ? -6.082 6.098 21.875 1 67.56 101 LYS B O 1
ATOM 3173 N N . ASN B 1 102 ? -5.316 6.25 23.953 1 66.88 102 ASN B N 1
ATOM 3174 C CA . ASN B 1 102 ? -4.188 5.402 23.594 1 66.88 102 ASN B CA 1
ATOM 3175 C C . ASN B 1 102 ? -4.637 3.975 23.297 1 66.88 102 ASN B C 1
ATOM 3177 O O . ASN B 1 102 ? -4.09 3.328 22.391 1 66.88 102 ASN B O 1
ATOM 3181 N N . PHE B 1 103 ? -5.664 3.686 24.062 1 69.75 103 PHE B N 1
ATOM 3182 C CA . PHE B 1 103 ? -6.176 2.336 23.859 1 69.75 103 PHE B CA 1
ATOM 3183 C C . PHE B 1 103 ? -6.797 2.189 22.484 1 69.75 103 PHE B C 1
ATOM 3185 O O . PHE B 1 103 ? -6.504 1.231 21.766 1 69.75 103 PHE B O 1
ATOM 3192 N N . PHE B 1 104 ? -7.547 3.143 22.078 1 68.88 104 PHE B N 1
ATOM 3193 C CA . PHE B 1 104 ? -8.234 3.057 20.781 1 68.88 104 PHE B CA 1
ATOM 3194 C C . PHE B 1 104 ? -7.254 3.242 19.641 1 68.88 104 PHE B C 1
ATOM 3196 O O . PHE B 1 104 ? -7.406 2.627 18.578 1 68.88 104 PHE B O 1
ATOM 3203 N N . ARG B 1 105 ? -6.281 3.932 19.891 1 70 105 ARG B N 1
ATOM 3204 C CA . ARG B 1 105 ? -5.242 4.102 18.891 1 70 105 ARG B CA 1
ATOM 3205 C C . ARG B 1 105 ? -4.543 2.775 18.594 1 70 105 ARG B C 1
ATOM 3207 O O . ARG B 1 105 ? -4.305 2.438 17.438 1 70 105 ARG B O 1
ATOM 3214 N N . ILE B 1 106 ? -4.395 2.102 19.641 1 68.44 106 ILE B N 1
ATOM 3215 C CA . ILE B 1 106 ? -3.682 0.836 19.5 1 68.44 106 ILE B CA 1
ATOM 3216 C C . ILE B 1 106 ? -4.578 -0.18 18.797 1 68.44 106 ILE B C 1
ATOM 3218 O O . ILE B 1 106 ? -4.133 -0.892 17.891 1 68.44 106 ILE B O 1
ATOM 3222 N N . ILE B 1 107 ? -5.758 -0.105 19.141 1 69.94 107 ILE B N 1
ATOM 3223 C CA . ILE B 1 107 ? -6.695 -1.083 18.609 1 69.94 107 ILE B CA 1
ATOM 3224 C C . ILE B 1 107 ? -6.895 -0.843 17.109 1 69.94 107 ILE B C 1
ATOM 3226 O O . ILE B 1 107 ? -6.91 -1.79 16.328 1 69.94 107 ILE B O 1
ATOM 3230 N N . PHE B 1 108 ? -6.992 0.355 16.797 1 71.56 108 PHE B N 1
ATOM 3231 C CA . PHE B 1 108 ? -7.281 0.661 15.398 1 71.56 108 PHE B CA 1
ATOM 3232 C C . PHE B 1 108 ? -6.023 0.54 14.547 1 71.56 108 PHE B C 1
ATOM 3234 O O . PHE B 1 108 ? -6.098 0.23 13.352 1 71.56 108 PHE B O 1
ATOM 3241 N N . TYR B 1 109 ? -4.977 0.643 15.266 1 72.44 109 TYR B N 1
ATOM 3242 C CA . TYR B 1 109 ? -3.732 0.646 14.508 1 72.44 109 TYR B CA 1
ATOM 3243 C C . TYR B 1 109 ? -3.182 -0.767 14.359 1 72.44 109 TYR B C 1
ATOM 3245 O O . TYR B 1 109 ? -2.367 -1.033 13.469 1 72.44 109 TYR B O 1
ATOM 3253 N N . PHE B 1 110 ? -3.758 -1.693 15.078 1 75.44 110 PHE B N 1
ATOM 3254 C CA . PHE B 1 110 ? -3.271 -3.066 15.125 1 75.44 110 PHE B CA 1
ATOM 3255 C C . PHE B 1 110 ? -3.35 -3.715 13.75 1 75.44 110 PHE B C 1
ATOM 3257 O O . PHE B 1 110 ? -2.381 -4.32 13.281 1 75.44 110 PHE B O 1
ATOM 3264 N N . PRO B 1 111 ? -4.465 -3.58 13.039 1 76.81 111 PRO B N 1
ATOM 3265 C CA . PRO B 1 111 ? -4.57 -4.219 11.727 1 76.81 111 PRO B CA 1
ATOM 3266 C C . PRO B 1 111 ? -3.547 -3.688 10.727 1 76.81 111 PRO B C 1
ATOM 3268 O O . PRO B 1 111 ? -3.129 -4.41 9.82 1 76.81 111 PRO B O 1
ATOM 3271 N N . ASN B 1 112 ? -3.209 -2.512 10.969 1 76.94 112 ASN B N 1
ATOM 3272 C CA . ASN B 1 112 ? -2.268 -1.896 10.039 1 76.94 112 ASN B CA 1
ATOM 3273 C C . ASN B 1 112 ? -0.861 -2.463 10.203 1 76.94 112 ASN B C 1
ATOM 3275 O O . ASN B 1 112 ? -0.047 -2.396 9.281 1 76.94 112 ASN B O 1
ATOM 3279 N N . ILE B 1 113 ? -0.705 -3.027 11.359 1 76.75 113 ILE B N 1
ATOM 3280 C CA . ILE B 1 113 ? 0.614 -3.582 11.641 1 76.75 113 ILE B CA 1
ATOM 3281 C C . ILE B 1 113 ? 0.73 -4.977 11.031 1 76.75 113 ILE B C 1
ATOM 3283 O O . ILE B 1 113 ? 1.833 -5.438 10.727 1 76.75 113 ILE B O 1
ATOM 3287 N N . LEU B 1 114 ? -0.4 -5.57 10.836 1 79.62 114 LEU B N 1
ATOM 3288 C CA . LEU B 1 114 ? -0.421 -6.879 10.188 1 79.62 114 LEU B CA 1
ATOM 3289 C C . LEU B 1 114 ? -0.22 -6.746 8.688 1 79.62 114 LEU B C 1
ATOM 3291 O O . LEU B 1 114 ? -0.769 -5.84 8.055 1 79.62 114 LEU B O 1
ATOM 3295 N N . SER B 1 115 ? 0.652 -7.59 8.156 1 83.19 115 SER B N 1
ATOM 3296 C CA . SER B 1 115 ? 0.783 -7.582 6.699 1 83.19 115 SER B CA 1
ATOM 3297 C C . SER B 1 115 ? -0.506 -8.039 6.027 1 83.19 115 SER B C 1
ATOM 3299 O O . SER B 1 115 ? -1.322 -8.727 6.641 1 83.19 115 SER B O 1
ATOM 3301 N N . VAL B 1 116 ? -0.712 -7.633 4.875 1 84.88 116 VAL B N 1
ATOM 3302 C CA . VAL B 1 116 ? -1.911 -7.988 4.121 1 84.88 116 VAL B CA 1
ATOM 3303 C C . VAL B 1 116 ? -1.979 -9.5 3.941 1 84.88 116 VAL B C 1
ATOM 3305 O O . VAL B 1 116 ? -3.064 -10.086 3.961 1 84.88 116 VAL B O 1
ATOM 3308 N N . VAL B 1 117 ? -0.794 -10.102 3.779 1 84.75 117 VAL B N 1
ATOM 3309 C CA . VAL B 1 117 ? -0.753 -11.547 3.609 1 84.75 117 VAL B CA 1
ATOM 3310 C C . VAL B 1 117 ? -1.239 -12.234 4.883 1 84.75 117 VAL B C 1
ATOM 3312 O O . VAL B 1 117 ? -2.035 -13.172 4.828 1 84.75 117 VAL B O 1
ATOM 3315 N N . VAL B 1 118 ? -0.802 -11.711 5.988 1 81.94 118 VAL B N 1
ATOM 3316 C CA . VAL B 1 118 ? -1.205 -12.273 7.273 1 81.94 118 VAL B CA 1
ATOM 3317 C C . VAL B 1 118 ? -2.693 -12.023 7.504 1 81.94 118 VAL B C 1
ATOM 3319 O O . VAL B 1 118 ? -3.42 -12.914 7.945 1 81.94 118 VAL B O 1
ATOM 3322 N N . ILE B 1 119 ? -3.117 -10.844 7.172 1 85.69 119 ILE B N 1
ATOM 3323 C CA . ILE B 1 119 ? -4.531 -10.516 7.312 1 85.69 119 ILE B CA 1
ATOM 3324 C C . ILE B 1 119 ? -5.367 -11.445 6.441 1 85.69 119 ILE B C 1
ATOM 3326 O O . ILE B 1 119 ? -6.41 -11.945 6.875 1 85.69 119 ILE B O 1
ATOM 3330 N N . SER B 1 120 ? -4.902 -11.625 5.23 1 86.62 120 SER B N 1
ATOM 3331 C CA . SER B 1 120 ? -5.625 -12.492 4.305 1 86.62 120 SER B CA 1
ATOM 3332 C C . SER B 1 120 ? -5.711 -13.922 4.84 1 86.62 120 SER B C 1
ATOM 3334 O O . SER B 1 120 ? -6.75 -14.57 4.711 1 86.62 120 SER B O 1
ATOM 3336 N N . ALA B 1 121 ? -4.66 -14.383 5.434 1 80.94 121 ALA B N 1
ATOM 3337 C CA . ALA B 1 121 ? -4.652 -15.719 6.035 1 80.94 121 ALA B CA 1
ATOM 3338 C C . ALA B 1 121 ? -5.641 -15.805 7.195 1 80.94 121 ALA B C 1
ATOM 3340 O O . ALA B 1 121 ? -6.359 -16.797 7.34 1 80.94 121 ALA B O 1
ATOM 3341 N N . ILE B 1 122 ? -5.676 -14.781 7.918 1 80.62 122 ILE B N 1
ATOM 3342 C CA . ILE B 1 122 ? -6.566 -14.711 9.07 1 80.62 122 ILE B CA 1
ATOM 3343 C C . ILE B 1 122 ? -8.023 -14.766 8.602 1 80.62 122 ILE B C 1
ATOM 3345 O O . ILE B 1 122 ? -8.812 -15.57 9.102 1 80.62 122 ILE B O 1
ATOM 3349 N N . PHE B 1 123 ? -8.328 -13.992 7.703 1 85.38 123 PHE B N 1
ATOM 3350 C CA . PHE B 1 123 ? -9.703 -13.93 7.23 1 85.38 123 PHE B CA 1
ATOM 3351 C C . PHE B 1 123 ? -10.094 -15.227 6.52 1 85.38 123 PHE B C 1
ATOM 3353 O O . PHE B 1 123 ? -11.242 -15.664 6.609 1 85.38 123 PHE B O 1
ATOM 3360 N N . SER B 1 124 ? -9.148 -15.797 5.805 1 84.25 124 SER B N 1
ATOM 3361 C CA . SER B 1 124 ? -9.422 -17.078 5.176 1 84.25 124 SER B CA 1
ATOM 3362 C C . SER B 1 124 ? -9.734 -18.156 6.219 1 84.25 124 SER B C 1
ATOM 3364 O O . SER B 1 124 ? -10.602 -19 6.012 1 84.25 124 SER B O 1
ATOM 3366 N N . ALA B 1 125 ? -9.07 -18.094 7.344 1 77.5 125 ALA B N 1
ATOM 3367 C CA . ALA B 1 125 ? -9.281 -19.062 8.422 1 77.5 125 ALA B CA 1
ATOM 3368 C C . ALA B 1 125 ? -10.609 -18.812 9.125 1 77.5 125 ALA B C 1
ATOM 3370 O O . ALA B 1 125 ? -11.336 -19.766 9.43 1 77.5 125 ALA B O 1
ATOM 3371 N N . ILE B 1 126 ? -10.938 -17.578 9.305 1 81.38 126 ILE B N 1
ATOM 3372 C CA . ILE B 1 126 ? -12.148 -17.203 10.023 1 81.38 126 ILE B CA 1
ATOM 3373 C C . ILE B 1 126 ? -13.375 -17.547 9.18 1 81.38 126 ILE B C 1
ATOM 3375 O O . ILE B 1 126 ? -14.414 -17.938 9.719 1 81.38 126 ILE B O 1
ATOM 3379 N N . LEU B 1 127 ? -13.18 -17.453 7.941 1 86 127 LEU B N 1
ATOM 3380 C CA . LEU B 1 127 ? -14.32 -17.609 7.043 1 86 127 LEU B CA 1
ATOM 3381 C C . LEU B 1 127 ? -14.398 -19.031 6.496 1 86 127 LEU B C 1
ATOM 3383 O O . LEU B 1 127 ? -15.234 -19.328 5.641 1 86 127 LEU B O 1
ATOM 3387 N N . ASP B 1 128 ? -13.477 -19.828 7.012 1 83 128 ASP B N 1
ATOM 3388 C CA . ASP B 1 128 ? -13.516 -21.219 6.605 1 83 128 ASP B CA 1
ATOM 3389 C C . ASP B 1 128 ? -14.875 -21.844 6.906 1 83 128 ASP B C 1
ATOM 3391 O O . ASP B 1 128 ? -15.414 -21.672 8 1 83 128 ASP B O 1
ATOM 3395 N N . PRO B 1 129 ? -15.414 -22.484 5.953 1 83 129 PRO B N 1
ATOM 3396 C CA . PRO B 1 129 ? -16.766 -23.031 6.137 1 83 129 PRO B CA 1
ATOM 3397 C C . PRO B 1 129 ? -16.828 -24.141 7.18 1 83 129 PRO B C 1
ATOM 3399 O O . PRO B 1 129 ? -17.859 -24.344 7.824 1 83 129 PRO B O 1
ATOM 3402 N N . ASN B 1 130 ? -15.82 -24.859 7.355 1 79.5 130 ASN B N 1
ATOM 3403 C CA . ASN B 1 130 ? -15.844 -26.031 8.234 1 79.5 130 ASN B CA 1
ATOM 3404 C C . ASN B 1 130 ? -15.305 -25.703 9.617 1 79.5 130 ASN B C 1
ATOM 3406 O O . ASN B 1 130 ? -15.859 -26.141 10.625 1 79.5 130 ASN B O 1
ATOM 3410 N N . GLN B 1 131 ? -14.32 -24.891 9.719 1 74.06 131 GLN B N 1
ATOM 3411 C CA . GLN B 1 131 ? -13.656 -24.688 11 1 74.06 131 GLN B CA 1
ATOM 3412 C C . GLN B 1 131 ? -13.555 -23.203 11.336 1 74.06 131 GLN B C 1
ATOM 3414 O O . GLN B 1 131 ? -12.938 -22.828 12.336 1 74.06 131 GLN B O 1
ATOM 3419 N N . GLY B 1 132 ? -14.281 -22.438 10.641 1 78.62 132 GLY B N 1
ATOM 3420 C CA . GLY B 1 132 ? -14.164 -21.016 10.859 1 78.62 132 GLY B CA 1
ATOM 3421 C C . GLY B 1 132 ? -14.977 -20.516 12.039 1 78.62 132 GLY B C 1
ATOM 3422 O O . GLY B 1 132 ? -16 -21.125 12.383 1 78.62 132 GLY B O 1
ATOM 3423 N N . ILE B 1 133 ? -14.539 -19.5 12.539 1 75.69 133 ILE B N 1
ATOM 3424 C CA . ILE B 1 133 ? -15.156 -18.938 13.734 1 75.69 133 ILE B CA 1
ATOM 3425 C C . ILE B 1 133 ? -16.516 -18.344 13.383 1 75.69 133 ILE B C 1
ATOM 3427 O O . ILE B 1 133 ? -17.453 -18.391 14.188 1 75.69 133 ILE B O 1
ATOM 3431 N N . VAL B 1 134 ? -16.641 -17.844 12.195 1 80.88 134 VAL B N 1
ATOM 3432 C CA . VAL B 1 134 ? -17.891 -17.188 11.82 1 80.88 134 VAL B CA 1
ATOM 3433 C C . VAL B 1 134 ? -19.016 -18.203 11.773 1 80.88 134 VAL B C 1
ATOM 3435 O O . VAL B 1 134 ? -20.047 -18.031 12.43 1 80.88 134 VAL B O 1
ATOM 3438 N N . ASN B 1 135 ? -18.75 -19.219 11.086 1 84 135 ASN B N 1
ATOM 3439 C CA . ASN B 1 135 ? -19.766 -20.25 11.016 1 84 135 ASN B CA 1
ATOM 3440 C C . ASN B 1 135 ? -19.984 -20.938 12.359 1 84 135 ASN B C 1
ATOM 3442 O O . ASN B 1 135 ? -21.109 -21.281 12.719 1 84 135 ASN B O 1
ATOM 3446 N N . SER B 1 136 ? -18.922 -21.125 13.133 1 80.12 136 SER B N 1
ATOM 3447 C CA . SER B 1 136 ? -19.047 -21.734 14.453 1 80.12 136 SER B CA 1
ATOM 3448 C C . SER B 1 136 ? -19.875 -20.859 15.383 1 80.12 136 SER B C 1
ATOM 3450 O O . SER B 1 136 ? -20.672 -21.359 16.172 1 80.12 136 SER B O 1
ATOM 3452 N N . THR B 1 137 ? -19.625 -19.609 15.289 1 79.62 137 THR B N 1
ATOM 3453 C CA . THR B 1 137 ? -20.375 -18.672 16.109 1 79.62 137 THR B CA 1
ATOM 3454 C C . THR B 1 137 ? -21.844 -18.625 15.688 1 79.62 137 THR B C 1
ATOM 3456 O O . THR B 1 137 ? -22.75 -18.578 16.531 1 79.62 137 THR B O 1
ATOM 3459 N N . LEU B 1 138 ? -22.031 -18.609 14.43 1 84.25 138 LEU B N 1
ATOM 3460 C CA . LEU B 1 138 ? -23.391 -18.641 13.922 1 84.25 138 LEU B CA 1
ATOM 3461 C C . LEU B 1 138 ? -24.109 -19.922 14.367 1 84.25 138 LEU B C 1
ATOM 3463 O O . LEU B 1 138 ? -25.281 -19.891 14.758 1 84.25 138 LEU B O 1
ATOM 3467 N N . ASN B 1 139 ? -23.375 -20.984 14.32 1 83.56 139 ASN B N 1
ATOM 3468 C CA . ASN B 1 139 ? -23.922 -22.266 14.773 1 83.56 139 ASN B CA 1
ATOM 3469 C C . ASN B 1 139 ? -24.219 -22.25 16.266 1 83.56 139 ASN B C 1
ATOM 3471 O O . ASN B 1 139 ? -25.203 -22.828 16.719 1 83.56 139 ASN B O 1
ATOM 3475 N N . PHE B 1 140 ? -23.328 -21.594 16.984 1 84.38 140 PHE B N 1
ATOM 3476 C CA . PHE B 1 140 ? -23.5 -21.5 18.422 1 84.38 140 PHE B CA 1
ATOM 3477 C C . PHE B 1 140 ? -24.797 -20.781 18.781 1 84.38 140 PHE B C 1
ATOM 3479 O O . PHE B 1 140 ? -25.469 -21.141 19.734 1 84.38 140 PHE B O 1
ATOM 3486 N N . PHE B 1 141 ? -25.141 -19.781 17.969 1 88 141 PHE B N 1
ATOM 3487 C CA . PHE B 1 141 ? -26.359 -19.016 18.219 1 88 141 PHE B CA 1
ATOM 3488 C C . PHE B 1 141 ? -27.531 -19.609 17.469 1 88 141 PHE B C 1
ATOM 3490 O O . PHE B 1 141 ? -28.594 -18.984 17.344 1 88 141 PHE B O 1
ATOM 3497 N N . ASN B 1 142 ? -27.375 -20.75 16.984 1 87.31 142 ASN B N 1
ATOM 3498 C CA . ASN B 1 142 ? -28.406 -21.5 16.281 1 87.31 142 ASN B CA 1
ATOM 3499 C C . ASN B 1 142 ? -28.875 -20.781 15.023 1 87.31 142 ASN B C 1
ATOM 3501 O O . ASN B 1 142 ? -30.062 -20.75 14.719 1 87.31 142 ASN B O 1
ATOM 3505 N N . LEU B 1 143 ? -27.969 -20.094 14.422 1 87.56 143 LEU B N 1
ATOM 3506 C CA . LEU B 1 143 ? -28.219 -19.438 13.148 1 87.56 143 LEU B CA 1
ATOM 3507 C C . LEU B 1 143 ? -27.578 -20.188 11.992 1 87.56 143 LEU B C 1
ATOM 3509 O O . LEU B 1 143 ? -26.891 -19.594 11.156 1 87.56 143 LEU B O 1
ATOM 3513 N N . ASN B 1 144 ? -27.859 -21.406 11.906 1 82.81 144 ASN B N 1
ATOM 3514 C CA . ASN B 1 144 ? -27.25 -22.297 10.93 1 82.81 144 ASN B CA 1
ATOM 3515 C C . ASN B 1 144 ? -27.672 -21.938 9.508 1 82.81 144 ASN B C 1
ATOM 3517 O O . ASN B 1 144 ? -26.922 -22.203 8.555 1 82.81 144 ASN B O 1
ATOM 3521 N N . SER B 1 145 ? -28.797 -21.281 9.453 1 84.38 145 SER B N 1
ATOM 3522 C CA . SER B 1 145 ? -29.281 -20.922 8.133 1 84.38 145 SER B CA 1
ATOM 3523 C C . SER B 1 145 ? -28.422 -19.828 7.508 1 84.38 145 SER B C 1
ATOM 3525 O O . SER B 1 145 ? -28.422 -19.656 6.285 1 84.38 145 SER B O 1
ATOM 3527 N N . LEU B 1 146 ? -27.703 -19.266 8.367 1 82.38 146 LEU B N 1
ATOM 3528 C CA . LEU B 1 146 ? -26.906 -18.156 7.879 1 82.38 146 LEU B CA 1
ATOM 3529 C C . LEU B 1 146 ? -25.484 -18.609 7.562 1 82.38 146 LEU B C 1
ATOM 3531 O O . LEU B 1 146 ? -24.688 -17.844 7.008 1 82.38 146 LEU B O 1
ATOM 3535 N N . THR B 1 147 ? -25.219 -19.859 7.875 1 84.88 147 THR B N 1
ATOM 3536 C CA . THR B 1 147 ? -23.875 -20.359 7.578 1 84.88 147 THR B CA 1
ATOM 3537 C C . THR B 1 147 ? -23.703 -20.578 6.074 1 84.88 147 THR B C 1
ATOM 3539 O O . THR B 1 147 ? -24.672 -20.891 5.371 1 84.88 147 THR B O 1
ATOM 3542 N N . ARG B 1 148 ? -22.625 -20.188 5.527 1 86.25 148 ARG B N 1
ATOM 3543 C CA . ARG B 1 148 ? -22.359 -20.359 4.102 1 86.25 148 ARG B CA 1
ATOM 3544 C C . ARG B 1 148 ? -20.859 -20.484 3.842 1 86.25 148 ARG B C 1
ATOM 3546 O O . ARG B 1 148 ? -20.047 -20.375 4.766 1 86.25 148 ARG B O 1
ATOM 3553 N N . MET B 1 149 ? -20.625 -20.891 2.602 1 89.5 149 MET B N 1
ATOM 3554 C CA . MET B 1 149 ? -19.25 -20.844 2.131 1 89.5 149 MET B CA 1
ATOM 3555 C C . MET B 1 149 ? -18.844 -19.406 1.773 1 89.5 149 MET B C 1
ATOM 3557 O O . MET B 1 149 ? -18.922 -19.016 0.609 1 89.5 149 MET B O 1
ATOM 3561 N N . TRP B 1 150 ? -18.422 -18.719 2.754 1 90.25 150 TRP B N 1
ATOM 3562 C CA . TRP B 1 150 ? -18.219 -17.281 2.648 1 90.25 150 TRP B CA 1
ATOM 3563 C C . TRP B 1 150 ? -17.312 -16.938 1.463 1 90.25 150 TRP B C 1
ATOM 3565 O O . TRP B 1 150 ? -17.672 -16.125 0.614 1 90.25 150 TRP B O 1
ATOM 3575 N N . LEU B 1 151 ? -16.203 -17.641 1.3 1 90.25 151 LEU B N 1
ATOM 3576 C CA . LEU B 1 151 ? -15.258 -17.359 0.231 1 90.25 151 LEU B CA 1
ATOM 3577 C C . LEU B 1 151 ? -15.617 -18.125 -1.037 1 90.25 151 LEU B C 1
ATOM 3579 O O . LEU B 1 151 ? -15.062 -17.844 -2.107 1 90.25 151 LEU B O 1
ATOM 3583 N N . GLY B 1 152 ? -16.609 -19.047 -0.88 1 90.44 152 GLY B N 1
ATOM 3584 C CA . GLY B 1 152 ? -17.031 -19.844 -2.018 1 90.44 152 GLY B CA 1
ATOM 3585 C C . GLY B 1 152 ? -18.328 -19.359 -2.633 1 90.44 152 GLY B C 1
ATOM 3586 O O . GLY B 1 152 ? -18.703 -19.812 -3.713 1 90.44 152 GLY B O 1
ATOM 3587 N N . ASP B 1 153 ? -18.938 -18.438 -1.923 1 92.19 153 ASP B N 1
ATOM 3588 C CA . ASP B 1 153 ? -20.203 -17.875 -2.4 1 92.19 153 ASP B CA 1
ATOM 3589 C C . ASP B 1 153 ? -19.953 -16.656 -3.283 1 92.19 153 ASP B C 1
ATOM 3591 O O . ASP B 1 153 ? -19.406 -15.648 -2.826 1 92.19 153 ASP B O 1
ATOM 3595 N N . GLN B 1 154 ? -20.438 -16.703 -4.504 1 92.44 154 GLN B N 1
ATOM 3596 C CA . GLN B 1 154 ? -20.188 -15.68 -5.512 1 92.44 154 GLN B CA 1
ATOM 3597 C C . GLN B 1 154 ? -20.781 -14.344 -5.09 1 92.44 154 GLN B C 1
ATOM 3599 O O . GLN B 1 154 ? -20.266 -13.281 -5.449 1 92.44 154 GLN B O 1
ATOM 3604 N N . LYS B 1 155 ? -21.766 -14.352 -4.285 1 91.44 155 LYS B N 1
ATOM 3605 C CA . LYS B 1 155 ? -22.469 -13.117 -3.936 1 91.44 155 LYS B CA 1
ATOM 3606 C C . LYS B 1 155 ? -21.828 -12.445 -2.725 1 91.44 155 LYS B C 1
ATOM 3608 O O . LYS B 1 155 ? -21.922 -11.227 -2.561 1 91.44 155 LYS B O 1
ATOM 3613 N N . VAL B 1 156 ? -21.109 -13.242 -1.929 1 93.62 156 VAL B N 1
ATOM 3614 C CA . VAL B 1 156 ? -20.688 -12.695 -0.645 1 93.62 156 VAL B CA 1
ATOM 3615 C C . VAL B 1 156 ? -19.172 -12.508 -0.638 1 93.62 156 VAL B C 1
ATOM 3617 O O . VAL B 1 156 ? -18.641 -11.711 0.136 1 93.62 156 VAL B O 1
ATOM 3620 N N . VAL B 1 157 ? -18.5 -13.18 -1.502 1 94.94 157 VAL B N 1
ATOM 3621 C CA . VAL B 1 157 ? -17.047 -13.242 -1.469 1 94.94 157 VAL B CA 1
ATOM 3622 C C . VAL B 1 157 ? -16.469 -11.828 -1.595 1 94.94 157 VAL B C 1
ATOM 3624 O O . VAL B 1 157 ? -15.539 -11.461 -0.871 1 94.94 157 VAL B O 1
ATOM 3627 N N . ILE B 1 158 ? -17.047 -11 -2.461 1 95.81 158 ILE B N 1
ATOM 3628 C CA . ILE B 1 158 ? -16.516 -9.664 -2.705 1 95.81 158 ILE B CA 1
ATOM 3629 C C . ILE B 1 158 ? -16.703 -8.797 -1.464 1 95.81 158 ILE B C 1
ATOM 3631 O O . ILE B 1 158 ? -15.867 -7.953 -1.15 1 95.81 158 ILE B O 1
ATOM 3635 N N . TRP B 1 159 ? -17.734 -9.031 -0.741 1 95.38 159 TRP B N 1
ATOM 3636 C CA . TRP B 1 159 ? -17.984 -8.281 0.484 1 95.38 159 TRP B CA 1
ATOM 3637 C C . TRP B 1 159 ? -17.016 -8.68 1.586 1 95.38 159 TRP B C 1
ATOM 3639 O O . TRP B 1 159 ? -16.625 -7.852 2.406 1 95.38 159 TRP B O 1
ATOM 3649 N N . CYS B 1 160 ? -16.656 -9.961 1.599 1 93.88 160 CYS B N 1
ATOM 3650 C CA . CYS B 1 160 ? -15.68 -10.422 2.566 1 93.88 160 CYS B CA 1
ATOM 3651 C C . CYS B 1 160 ? -14.328 -9.742 2.346 1 93.88 160 CYS B C 1
ATOM 3653 O O . CYS B 1 160 ? -13.68 -9.32 3.301 1 93.88 160 CYS B O 1
ATOM 3655 N N . ILE B 1 161 ? -14 -9.617 1.083 1 95.38 161 ILE B N 1
ATOM 3656 C CA . ILE B 1 161 ? -12.75 -8.953 0.736 1 95.38 161 ILE B CA 1
ATOM 3657 C C . ILE B 1 161 ? -12.828 -7.477 1.118 1 95.38 161 ILE B C 1
ATOM 3659 O O . ILE B 1 161 ? -11.891 -6.93 1.707 1 95.38 161 ILE B O 1
ATOM 3663 N N . ALA B 1 162 ? -13.984 -6.832 0.823 1 96 162 ALA B N 1
ATOM 3664 C CA . ALA B 1 162 ? -14.188 -5.426 1.154 1 96 162 ALA B CA 1
ATOM 3665 C C . ALA B 1 162 ? -14.031 -5.188 2.654 1 96 162 ALA B C 1
ATOM 3667 O O . ALA B 1 162 ? -13.375 -4.234 3.074 1 96 162 ALA B O 1
ATOM 3668 N N . PHE B 1 163 ? -14.547 -6.082 3.361 1 92.12 163 PHE B N 1
ATOM 3669 C CA . PHE B 1 163 ? -14.5 -5.945 4.812 1 92.12 163 PHE B CA 1
ATOM 3670 C C . PHE B 1 163 ? -13.062 -6.043 5.316 1 92.12 163 PHE B C 1
ATOM 3672 O O . PHE B 1 163 ? -12.648 -5.27 6.18 1 92.12 163 PHE B O 1
ATOM 3679 N N . ALA B 1 164 ? -12.344 -7.012 4.836 1 89.81 164 ALA B N 1
ATOM 3680 C CA . ALA B 1 164 ? -10.945 -7.18 5.227 1 89.81 164 ALA B CA 1
ATOM 3681 C C . ALA B 1 164 ? -10.125 -5.941 4.879 1 89.81 164 ALA B C 1
ATOM 3683 O O . ALA B 1 164 ? -9.297 -5.492 5.676 1 89.81 164 ALA B O 1
ATOM 3684 N N . MET B 1 165 ? -10.398 -5.371 3.73 1 93.06 165 MET B N 1
ATOM 3685 C CA . MET B 1 165 ? -9.672 -4.195 3.27 1 93.06 165 MET B CA 1
ATOM 3686 C C . MET B 1 165 ? -9.977 -2.984 4.145 1 93.06 165 MET B C 1
ATOM 3688 O O . MET B 1 165 ? -9.07 -2.227 4.504 1 93.06 165 MET B O 1
ATOM 3692 N N . ILE B 1 166 ? -11.234 -2.807 4.453 1 91.5 166 ILE B N 1
ATOM 3693 C CA . ILE B 1 166 ? -11.648 -1.688 5.293 1 91.5 166 ILE B CA 1
ATOM 3694 C C . ILE B 1 166 ? -11.016 -1.82 6.676 1 91.5 166 ILE B C 1
ATOM 3696 O O . ILE B 1 166 ? -10.461 -0.854 7.207 1 91.5 166 ILE B O 1
ATOM 3700 N N . TRP B 1 167 ? -11.062 -3.023 7.121 1 85.06 167 TRP B N 1
ATOM 3701 C CA . TRP B 1 167 ? -10.523 -3.314 8.445 1 85.06 167 TRP B CA 1
ATOM 3702 C C . TRP B 1 167 ? -9.031 -2.992 8.508 1 85.06 167 TRP B C 1
ATOM 3704 O O . TRP B 1 167 ? -8.555 -2.451 9.5 1 85.06 167 TRP B O 1
ATOM 3714 N N . GLN B 1 168 ? -8.359 -3.258 7.504 1 86 168 GLN B N 1
ATOM 3715 C CA . GLN B 1 168 ? -6.914 -3.066 7.453 1 86 168 GLN B CA 1
ATOM 3716 C C . GLN B 1 168 ? -6.559 -1.591 7.285 1 86 168 GLN B C 1
ATOM 3718 O O . GLN B 1 168 ? -5.543 -1.127 7.809 1 86 168 GLN B O 1
ATOM 3723 N N . ALA B 1 169 ? -7.402 -0.796 6.711 1 87.62 169 ALA B N 1
ATOM 3724 C CA . ALA B 1 169 ? -7.023 0.543 6.266 1 87.62 169 ALA B CA 1
ATOM 3725 C C . ALA B 1 169 ? -7.457 1.6 7.277 1 87.62 169 ALA B C 1
ATOM 3727 O O . ALA B 1 169 ? -6.836 2.66 7.379 1 87.62 169 ALA B O 1
ATOM 3728 N N . ILE B 1 170 ? -8.422 1.377 8.078 1 87.06 170 ILE B N 1
ATOM 3729 C CA . ILE B 1 170 ? -9.062 2.389 8.906 1 87.06 170 ILE B CA 1
ATOM 3730 C C . ILE B 1 170 ? -8.047 2.977 9.883 1 87.06 170 ILE B C 1
ATOM 3732 O O . ILE B 1 170 ? -7.977 4.195 10.055 1 87.06 170 ILE B O 1
ATOM 3736 N N . GLY B 1 171 ? -7.262 2.184 10.5 1 82.69 171 GLY B N 1
ATOM 3737 C CA . GLY B 1 171 ? -6.359 2.623 11.547 1 82.69 171 GLY B CA 1
ATOM 3738 C C . GLY B 1 171 ? -5.344 3.645 11.07 1 82.69 171 GLY B C 1
ATOM 3739 O O . GLY B 1 171 ? -5.105 4.652 11.742 1 82.69 171 GLY B O 1
ATOM 3740 N N . TYR B 1 172 ? -4.82 3.408 9.977 1 82.94 172 TYR B N 1
ATOM 3741 C CA . TYR B 1 172 ? -3.795 4.297 9.438 1 82.94 172 TYR B CA 1
ATOM 3742 C C . TYR B 1 172 ? -4.371 5.684 9.156 1 82.94 172 TYR B C 1
ATOM 3744 O O . TYR B 1 172 ? -3.785 6.695 9.555 1 82.94 172 TYR B O 1
ATOM 3752 N N . TYR B 1 173 ? -5.398 5.727 8.492 1 87.62 173 TYR B N 1
ATOM 3753 C CA . TYR B 1 173 ? -5.961 7.012 8.094 1 87.62 173 TYR B CA 1
ATOM 3754 C C . TYR B 1 173 ? -6.551 7.742 9.297 1 87.62 173 TYR B C 1
ATOM 3756 O O . TYR B 1 173 ? -6.52 8.977 9.359 1 87.62 173 TYR B O 1
ATOM 3764 N N . MET B 1 174 ? -6.988 6.961 10.234 1 88.06 174 MET B N 1
ATOM 3765 C CA . MET B 1 174 ? -7.453 7.586 11.469 1 88.06 174 MET B CA 1
ATOM 3766 C C . MET B 1 174 ? -6.32 8.336 12.156 1 88.06 174 MET B C 1
ATOM 3768 O O . MET B 1 174 ? -6.48 9.5 12.531 1 88.06 174 MET B O 1
ATOM 3772 N N . VAL B 1 175 ? -5.223 7.691 12.266 1 82.25 175 VAL B N 1
ATOM 3773 C CA . VAL B 1 175 ? -4.082 8.289 12.945 1 82.25 175 VAL B CA 1
ATOM 3774 C C . VAL B 1 175 ? -3.578 9.492 12.148 1 82.25 175 VAL B C 1
ATOM 3776 O O . VAL B 1 175 ? -3.186 10.508 12.734 1 82.25 175 VAL B O 1
ATOM 3779 N N . MET B 1 176 ? -3.605 9.336 10.914 1 82.69 176 MET B N 1
ATOM 3780 C CA . MET B 1 176 ? -3.18 10.438 10.055 1 82.69 176 MET B CA 1
ATOM 3781 C C . MET B 1 176 ? -4.082 11.648 10.242 1 82.69 176 MET B C 1
ATOM 3783 O O . MET B 1 176 ? -3.594 12.781 10.359 1 82.69 176 MET B O 1
ATOM 3787 N N . TYR B 1 177 ? -5.309 11.453 10.305 1 87.88 177 TYR B N 1
ATOM 3788 C CA . TYR B 1 177 ? -6.238 12.562 10.469 1 87.88 177 TYR B CA 1
ATOM 3789 C C . TYR B 1 177 ? -6.18 13.117 11.891 1 87.88 177 TYR B C 1
ATOM 3791 O O . TYR B 1 177 ? -6.352 14.32 12.094 1 87.88 177 TYR B O 1
ATOM 3799 N N . MET B 1 178 ? -5.926 12.25 12.805 1 84.56 178 MET B N 1
ATOM 3800 C CA . MET B 1 178 ? -5.715 12.727 14.172 1 84.56 178 MET B CA 1
ATOM 3801 C C . MET B 1 178 ? -4.523 13.68 14.234 1 84.56 178 MET B C 1
ATOM 3803 O O . MET B 1 178 ? -4.59 14.711 14.898 1 84.56 178 MET B O 1
ATOM 3807 N N . SER B 1 179 ? -3.504 13.281 13.531 1 79.31 179 SER B N 1
ATOM 3808 C CA . SER B 1 179 ? -2.311 14.117 13.492 1 79.31 179 SER B CA 1
ATOM 3809 C C . SER B 1 179 ? -2.6 15.461 12.828 1 79.31 179 SER B C 1
ATOM 3811 O O . SER B 1 179 ? -2.074 16.484 13.258 1 79.31 179 SER B O 1
ATOM 3813 N N . SER B 1 180 ? -3.406 15.445 11.82 1 82.62 180 SER B N 1
ATOM 3814 C CA . SER B 1 180 ? -3.771 16.688 11.133 1 82.62 180 SER B CA 1
ATOM 3815 C C . SER B 1 180 ? -4.676 17.547 11.992 1 82.62 180 SER B C 1
ATOM 3817 O O . SER B 1 180 ? -4.504 18.766 12.047 1 82.62 180 SER B O 1
ATOM 3819 N N . ILE B 1 181 ? -5.578 16.984 12.758 1 84.56 181 ILE B N 1
ATOM 3820 C CA . ILE B 1 181 ? -6.52 17.703 13.609 1 84.56 181 ILE B CA 1
ATOM 3821 C C . ILE B 1 181 ? -5.785 18.297 14.812 1 84.56 181 ILE B C 1
ATOM 3823 O O . ILE B 1 181 ? -6.102 19.391 15.258 1 84.56 181 ILE B O 1
ATOM 3827 N N . SER B 1 182 ? -4.832 17.5 15.227 1 80.25 182 SER B N 1
ATOM 3828 C CA . SER B 1 182 ? -4.074 17.938 16.391 1 80.25 182 SER B CA 1
ATOM 3829 C C . SER B 1 182 ? -3.293 19.203 16.094 1 80.25 182 SER B C 1
ATOM 3831 O O . SER B 1 182 ? -2.883 19.922 17 1 80.25 182 SER B O 1
ATOM 3833 N N . GLY B 1 183 ? -3.148 19.531 14.852 1 76.25 183 GLY B N 1
ATOM 3834 C CA . GLY B 1 183 ? -2.459 20.75 14.453 1 76.25 183 GLY B CA 1
ATOM 3835 C C . GLY B 1 183 ? -3.352 21.969 14.492 1 76.25 183 GLY B C 1
ATOM 3836 O O . GLY B 1 183 ? -2.865 23.094 14.406 1 76.25 183 GLY B O 1
ATOM 3837 N N . ILE B 1 184 ? -4.645 21.781 14.75 1 80.88 184 ILE B N 1
ATOM 3838 C CA . ILE B 1 184 ? -5.594 22.891 14.805 1 80.88 184 ILE B CA 1
ATOM 3839 C C . ILE B 1 184 ? -5.57 23.516 16.203 1 80.88 184 ILE B C 1
ATOM 3841 O O . ILE B 1 184 ? -5.598 22.812 17.203 1 80.88 184 ILE B O 1
ATOM 3845 N N . SER B 1 185 ? -5.523 24.828 16.234 1 83 185 SER B N 1
ATOM 3846 C CA . SER B 1 185 ? -5.484 25.547 17.516 1 83 185 SER B CA 1
ATOM 3847 C C . SER B 1 185 ? -6.727 25.266 18.344 1 83 185 SER B C 1
ATOM 3849 O O . SER B 1 185 ? -7.852 25.359 17.844 1 83 185 SER B O 1
ATOM 3851 N N . ILE B 1 186 ? -6.473 25.031 19.516 1 83.56 186 ILE B N 1
ATOM 3852 C CA . ILE B 1 186 ? -7.555 24.734 20.453 1 83.56 186 ILE B CA 1
ATOM 3853 C C . ILE B 1 186 ? -8.414 25.969 20.672 1 83.56 186 ILE B C 1
ATOM 3855 O O . ILE B 1 186 ? -9.609 25.859 20.953 1 83.56 186 ILE B O 1
ATOM 3859 N N . SER B 1 187 ? -7.793 27.094 20.5 1 87.5 187 SER B N 1
ATOM 3860 C CA . SER B 1 187 ? -8.492 28.359 20.703 1 87.5 187 SER B CA 1
ATOM 3861 C C . SER B 1 187 ? -9.68 28.5 19.766 1 87.5 187 SER B C 1
ATOM 3863 O O . SER B 1 187 ? -10.688 29.109 20.109 1 87.5 187 SER B O 1
ATOM 3865 N N . LEU B 1 188 ? -9.547 27.906 18.672 1 87.94 188 LEU B N 1
ATOM 3866 C CA . LEU B 1 188 ? -10.633 27.953 17.703 1 87.94 188 LEU B CA 1
ATOM 3867 C C . LEU B 1 188 ? -11.852 27.188 18.219 1 87.94 188 LEU B C 1
ATOM 3869 O O . LEU B 1 188 ? -12.984 27.641 18.047 1 87.94 188 LEU B O 1
ATOM 3873 N N . TYR B 1 189 ? -11.594 26.172 18.844 1 87.25 189 TYR B N 1
ATOM 3874 C CA . TYR B 1 189 ? -12.68 25.344 19.375 1 87.25 189 TYR B CA 1
ATOM 3875 C C . TYR B 1 189 ? -13.297 25.984 20.609 1 87.25 189 TYR B C 1
ATOM 3877 O O . TYR B 1 189 ? -14.508 25.938 20.812 1 87.25 189 TYR B O 1
ATOM 3885 N N . GLU B 1 190 ? -12.453 26.547 21.375 1 89.62 190 GLU B N 1
ATOM 3886 C CA . GLU B 1 190 ? -12.922 27.25 22.562 1 89.62 190 GLU B CA 1
ATOM 3887 C C . GLU B 1 190 ? -13.805 28.438 22.203 1 89.62 190 GLU B C 1
ATOM 3889 O O . GLU B 1 190 ? -14.859 28.641 22.812 1 89.62 190 GLU B O 1
ATOM 3894 N N . SER B 1 191 ? -13.336 29.141 21.266 1 92.88 191 SER B N 1
ATOM 3895 C CA . SER B 1 191 ? -14.117 30.281 20.797 1 92.88 191 SER B CA 1
ATOM 3896 C C . SER B 1 191 ? -15.461 29.844 20.234 1 92.88 191 SER B C 1
ATOM 3898 O O . SER B 1 191 ? -16.484 30.484 20.484 1 92.88 191 SER B O 1
ATOM 3900 N N . ALA B 1 192 ? -15.422 28.828 19.516 1 92.5 192 ALA B N 1
ATOM 3901 C CA . ALA B 1 192 ? -16.656 28.312 18.938 1 92.5 192 ALA B CA 1
ATOM 3902 C C . ALA B 1 192 ? -17.609 27.812 20.016 1 92.5 192 ALA B C 1
ATOM 3904 O O . ALA B 1 192 ? -18.828 28 19.922 1 92.5 192 ALA B O 1
ATOM 3905 N N . SER B 1 193 ? -17.031 27.219 21 1 91.06 193 SER B N 1
ATOM 3906 C CA . SER B 1 193 ? -17.844 26.75 22.125 1 91.06 193 SER B CA 1
ATOM 3907 C C . SER B 1 193 ? -18.484 27.922 22.875 1 91.06 193 SER B C 1
ATOM 3909 O O . SER B 1 193 ? -19.625 27.828 23.312 1 91.06 193 SER B O 1
ATOM 3911 N N . LEU B 1 194 ? -17.75 28.938 22.969 1 93.25 194 LEU B N 1
ATOM 3912 C CA . LEU B 1 194 ? -18.25 30.141 23.609 1 93.25 194 LEU B CA 1
ATOM 3913 C C . LEU B 1 194 ? -19.406 30.75 22.812 1 93.25 194 LEU B C 1
ATOM 3915 O O . LEU B 1 194 ? -20.328 31.312 23.391 1 93.25 194 LEU B O 1
ATOM 3919 N N . ASP B 1 195 ? -19.438 30.547 21.531 1 93.62 195 ASP B N 1
ATOM 3920 C CA . ASP B 1 195 ? -20.484 31.047 20.641 1 93.62 195 ASP B CA 1
ATOM 3921 C C . ASP B 1 195 ? -21.656 30.062 20.578 1 93.62 195 ASP B C 1
ATOM 3923 O O . ASP B 1 195 ? -22.625 30.297 19.875 1 93.62 195 ASP B O 1
ATOM 3927 N N . GLY B 1 196 ? -21.516 28.938 21.312 1 92 196 GLY B N 1
ATOM 3928 C CA . GLY B 1 196 ? -22.609 28 21.422 1 92 196 GLY B CA 1
ATOM 3929 C C . GLY B 1 196 ? -22.562 26.891 20.375 1 92 196 GLY B C 1
ATOM 3930 O O . GLY B 1 196 ? -23.531 26.156 20.188 1 92 196 GLY B O 1
ATOM 3931 N N . ALA B 1 197 ? -21.469 26.812 19.719 1 92.31 197 ALA B N 1
ATOM 3932 C CA . ALA B 1 197 ? -21.359 25.797 18.672 1 92.31 197 ALA B CA 1
ATOM 3933 C C . ALA B 1 197 ? -21.266 24.406 19.281 1 92.31 197 ALA B C 1
ATOM 3935 O O . ALA B 1 197 ? -20.562 24.188 20.266 1 92.31 197 ALA B O 1
ATOM 3936 N N . THR B 1 198 ? -22.078 23.469 18.656 1 91.06 198 THR B N 1
ATOM 3937 C CA . THR B 1 198 ? -22.062 22.078 19.094 1 91.06 198 THR B CA 1
ATOM 3938 C C . THR B 1 198 ? -20.891 21.328 18.484 1 91.06 198 THR B C 1
ATOM 3940 O O . THR B 1 198 ? -20.219 21.828 17.594 1 91.06 198 THR B O 1
ATOM 3943 N N . GLY B 1 199 ? -20.641 20.094 18.938 1 87.06 199 GLY B N 1
ATOM 3944 C CA . GLY B 1 199 ? -19.562 19.266 18.422 1 87.06 199 GLY B CA 1
ATOM 3945 C C . GLY B 1 199 ? -19.688 18.969 16.938 1 87.06 199 GLY B C 1
ATOM 3946 O O . GLY B 1 199 ? -18.688 18.984 16.219 1 87.06 199 GLY B O 1
ATOM 3947 N N . ILE B 1 200 ? -20.875 18.75 16.641 1 89.38 200 ILE B N 1
ATOM 3948 C CA . ILE B 1 200 ? -21.141 18.422 15.234 1 89.38 200 ILE B CA 1
ATOM 3949 C C . ILE B 1 200 ? -20.922 19.656 14.367 1 89.38 200 ILE B C 1
ATOM 3951 O O . ILE B 1 200 ? -20.391 19.562 13.258 1 89.38 200 ILE B O 1
ATOM 3955 N N . GLN B 1 201 ? -21.312 20.828 14.914 1 92.06 201 GLN B N 1
ATOM 3956 C CA . GLN B 1 201 ? -21.094 22.078 14.18 1 92.06 201 GLN B CA 1
ATOM 3957 C C . GLN B 1 201 ? -19.609 22.391 14.055 1 92.06 201 GLN B C 1
ATOM 3959 O O . GLN B 1 201 ? -19.156 22.844 13.008 1 92.06 201 GLN B O 1
ATOM 3964 N N . GLN B 1 202 ? -18.922 22.125 15.156 1 91.81 202 GLN B N 1
ATOM 3965 C CA . GLN B 1 202 ? -17.484 22.375 15.133 1 91.81 202 GLN B CA 1
ATOM 3966 C C . GLN B 1 202 ? -16.781 21.453 14.141 1 91.81 202 GLN B C 1
ATOM 3968 O O . GLN B 1 202 ? -15.82 21.859 13.492 1 91.81 202 GLN B O 1
ATOM 3973 N N . PHE B 1 203 ? -17.359 20.25 14.047 1 90.44 203 PHE B N 1
ATOM 3974 C CA . PHE B 1 203 ? -16.766 19.297 13.117 1 90.44 203 PHE B CA 1
ATOM 3975 C C . PHE B 1 203 ? -16.906 19.781 11.68 1 90.44 203 PHE B C 1
ATOM 3977 O O . PHE B 1 203 ? -15.93 19.812 10.93 1 90.44 203 PHE B O 1
ATOM 3984 N N . PHE B 1 204 ? -18.031 20.203 11.242 1 91.81 204 PHE B N 1
ATOM 3985 C CA . PHE B 1 204 ? -18.312 20.531 9.852 1 91.81 204 PHE B CA 1
ATOM 3986 C C . PHE B 1 204 ? -17.812 21.938 9.523 1 91.81 204 PHE B C 1
ATOM 3988 O O . PHE B 1 204 ? -17.422 22.219 8.391 1 91.81 204 PHE B O 1
ATOM 3995 N N . LYS B 1 205 ? -17.641 22.828 10.57 1 91.94 205 LYS B N 1
ATOM 3996 C CA . LYS B 1 205 ? -17.312 24.219 10.297 1 91.94 205 LYS B CA 1
ATOM 3997 C C . LYS B 1 205 ? -15.836 24.5 10.578 1 91.94 205 LYS B C 1
ATOM 3999 O O . LYS B 1 205 ? -15.266 25.438 10.016 1 91.94 205 LYS B O 1
ATOM 4004 N N . ILE B 1 206 ? -15.227 23.703 11.43 1 90.5 206 ILE B N 1
ATOM 4005 C CA . ILE B 1 206 ? -13.852 23.984 11.82 1 90.5 206 ILE B CA 1
ATOM 4006 C C . ILE B 1 206 ? -12.953 22.828 11.43 1 90.5 206 ILE B C 1
ATOM 4008 O O . ILE B 1 206 ? -12.102 22.953 10.547 1 90.5 206 ILE B O 1
ATOM 4012 N N . THR B 1 207 ? -13.273 21.625 11.906 1 89.19 207 THR B N 1
ATOM 4013 C CA . THR B 1 207 ? -12.383 20.484 11.766 1 89.19 207 THR B CA 1
ATOM 4014 C C . THR B 1 207 ? -12.266 20.062 10.297 1 89.19 207 THR B C 1
ATOM 4016 O O . THR B 1 207 ? -11.172 20.031 9.742 1 89.19 207 THR B O 1
ATOM 4019 N N . LEU B 1 208 ? -13.375 19.828 9.688 1 90 208 LEU B N 1
ATOM 4020 C CA . LEU B 1 208 ? -13.398 19.281 8.328 1 90 208 LEU B CA 1
ATOM 4021 C C . LEU B 1 208 ? -12.781 20.25 7.34 1 90 208 LEU B C 1
ATOM 4023 O O . LEU B 1 208 ? -11.922 19.875 6.543 1 90 208 LEU B O 1
ATOM 4027 N N . PRO B 1 209 ? -13.102 21.516 7.48 1 88.25 209 PRO B N 1
ATOM 4028 C CA . PRO B 1 209 ? -12.516 22.469 6.531 1 88.25 209 PRO B CA 1
ATOM 4029 C C . PRO B 1 209 ? -11.008 22.641 6.73 1 88.25 209 PRO B C 1
ATOM 4031 O O . PRO B 1 209 ? -10.273 22.812 5.758 1 88.25 209 PRO B O 1
ATOM 4034 N N . LEU B 1 210 ? -10.57 22.594 7.926 1 84.88 210 LEU B N 1
ATOM 4035 C CA . LEU B 1 210 ? -9.156 22.844 8.195 1 84.88 210 LEU B CA 1
ATOM 4036 C C . LEU B 1 210 ? -8.305 21.625 7.844 1 84.88 210 LEU B C 1
ATOM 4038 O O . LEU B 1 210 ? -7.117 21.766 7.562 1 84.88 210 LEU B O 1
ATOM 4042 N N . VAL B 1 211 ? -8.953 20.438 7.84 1 86.25 211 VAL B N 1
ATOM 4043 C CA . VAL B 1 211 ? -8.211 19.219 7.527 1 86.25 211 VAL B CA 1
ATOM 4044 C C . VAL B 1 211 ? -8.5 18.797 6.086 1 86.25 211 VAL B C 1
ATOM 4046 O O . VAL B 1 211 ? -8.031 17.75 5.637 1 86.25 211 VAL B O 1
ATOM 4049 N N . TRP B 1 212 ? -9.172 19.594 5.359 1 87.19 212 TRP B N 1
ATOM 4050 C CA . TRP B 1 212 ? -9.648 19.219 4.031 1 87.19 212 TRP B CA 1
ATOM 4051 C C . TRP B 1 212 ? -8.484 18.953 3.086 1 87.19 212 TRP B C 1
ATOM 4053 O O . TRP B 1 212 ? -8.539 18.047 2.264 1 87.19 212 TRP B O 1
ATOM 4063 N N . ASN B 1 213 ? -7.457 19.734 3.18 1 80.62 213 ASN B N 1
ATOM 4064 C CA . ASN B 1 213 ? -6.309 19.547 2.301 1 80.62 213 ASN B CA 1
ATOM 4065 C C . ASN B 1 213 ? -5.645 18.188 2.535 1 80.62 213 ASN B C 1
ATOM 4067 O O . ASN B 1 213 ? -5.223 17.531 1.585 1 80.62 213 ASN B O 1
ATOM 4071 N N . THR B 1 214 ? -5.621 17.859 3.809 1 82.81 214 THR B N 1
ATOM 4072 C CA . THR B 1 214 ? -5.07 16.547 4.137 1 82.81 214 THR B CA 1
ATOM 4073 C C . THR B 1 214 ? -5.977 15.438 3.617 1 82.81 214 THR B C 1
ATOM 4075 O O . THR B 1 214 ? -5.5 14.445 3.066 1 82.81 214 THR B O 1
ATOM 4078 N N . ILE B 1 215 ? -7.277 15.609 3.746 1 88.25 215 ILE B N 1
ATOM 4079 C CA . ILE B 1 215 ? -8.258 14.625 3.299 1 88.25 215 ILE B CA 1
ATOM 4080 C C . ILE B 1 215 ? -8.18 14.477 1.78 1 88.25 215 ILE B C 1
ATOM 4082 O O . ILE B 1 215 ? -8.172 13.359 1.257 1 88.25 215 ILE B O 1
ATOM 4086 N N . ARG B 1 216 ? -8.047 15.547 1.124 1 85.81 216 ARG B N 1
ATOM 4087 C CA . ARG B 1 216 ? -7.977 15.547 -0.333 1 85.81 216 ARG B CA 1
ATOM 4088 C C . ARG B 1 216 ? -6.742 14.789 -0.816 1 85.81 216 ARG B C 1
ATOM 4090 O O . ARG B 1 216 ? -6.84 13.93 -1.697 1 85.81 216 ARG B O 1
ATOM 4097 N N . THR B 1 217 ? -5.609 15.102 -0.285 1 79.38 217 THR B N 1
ATOM 4098 C CA . THR B 1 217 ? -4.355 14.477 -0.695 1 79.38 217 THR B CA 1
ATOM 4099 C C . THR B 1 217 ? -4.355 12.984 -0.362 1 79.38 217 THR B C 1
ATOM 4101 O O . THR B 1 217 ? -3.908 12.164 -1.165 1 79.38 217 THR B O 1
ATOM 4104 N N . THR B 1 218 ? -4.926 12.648 0.799 1 84.69 218 THR B N 1
ATOM 4105 C CA . THR B 1 218 ? -4.918 11.25 1.212 1 84.69 218 THR B CA 1
ATOM 4106 C C . THR B 1 218 ? -5.938 10.445 0.41 1 84.69 218 THR B C 1
ATOM 4108 O O . THR B 1 218 ? -5.754 9.25 0.181 1 84.69 218 THR B O 1
ATOM 4111 N N . LEU B 1 219 ? -7.008 11.117 0.019 1 88.88 219 LEU B N 1
ATOM 4112 C CA . LEU B 1 219 ? -8.047 10.445 -0.754 1 88.88 219 LEU B CA 1
ATOM 4113 C C . LEU B 1 219 ? -7.492 9.938 -2.082 1 88.88 219 LEU B C 1
ATOM 4115 O O . LEU B 1 219 ? -7.77 8.805 -2.484 1 88.88 219 LEU B O 1
ATOM 4119 N N . THR B 1 220 ? -6.754 10.711 -2.766 1 82.06 220 THR B N 1
ATOM 4120 C CA . THR B 1 220 ? -6.164 10.32 -4.039 1 82.06 220 THR B CA 1
ATOM 4121 C C . THR B 1 220 ? -5.219 9.133 -3.855 1 82.06 220 THR B C 1
ATOM 4123 O O . THR B 1 220 ? -5.25 8.18 -4.637 1 82.06 220 THR B O 1
ATOM 4126 N N . PHE B 1 221 ? -4.453 9.188 -2.877 1 80.38 221 PHE B N 1
ATOM 4127 C CA . PHE B 1 221 ? -3.518 8.102 -2.59 1 80.38 221 PHE B CA 1
ATOM 4128 C C . PHE B 1 221 ? -4.262 6.836 -2.189 1 80.38 221 PHE B C 1
ATOM 4130 O O . PHE B 1 221 ? -3.867 5.734 -2.57 1 80.38 221 PHE B O 1
ATOM 4137 N N . PHE B 1 222 ? -5.281 7.07 -1.431 1 88.25 222 PHE B N 1
ATOM 4138 C CA . PHE B 1 222 ? -6.02 5.91 -0.948 1 88.25 222 PHE B CA 1
ATOM 4139 C C . PHE B 1 222 ? -6.66 5.156 -2.107 1 88.25 222 PHE B C 1
ATOM 4141 O O . PHE B 1 222 ? -6.699 3.924 -2.104 1 88.25 222 PHE B O 1
ATOM 4148 N N . VAL B 1 223 ? -7.121 5.887 -3.023 1 88.88 223 VAL B N 1
ATOM 4149 C CA . VAL B 1 223 ? -7.762 5.273 -4.184 1 88.88 223 VAL B CA 1
ATOM 4150 C C . VAL B 1 223 ? -6.75 4.402 -4.934 1 88.88 223 VAL B C 1
ATOM 4152 O O . VAL B 1 223 ? -7.047 3.26 -5.285 1 88.88 223 VAL B O 1
ATOM 4155 N N . ILE B 1 224 ? -5.602 4.879 -5.168 1 85.69 224 ILE B N 1
ATOM 4156 C CA . ILE B 1 224 ? -4.562 4.125 -5.863 1 85.69 224 ILE B CA 1
ATOM 4157 C C . ILE B 1 224 ? -4.125 2.943 -5.004 1 85.69 224 ILE B C 1
ATOM 4159 O O . ILE B 1 224 ? -3.936 1.836 -5.512 1 85.69 224 ILE B O 1
ATOM 4163 N N . SER B 1 225 ? -3.969 3.217 -3.752 1 87.12 225 SER B N 1
ATOM 4164 C CA . SER B 1 225 ? -3.578 2.154 -2.83 1 87.12 225 SER B CA 1
ATOM 4165 C C . SER B 1 225 ? -4.617 1.037 -2.805 1 87.12 225 SER B C 1
ATOM 4167 O O . SER B 1 225 ? -4.266 -0.139 -2.686 1 87.12 225 SER B O 1
ATOM 4169 N N . THR B 1 226 ? -5.844 1.457 -2.859 1 92.75 226 THR B N 1
ATOM 4170 C CA . THR B 1 226 ? -6.926 0.479 -2.846 1 92.75 226 THR B CA 1
ATOM 4171 C C . THR B 1 226 ? -6.855 -0.424 -4.074 1 92.75 226 THR B C 1
ATOM 4173 O O . THR B 1 226 ? -7.121 -1.625 -3.984 1 92.75 226 THR B O 1
ATOM 4176 N N . ILE B 1 227 ? -6.52 0.131 -5.164 1 91.69 227 ILE B N 1
ATOM 4177 C CA . ILE B 1 227 ? -6.355 -0.648 -6.387 1 91.69 227 ILE B CA 1
ATOM 4178 C C . ILE B 1 227 ? -5.262 -1.696 -6.184 1 91.69 227 ILE B C 1
ATOM 4180 O O . ILE B 1 227 ? -5.457 -2.873 -6.496 1 91.69 227 ILE B O 1
ATOM 4184 N N . ASN B 1 228 ? -4.184 -1.354 -5.605 1 89.75 228 ASN B N 1
ATOM 4185 C CA . ASN B 1 228 ? -3.072 -2.271 -5.371 1 89.75 228 ASN B CA 1
ATOM 4186 C C . ASN B 1 228 ? -3.41 -3.295 -4.289 1 89.75 228 ASN B C 1
ATOM 4188 O O . ASN B 1 228 ? -3.084 -4.477 -4.426 1 89.75 228 ASN B O 1
ATOM 4192 N N . LEU B 1 229 ? -4.066 -2.832 -3.268 1 89.94 229 LEU B N 1
ATOM 4193 C CA . LEU B 1 229 ? -4.406 -3.715 -2.158 1 89.94 229 LEU B CA 1
ATOM 4194 C C . LEU B 1 229 ? -5.43 -4.758 -2.588 1 89.94 229 LEU B C 1
ATOM 4196 O O . LEU B 1 229 ? -5.41 -5.891 -2.104 1 89.94 229 LEU B O 1
ATOM 4200 N N . SER B 1 230 ? -6.316 -4.309 -3.41 1 94 230 SER B N 1
ATOM 4201 C CA . SER B 1 230 ? -7.312 -5.266 -3.889 1 94 230 SER B CA 1
ATOM 4202 C C . SER B 1 230 ? -6.652 -6.449 -4.582 1 94 230 SER B C 1
ATOM 4204 O O . SER B 1 230 ? -7.102 -7.59 -4.441 1 94 230 SER B O 1
ATOM 4206 N N . PHE B 1 231 ? -5.648 -6.215 -5.305 1 91.88 231 PHE B N 1
ATOM 4207 C CA . PHE B 1 231 ? -4.895 -7.293 -5.934 1 91.88 231 PHE B CA 1
ATOM 4208 C C . PHE B 1 231 ? -4.32 -8.234 -4.887 1 91.88 231 PHE B C 1
ATOM 4210 O O . PHE B 1 231 ? -4.414 -9.461 -5.023 1 91.88 231 PHE B O 1
ATOM 4217 N N . LEU B 1 232 ? -3.713 -7.645 -3.865 1 89.12 232 LEU B N 1
ATOM 4218 C CA . LEU B 1 232 ? -3.068 -8.438 -2.824 1 89.12 232 LEU B CA 1
ATOM 4219 C C . LEU B 1 232 ? -4.082 -9.328 -2.111 1 89.12 232 LEU B C 1
ATOM 4221 O O . LEU B 1 232 ? -3.871 -10.531 -1.977 1 89.12 232 LEU B O 1
ATOM 4225 N N . PHE B 1 233 ? -5.172 -8.75 -1.719 1 92.88 233 PHE B N 1
ATOM 4226 C CA . PHE B 1 233 ? -6.188 -9.484 -0.975 1 92.88 233 PHE B CA 1
ATOM 4227 C C . PHE B 1 233 ? -6.809 -10.57 -1.839 1 92.88 233 PHE B C 1
ATOM 4229 O O . PHE B 1 233 ? -7 -11.703 -1.381 1 92.88 233 PHE B O 1
ATOM 4236 N N . VAL B 1 234 ? -7.094 -10.258 -3.111 1 94 234 VAL B N 1
ATOM 4237 C CA . VAL B 1 234 ? -7.715 -11.227 -4.008 1 94 234 VAL B CA 1
ATOM 4238 C C . VAL B 1 234 ? -6.746 -12.367 -4.285 1 94 234 VAL B C 1
ATOM 4240 O O . VAL B 1 234 ? -7.129 -13.539 -4.246 1 94 234 VAL B O 1
ATOM 4243 N N . LYS B 1 235 ? -5.539 -12.039 -4.508 1 89.5 235 LYS B N 1
ATOM 4244 C CA . LYS B 1 235 ? -4.539 -13.055 -4.832 1 89.5 235 LYS B CA 1
ATOM 4245 C C . LYS B 1 235 ? -4.344 -14.023 -3.674 1 89.5 235 LYS B C 1
ATOM 4247 O O . LYS B 1 235 ? -4.242 -15.234 -3.885 1 89.5 235 LYS B O 1
ATOM 4252 N N . VAL B 1 236 ? -4.367 -13.555 -2.469 1 87.5 236 VAL B N 1
ATOM 4253 C CA . VAL B 1 236 ? -4.023 -14.391 -1.317 1 87.5 236 VAL B CA 1
ATOM 4254 C C . VAL B 1 236 ? -5.277 -15.094 -0.796 1 87.5 236 VAL B C 1
ATOM 4256 O O . VAL B 1 236 ? -5.242 -16.281 -0.489 1 87.5 236 VAL B O 1
ATOM 4259 N N . MET B 1 237 ? -6.41 -14.453 -0.865 1 89.88 237 MET B N 1
ATOM 4260 C CA . MET B 1 237 ? -7.594 -14.992 -0.207 1 89.88 237 MET B CA 1
ATOM 4261 C C . MET B 1 237 ? -8.375 -15.906 -1.148 1 89.88 237 MET B C 1
ATOM 4263 O O . MET B 1 237 ? -8.891 -16.938 -0.729 1 89.88 237 MET B O 1
ATOM 4267 N N . THR B 1 238 ? -8.445 -15.469 -2.469 1 92.31 238 THR B N 1
ATOM 4268 C CA . THR B 1 238 ? -9.422 -16.172 -3.293 1 92.31 238 THR B CA 1
ATOM 4269 C C . THR B 1 238 ? -8.828 -16.547 -4.645 1 92.31 238 THR B C 1
ATOM 4271 O O . THR B 1 238 ? -9.398 -17.359 -5.383 1 92.31 238 THR B O 1
ATOM 4274 N N . SER B 1 239 ? -7.707 -15.93 -4.961 1 89.56 239 SER B N 1
ATOM 4275 C CA . SER B 1 239 ? -7.141 -16.078 -6.297 1 89.56 239 SER B CA 1
ATOM 4276 C C . SER B 1 239 ? -8.18 -15.789 -7.375 1 89.56 239 SER B C 1
ATOM 4278 O O . SER B 1 239 ? -8.227 -16.469 -8.398 1 89.56 239 SER B O 1
ATOM 4280 N N . GLY B 1 240 ? -9.117 -14.922 -7.051 1 91.56 240 GLY B N 1
ATOM 4281 C CA . GLY B 1 240 ? -10.102 -14.43 -8.008 1 91.56 240 GLY B CA 1
ATOM 4282 C C . GLY B 1 240 ? -11.383 -15.242 -8.016 1 91.56 240 GLY B C 1
ATOM 4283 O O . GLY B 1 240 ? -12.344 -14.891 -8.703 1 91.56 240 GLY B O 1
ATOM 4284 N N . GLY B 1 241 ? -11.461 -16.266 -7.234 1 91.38 241 GLY B N 1
ATOM 4285 C CA . GLY B 1 241 ? -12.609 -17.156 -7.246 1 91.38 241 GLY B CA 1
ATOM 4286 C C . GLY B 1 241 ? -13.734 -16.703 -6.332 1 91.38 241 GLY B C 1
ATOM 4287 O O . GLY B 1 241 ? -13.602 -15.695 -5.633 1 91.38 241 GLY B O 1
ATOM 4288 N N . PRO B 1 242 ? -14.844 -17.406 -6.375 1 91.62 242 PRO B N 1
ATOM 4289 C CA . PRO B 1 242 ? -15.211 -18.469 -7.309 1 91.62 242 PRO B CA 1
ATOM 4290 C C . PRO B 1 242 ? -15.664 -17.922 -8.664 1 91.62 242 PRO B C 1
ATOM 4292 O O . PRO B 1 242 ? -16.375 -16.922 -8.727 1 91.62 242 PRO B O 1
ATOM 4295 N N . ASP B 1 243 ? -15.328 -18.531 -9.719 1 91.94 243 ASP B N 1
ATOM 4296 C CA . ASP B 1 243 ? -15.758 -18.203 -11.078 1 91.94 243 ASP B CA 1
ATOM 4297 C C . ASP B 1 243 ? -15.5 -16.734 -11.398 1 91.94 243 ASP B C 1
ATOM 4299 O O . ASP B 1 243 ? -16.359 -16.047 -11.953 1 91.94 243 ASP B O 1
ATOM 4303 N N . GLY B 1 244 ? -14.508 -16.234 -10.836 1 93.06 244 GLY B N 1
ATOM 4304 C CA . GLY B 1 244 ? -14.125 -14.867 -11.141 1 93.06 244 GLY B CA 1
ATOM 4305 C C . GLY B 1 244 ? -14.945 -13.836 -10.391 1 93.06 244 GLY B C 1
ATOM 4306 O O . GLY B 1 244 ? -14.875 -12.641 -10.688 1 93.06 244 GLY B O 1
ATOM 4307 N N . SER B 1 245 ? -15.672 -14.227 -9.391 1 94.25 245 SER B N 1
ATOM 4308 C CA . SER B 1 245 ? -16.594 -13.344 -8.695 1 94.25 245 SER B CA 1
ATOM 4309 C C . SER B 1 245 ? -15.852 -12.344 -7.812 1 94.25 245 SER B C 1
ATOM 4311 O O . SER B 1 245 ? -16.391 -11.305 -7.449 1 94.25 245 SER B O 1
ATOM 4313 N N . SER B 1 246 ? -14.609 -12.656 -7.512 1 95.44 246 SER B N 1
ATOM 4314 C CA . SER B 1 246 ? -13.828 -11.727 -6.695 1 95.44 246 SER B CA 1
ATOM 4315 C C . SER B 1 246 ? -12.625 -11.195 -7.461 1 95.44 246 SER B C 1
ATOM 4317 O O . SER B 1 246 ? -11.805 -10.461 -6.906 1 95.44 246 SER B O 1
ATOM 4319 N N . GLU B 1 247 ? -12.617 -11.523 -8.734 1 96.75 247 GLU B N 1
ATOM 4320 C CA . GLU B 1 247 ? -11.484 -11.109 -9.555 1 96.75 247 GLU B CA 1
ATOM 4321 C C . GLU B 1 247 ? -11.477 -9.602 -9.766 1 96.75 247 GLU B C 1
ATOM 4323 O O . GLU B 1 247 ? -12.516 -9 -10.039 1 96.75 247 GLU B O 1
ATOM 4328 N N . VAL B 1 248 ? -10.305 -8.984 -9.562 1 96.56 248 VAL B N 1
ATOM 4329 C CA . VAL B 1 248 ? -10.125 -7.566 -9.852 1 96.56 248 VAL B CA 1
ATOM 4330 C C . VAL B 1 248 ? -9.227 -7.402 -11.078 1 96.56 248 VAL B C 1
ATOM 4332 O O . VAL B 1 248 ? -8.562 -8.352 -11.5 1 96.56 248 VAL B O 1
ATOM 4335 N N . PHE B 1 249 ? -9.195 -6.258 -11.664 1 94.44 249 PHE B N 1
ATOM 4336 C CA . PHE B 1 249 ? -8.57 -6.113 -12.977 1 94.44 249 PHE B CA 1
ATOM 4337 C C . PHE B 1 249 ? -7.066 -6.309 -12.883 1 94.44 249 PHE B C 1
ATOM 4339 O O . PHE B 1 249 ? -6.438 -6.793 -13.828 1 94.44 249 PHE B O 1
ATOM 4346 N N . LEU B 1 250 ? -6.461 -6.059 -11.797 1 92.88 250 LEU B N 1
ATOM 4347 C CA . LEU B 1 250 ? -5.02 -6.27 -11.688 1 92.88 250 LEU B CA 1
ATOM 4348 C C . LEU B 1 250 ? -4.699 -7.758 -11.562 1 92.88 250 LEU B C 1
ATOM 4350 O O . LEU B 1 250 ? -3.682 -8.219 -12.086 1 92.88 250 LEU B O 1
ATOM 4354 N N . SER B 1 251 ? -5.523 -8.438 -10.797 1 93.5 251 SER B N 1
ATOM 4355 C CA . SER B 1 251 ? -5.316 -9.883 -10.719 1 93.5 251 SER B CA 1
ATOM 4356 C C . SER B 1 251 ? -5.559 -10.547 -12.07 1 93.5 251 SER B C 1
ATOM 4358 O O . SER B 1 251 ? -4.867 -11.5 -12.43 1 93.5 251 SER B O 1
ATOM 4360 N N . TYR B 1 252 ? -6.535 -10.047 -12.758 1 94 252 TYR B N 1
ATOM 4361 C CA . TYR B 1 252 ? -6.793 -10.539 -14.102 1 94 252 TYR B CA 1
ATOM 4362 C C . TYR B 1 252 ? -5.621 -10.234 -15.031 1 94 252 TYR B C 1
ATOM 4364 O O . TYR B 1 252 ? -5.227 -11.078 -15.844 1 94 252 TYR B O 1
ATOM 4372 N N . MET B 1 253 ? -5.094 -9.055 -14.93 1 90.56 253 MET B N 1
ATOM 4373 C CA . MET B 1 253 ? -3.9 -8.68 -15.68 1 90.56 253 MET B CA 1
ATOM 4374 C C . MET B 1 253 ? -2.75 -9.641 -15.398 1 90.56 253 MET B C 1
ATOM 4376 O O . MET B 1 253 ? -2.096 -10.125 -16.312 1 90.56 253 MET B O 1
ATOM 4380 N N . TYR B 1 254 ? -2.547 -9.867 -14.156 1 88.81 254 TYR B N 1
ATOM 4381 C CA . TYR B 1 254 ? -1.462 -10.742 -13.734 1 88.81 254 TYR B CA 1
ATOM 4382 C C . TYR B 1 254 ? -1.647 -12.148 -14.281 1 88.81 254 TYR B C 1
ATOM 4384 O O . TYR B 1 254 ? -0.695 -12.758 -14.773 1 88.81 254 TYR B O 1
ATOM 4392 N N . LYS B 1 255 ? -2.809 -12.648 -14.195 1 90.75 255 LYS B N 1
ATOM 4393 C CA . LYS B 1 255 ? -3.129 -13.992 -14.688 1 90.75 255 LYS B CA 1
ATOM 4394 C C . LYS B 1 255 ? -2.896 -14.094 -16.188 1 90.75 255 LYS B C 1
ATOM 4396 O O . LYS B 1 255 ? -2.318 -15.07 -16.672 1 90.75 255 LYS B O 1
ATOM 4401 N N . GLN B 1 256 ? -3.334 -13.086 -16.875 1 87.56 256 GLN B N 1
ATOM 4402 C CA . GLN B 1 256 ? -3.17 -13.094 -18.328 1 87.56 256 GLN B CA 1
ATOM 4403 C C . GLN B 1 256 ? -1.701 -12.938 -18.719 1 87.56 256 GLN B C 1
ATOM 4405 O O . GLN B 1 256 ? -1.201 -13.664 -19.578 1 87.56 256 GLN B O 1
ATOM 4410 N N . ALA B 1 257 ? -1.011 -12.109 -18.078 1 83.19 257 ALA B N 1
ATOM 4411 C CA . ALA B 1 257 ? 0.369 -11.797 -18.438 1 83.19 257 ALA B CA 1
ATOM 4412 C C . ALA B 1 257 ? 1.309 -12.93 -18.047 1 83.19 257 ALA B C 1
ATOM 4414 O O . ALA B 1 257 ? 2.211 -13.297 -18.797 1 83.19 257 ALA B O 1
ATOM 4415 N N . TYR B 1 258 ? 1.072 -13.547 -16.891 1 80.25 258 TYR B N 1
ATOM 4416 C CA . TYR B 1 258 ? 2.119 -14.398 -16.328 1 80.25 258 TYR B CA 1
ATOM 4417 C C . TYR B 1 258 ? 1.63 -15.836 -16.188 1 80.25 258 TYR B C 1
ATOM 4419 O O . TYR B 1 258 ? 2.434 -16.766 -16.078 1 80.25 258 TYR B O 1
ATOM 4427 N N . SER B 1 259 ? 0.392 -16.031 -16.109 1 80.25 259 SER B N 1
ATOM 4428 C CA . SER B 1 259 ? -0.117 -17.391 -15.984 1 80.25 259 SER B CA 1
ATOM 4429 C C . SER B 1 259 ? -0.562 -17.938 -17.344 1 80.25 259 SER B C 1
ATOM 4431 O O . SER B 1 259 ? -0.194 -19.047 -17.719 1 80.25 259 SER B O 1
ATOM 4433 N N . ASN B 1 260 ? -1.282 -17.125 -18.109 1 82.88 260 ASN B N 1
ATOM 4434 C CA . ASN B 1 260 ? -1.842 -17.562 -19.391 1 82.88 260 ASN B CA 1
ATOM 4435 C C . ASN B 1 260 ? -0.902 -17.25 -20.547 1 82.88 260 ASN B C 1
ATOM 4437 O O . ASN B 1 260 ? -1.252 -17.484 -21.719 1 82.88 260 ASN B O 1
ATOM 4441 N N . SER B 1 261 ? 0.197 -16.672 -20.281 1 78.75 261 SER B N 1
ATOM 4442 C CA . SER B 1 261 ? 1.238 -16.406 -21.266 1 78.75 261 SER B CA 1
ATOM 4443 C C . SER B 1 261 ? 0.739 -15.445 -22.344 1 78.75 261 SER B C 1
ATOM 4445 O O . SER B 1 261 ? 1.043 -15.633 -23.531 1 78.75 261 SER B O 1
ATOM 4447 N N . SER B 1 262 ? -0.196 -14.75 -22.125 1 83.31 262 SER B N 1
ATOM 4448 C CA . SER B 1 262 ? -0.648 -13.672 -23 1 83.31 262 SER B CA 1
ATOM 4449 C C . SER B 1 262 ? -0.154 -12.312 -22.5 1 83.31 262 SER B C 1
ATOM 4451 O O . SER B 1 262 ? -0.955 -11.445 -22.141 1 83.31 262 SER B O 1
ATOM 4453 N N . TYR B 1 263 ? 1.071 -12.18 -22.688 1 81.5 263 TYR B N 1
ATOM 4454 C CA . TYR B 1 263 ? 1.749 -11.016 -22.141 1 81.5 263 TYR B CA 1
ATOM 4455 C C . TYR B 1 263 ? 1.251 -9.734 -22.812 1 81.5 263 TYR B C 1
ATOM 4457 O O . TYR B 1 263 ? 0.998 -8.734 -22.141 1 81.5 263 TYR B O 1
ATOM 4465 N N . GLY B 1 264 ? 1.099 -9.758 -24.094 1 81.56 264 GLY B N 1
ATOM 4466 C CA . GLY B 1 264 ? 0.584 -8.594 -24.797 1 81.56 264 GLY B CA 1
ATOM 4467 C C . GLY B 1 264 ? -0.789 -8.164 -24.328 1 81.56 264 GLY B C 1
ATOM 4468 O O . GLY B 1 264 ? -1.024 -6.977 -24.094 1 81.56 264 GLY B O 1
ATOM 4469 N N . TYR B 1 265 ? -1.632 -9.156 -24.156 1 86.31 265 TYR B N 1
ATOM 4470 C CA . TYR B 1 265 ? -2.971 -8.875 -23.656 1 86.31 265 TYR B CA 1
ATOM 4471 C C . TYR B 1 265 ? -2.918 -8.359 -22.219 1 86.31 265 TYR B C 1
ATOM 4473 O O . TYR B 1 265 ? -3.666 -7.449 -21.844 1 86.31 265 TYR B O 1
ATOM 4481 N N . GLY B 1 266 ? -2.012 -8.914 -21.422 1 87.44 266 GLY B N 1
ATOM 4482 C CA . GLY B 1 266 ? -1.808 -8.406 -20.078 1 87.44 266 GLY B CA 1
ATOM 4483 C C . GLY B 1 266 ? -1.39 -6.953 -20.047 1 87.44 266 GLY B C 1
ATOM 4484 O O . GLY B 1 266 ? -1.889 -6.176 -19.219 1 87.44 266 GLY B O 1
ATOM 4485 N N . MET B 1 267 ? -0.548 -6.621 -20.969 1 85.06 267 MET B N 1
ATOM 4486 C CA . MET B 1 267 ? -0.08 -5.238 -21.031 1 85.06 267 MET B CA 1
ATOM 4487 C C . MET B 1 267 ? -1.192 -4.305 -21.5 1 85.06 267 MET B C 1
ATOM 4489 O O . MET B 1 267 ? -1.263 -3.152 -21.062 1 85.06 267 MET B O 1
ATOM 4493 N N . THR B 1 268 ? -2.059 -4.793 -22.328 1 88.38 268 THR B N 1
ATOM 4494 C CA . THR B 1 268 ? -3.225 -4.012 -22.719 1 88.38 268 THR B CA 1
ATOM 4495 C C . THR B 1 268 ? -4.086 -3.662 -21.516 1 88.38 268 THR B C 1
ATOM 4497 O O . THR B 1 268 ? -4.527 -2.52 -21.359 1 88.38 268 THR B O 1
ATOM 4500 N N . ILE B 1 269 ? -4.266 -4.648 -20.656 1 90.5 269 ILE B N 1
ATOM 4501 C CA . ILE B 1 269 ? -5.016 -4.414 -19.422 1 90.5 269 ILE B CA 1
ATOM 4502 C C . ILE B 1 269 ? -4.289 -3.385 -18.562 1 90.5 269 ILE B C 1
ATOM 4504 O O . ILE B 1 269 ? -4.918 -2.49 -17.984 1 90.5 269 ILE B O 1
ATOM 4508 N N . GLY B 1 270 ? -2.98 -3.492 -18.531 1 87.44 270 GLY B N 1
ATOM 4509 C CA . GLY B 1 270 ? -2.18 -2.529 -17.797 1 87.44 270 GLY B CA 1
ATOM 4510 C C . GLY B 1 270 ? -2.373 -1.102 -18.266 1 87.44 270 GLY B C 1
ATOM 4511 O O . GLY B 1 270 ? -2.48 -0.182 -17.453 1 87.44 270 GLY B O 1
ATOM 4512 N N . VAL B 1 271 ? -2.471 -0.917 -19.5 1 85.38 271 VAL B N 1
ATOM 4513 C CA . VAL B 1 271 ? -2.65 0.412 -20.078 1 85.38 271 VAL B CA 1
ATOM 4514 C C . VAL B 1 271 ? -4.027 0.954 -19.719 1 85.38 271 VAL B C 1
ATOM 4516 O O . VAL B 1 271 ? -4.16 2.121 -19.328 1 85.38 271 VAL B O 1
ATOM 4519 N N . VAL B 1 272 ? -4.973 0.141 -19.812 1 88.69 272 VAL B N 1
ATOM 4520 C CA . VAL B 1 272 ? -6.336 0.562 -19.5 1 88.69 272 VAL B CA 1
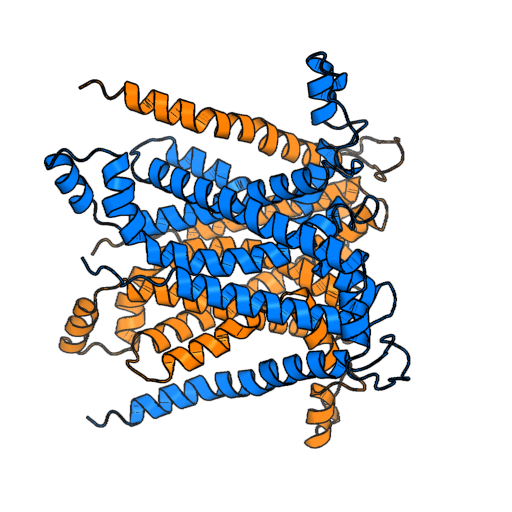ATOM 4521 C C . VAL B 1 272 ? -6.445 0.909 -18.031 1 88.69 272 VAL B C 1
ATOM 4523 O O . VAL B 1 272 ? -7.082 1.898 -17.656 1 88.69 272 VAL B O 1
ATOM 4526 N N . VAL B 1 273 ? -5.812 0.065 -17.203 1 88.19 273 VAL B N 1
ATOM 4527 C CA . VAL B 1 273 ? -5.816 0.313 -15.773 1 88.19 273 VAL B CA 1
ATOM 4528 C C . VAL B 1 273 ? -5.102 1.628 -15.469 1 88.19 273 VAL B C 1
ATOM 4530 O O . VAL B 1 273 ? -5.543 2.404 -14.625 1 88.19 273 VAL B O 1
ATOM 4533 N N . PHE B 1 274 ? -4.078 1.866 -16.156 1 83.56 274 PHE B N 1
ATOM 4534 C CA . PHE B 1 274 ? -3.332 3.109 -15.984 1 83.56 274 PHE B CA 1
ATOM 4535 C C . PHE B 1 274 ? -4.191 4.312 -16.359 1 83.56 274 PHE B C 1
ATOM 4537 O O . PHE B 1 274 ? -4.262 5.289 -15.617 1 83.56 274 PHE B O 1
ATOM 4544 N N . ILE B 1 275 ? -4.754 4.25 -17.469 1 84.75 275 ILE B N 1
ATOM 4545 C CA . ILE B 1 275 ? -5.586 5.352 -17.953 1 84.75 275 ILE B CA 1
ATOM 4546 C C . ILE B 1 275 ? -6.746 5.578 -16.984 1 84.75 275 ILE B C 1
ATOM 4548 O O . ILE B 1 275 ? -7.055 6.723 -16.625 1 84.75 275 ILE B O 1
ATOM 4552 N N . PHE B 1 276 ? -7.32 4.531 -16.562 1 89.62 276 PHE B N 1
ATOM 4553 C CA . PHE B 1 276 ? -8.422 4.617 -15.602 1 89.62 276 PHE B CA 1
ATOM 4554 C C . PHE B 1 276 ? -7.957 5.266 -14.305 1 89.62 276 PHE B C 1
ATOM 4556 O O . PHE B 1 276 ? -8.602 6.191 -13.805 1 89.62 276 PHE B O 1
ATOM 4563 N N . SER B 1 277 ? -6.844 4.758 -13.781 1 86.5 277 SER B N 1
ATOM 4564 C CA . SER B 1 277 ? -6.324 5.281 -12.516 1 86.5 277 SER B CA 1
ATOM 4565 C C . SER B 1 277 ? -5.922 6.742 -12.656 1 86.5 277 SER B C 1
ATOM 4567 O O . SER B 1 277 ? -6.109 7.535 -11.727 1 86.5 277 SER B O 1
ATOM 4569 N N . PHE B 1 278 ? -5.422 7.066 -13.797 1 81.88 278 PHE B N 1
ATOM 4570 C CA . PHE B 1 278 ? -5 8.438 -14.055 1 81.88 278 PHE B CA 1
ATOM 4571 C C . PHE B 1 278 ? -6.203 9.367 -14.117 1 81.88 278 PHE B C 1
ATOM 4573 O O . PHE B 1 278 ? -6.207 10.422 -13.477 1 81.88 278 PHE B O 1
ATOM 4580 N N . ILE B 1 279 ? -7.137 9.023 -14.852 1 86.81 279 ILE B N 1
ATOM 4581 C CA . ILE B 1 279 ? -8.336 9.836 -14.992 1 86.81 279 ILE B CA 1
ATOM 4582 C C . ILE B 1 279 ? -9.039 9.969 -13.641 1 86.81 279 ILE B C 1
ATOM 4584 O O . ILE B 1 279 ? -9.5 11.047 -13.273 1 86.81 279 ILE B O 1
ATOM 4588 N N . LEU B 1 280 ? -9.078 8.867 -12.945 1 87.5 280 LEU B N 1
ATOM 4589 C CA . LEU B 1 280 ? -9.719 8.875 -11.633 1 87.5 280 LEU B CA 1
ATOM 4590 C C . LEU B 1 280 ? -8.977 9.805 -10.672 1 87.5 280 LEU B C 1
ATOM 4592 O O . LEU B 1 280 ? -9.602 10.555 -9.922 1 87.5 280 LEU B O 1
ATOM 4596 N N . SER B 1 281 ? -7.711 9.688 -10.68 1 83.38 281 SER B N 1
ATOM 4597 C CA . SER B 1 281 ? -6.906 10.539 -9.812 1 83.38 281 SER B CA 1
ATOM 4598 C C . SER B 1 281 ? -7.098 12.016 -10.156 1 83.38 281 SER B C 1
ATOM 4600 O O . SER B 1 281 ? -7.211 12.859 -9.258 1 83.38 281 SER B O 1
ATOM 4602 N N . LEU B 1 282 ? -7.164 12.391 -11.406 1 81.5 282 LEU B N 1
ATOM 4603 C CA . LEU B 1 282 ? -7.383 13.758 -11.844 1 81.5 282 LEU B CA 1
ATOM 4604 C C . LEU B 1 282 ? -8.773 14.242 -11.445 1 81.5 282 LEU B C 1
ATOM 4606 O O . LEU B 1 282 ? -8.945 15.383 -11.008 1 81.5 282 LEU B O 1
ATOM 4610 N N . ALA B 1 283 ? -9.672 13.375 -11.664 1 86.81 283 ALA B N 1
ATOM 4611 C CA . ALA B 1 283 ? -11.055 13.727 -11.32 1 86.81 283 ALA B CA 1
ATOM 4612 C C . ALA B 1 283 ? -11.188 14.016 -9.828 1 86.81 283 ALA B C 1
ATOM 4614 O O . ALA B 1 283 ? -11.805 15.008 -9.438 1 86.81 283 ALA B O 1
ATOM 4615 N N . ILE B 1 284 ? -10.586 13.172 -9.031 1 85.94 284 ILE B N 1
ATOM 4616 C CA . ILE B 1 284 ? -10.656 13.344 -7.586 1 85.94 284 ILE B CA 1
ATOM 4617 C C . ILE B 1 284 ? -9.953 14.633 -7.184 1 85.94 284 ILE B C 1
ATOM 4619 O O . ILE B 1 284 ? -10.469 15.406 -6.375 1 85.94 284 ILE B O 1
ATOM 4623 N N . ASN B 1 285 ? -8.852 14.891 -7.758 1 78.19 285 ASN B N 1
ATOM 4624 C CA . ASN B 1 285 ? -8.086 16.094 -7.441 1 78.19 285 ASN B CA 1
ATOM 4625 C C . ASN B 1 285 ? -8.844 17.359 -7.848 1 78.19 285 ASN B C 1
ATOM 4627 O O . ASN B 1 285 ? -8.805 18.359 -7.141 1 78.19 285 ASN B O 1
ATOM 4631 N N . LYS B 1 286 ? -9.523 17.281 -8.906 1 82.69 286 LYS B N 1
ATOM 4632 C CA . LYS B 1 286 ? -10.258 18.453 -9.414 1 82.69 286 LYS B CA 1
ATOM 4633 C C . LYS B 1 286 ? -11.531 18.688 -8.602 1 82.69 286 LYS B C 1
ATOM 4635 O O . LYS B 1 286 ? -11.836 19.828 -8.242 1 82.69 286 LYS B O 1
ATOM 4640 N N . ILE B 1 287 ? -12.164 17.641 -8.297 1 85.19 287 ILE B N 1
ATOM 4641 C CA . ILE B 1 287 ? -13.453 17.75 -7.613 1 85.19 287 ILE B CA 1
ATOM 4642 C C . ILE B 1 287 ? -13.227 18.203 -6.168 1 85.19 287 ILE B C 1
ATOM 4644 O O . ILE B 1 287 ? -14.055 18.922 -5.605 1 85.19 287 ILE B O 1
ATOM 4648 N N . THR B 1 288 ? -12.109 17.844 -5.629 1 81.12 288 THR B N 1
ATOM 4649 C CA . THR B 1 288 ? -11.883 18.125 -4.215 1 81.12 288 THR B CA 1
ATOM 4650 C C . THR B 1 288 ? -11.078 19.406 -4.043 1 81.12 288 THR B C 1
ATOM 4652 O O . THR B 1 288 ? -10.781 19.812 -2.916 1 81.12 288 THR B O 1
ATOM 4655 N N . GLN B 1 289 ? -10.781 20.031 -5.098 1 77.81 289 GLN B N 1
ATOM 4656 C CA . GLN B 1 289 ? -10.008 21.266 -5.02 1 77.81 289 GLN B CA 1
ATOM 4657 C C . GLN B 1 289 ? -10.82 22.391 -4.375 1 77.81 289 GLN B C 1
ATOM 4659 O O . GLN B 1 289 ? -11.961 22.641 -4.766 1 77.81 289 GLN B O 1
ATOM 4664 N N . ARG B 1 290 ? -10.438 22.734 -3.113 1 73.06 290 ARG B N 1
ATOM 4665 C CA . ARG B 1 290 ? -11.039 23.891 -2.439 1 73.06 290 ARG B CA 1
ATOM 4666 C C . ARG B 1 290 ? -9.977 24.906 -2.061 1 73.06 290 ARG B C 1
ATOM 4668 O O . ARG B 1 290 ? -8.797 24.578 -1.947 1 73.06 290 ARG B O 1
ATOM 4675 N N . ASP B 1 291 ? -10.297 26.172 -2.078 1 58.69 291 ASP B N 1
ATOM 4676 C CA . ASP B 1 291 ? -9.398 27.234 -1.658 1 58.69 291 ASP B CA 1
ATOM 4677 C C . ASP B 1 291 ? -8.938 27.031 -0.217 1 58.69 291 ASP B C 1
ATOM 4679 O O . ASP B 1 291 ? -9.703 26.562 0.624 1 58.69 291 ASP B O 1
ATOM 4683 N N . ILE B 1 292 ? -7.574 26.75 -0.067 1 54.28 292 ILE B N 1
ATOM 4684 C CA . ILE B 1 292 ? -6.992 26.641 1.266 1 54.28 292 ILE B CA 1
ATOM 4685 C C . ILE B 1 292 ? -7.488 27.781 2.15 1 54.28 292 ILE B C 1
ATOM 4687 O O . ILE B 1 292 ? -7.387 28.953 1.778 1 54.28 292 ILE B O 1
ATOM 4691 N N . ILE B 1 293 ? -8.43 27.531 3.082 1 48.38 293 ILE B N 1
ATOM 4692 C CA . ILE B 1 293 ? -8.867 28.578 3.996 1 48.38 293 ILE B CA 1
ATOM 4693 C C . ILE B 1 293 ? -7.75 28.906 4.977 1 48.38 293 ILE B C 1
ATOM 4695 O O . ILE B 1 293 ? -7.203 28.016 5.629 1 48.38 293 ILE B O 1
ATOM 4699 N N . GLU B 1 294 ? -6.863 29.781 4.723 1 47.44 294 GLU B N 1
ATOM 4700 C CA . GLU B 1 294 ? -5.922 30.344 5.695 1 47.44 294 GLU B CA 1
ATOM 4701 C C . GLU B 1 294 ? -6.656 31.062 6.82 1 47.44 294 GLU B C 1
ATOM 4703 O O . GLU B 1 294 ? -7.508 31.922 6.562 1 47.44 294 GLU B O 1
ATOM 4708 N N . PHE B 1 295 ? -6.891 30.312 7.922 1 41.84 295 PHE B N 1
ATOM 4709 C CA . PHE B 1 295 ? -7.344 31.203 8.977 1 41.84 295 PHE B CA 1
ATOM 4710 C C . PHE B 1 295 ? -6.176 31.984 9.562 1 41.84 295 PHE B C 1
ATOM 4712 O O . PHE B 1 295 ? -5.047 31.5 9.586 1 41.84 295 PHE B O 1
#

Solvent-accessible surface area (backbone atoms only — not comparable to full-atom values): 29941 Å² total; per-residue (Å²): 137,78,75,61,60,63,47,50,49,52,48,56,66,40,38,61,53,46,52,49,37,47,59,62,44,51,47,33,52,46,47,40,55,54,40,19,24,25,51,23,42,73,76,58,90,61,69,43,81,49,52,63,49,46,57,55,51,48,78,69,30,66,67,52,52,46,7,43,51,44,38,51,49,44,49,52,53,33,48,52,51,26,52,50,50,11,49,53,50,16,60,55,48,62,72,48,88,53,87,54,44,63,55,52,49,48,60,38,35,46,44,42,47,40,46,62,69,48,48,28,52,27,51,48,48,34,42,27,63,86,79,6,55,56,38,50,50,31,45,71,69,69,36,56,86,72,49,57,48,42,60,64,32,58,84,44,26,44,54,54,52,36,49,55,51,29,55,36,47,25,20,56,51,15,53,51,44,28,57,54,54,68,69,51,63,63,63,59,54,51,52,37,44,74,74,64,50,47,71,68,51,40,38,67,69,46,49,47,60,73,36,36,66,59,50,46,56,48,49,49,50,46,54,45,48,43,59,48,45,49,33,53,44,25,55,68,55,45,64,19,30,40,93,47,45,35,19,27,49,62,45,50,23,47,40,30,29,69,71,66,36,30,23,10,52,15,28,35,46,40,48,52,50,35,52,49,39,45,52,49,44,50,49,51,52,58,72,58,62,65,81,80,76,80,126,137,80,75,61,60,62,48,51,50,51,48,55,66,41,37,61,54,46,51,48,36,47,60,62,45,51,47,34,53,47,46,41,55,54,41,18,26,23,51,23,42,75,76,60,88,61,69,42,82,48,52,64,50,48,56,57,49,47,78,69,30,64,67,52,52,46,8,43,51,43,38,52,49,43,49,52,52,33,48,54,52,26,52,51,51,10,51,52,50,17,59,55,49,61,72,47,88,54,88,55,45,62,55,53,50,48,60,38,34,47,44,42,45,41,44,61,68,48,48,27,53,28,51,48,49,34,41,27,62,86,78,5,53,55,38,49,50,32,45,71,69,68,36,56,86,72,48,56,47,42,62,65,33,57,83,44,25,44,54,55,52,36,48,54,51,29,57,36,47,24,20,55,50,16,52,51,44,29,57,52,54,68,70,52,64,64,64,59,54,52,53,38,45,73,73,64,50,48,72,69,51,42,37,66,68,45,50,47,61,74,36,37,67,60,51,46,57,48,48,47,50,47,53,45,47,44,59,46,46,49,34,54,44,25,55,70,54,46,65,20,29,41,93,48,45,36,18,28,49,61,46,51,23,47,40,30,28,69,68,66,36,30,24,10,52,16,28,35,45,41,46,51,51,34,53,50,40,45,52,50,43,51,50,51,55,59,71,56,62,64,82,82,76,78,126

Sequence (590 aa):
MNNKGNKTFITLSLVPATILFFIFIIIPTMNVFWMSLFKWGGLVNNKKFVGLDNFIMLFKDSNFLKSFQNTIFLLVIVTIITMALAIISAAILVKEDTKFKNFFRIIFYFPNILSVVVISAIFSAILDPNQGIVNSTLNFFNLNSLTRMWLGDQKVVIWCIAFAMIWQAIGYYMVMYMSSISGISISLYESASLDGATGIQQFFKITLPLVWNTIRTTLTFFVISTINLSFLFVKVMTSGGPDGSSEVFLSYMYKQAYSNSSYGYGMTIGVVVFIFSFILSLAINKITQRDIIEFMNNKGNKTFITLSLVPATILFFIFIIIPTMNVFWMSLFKWGGLVNNKKFVGLDNFIMLFKDSNFLKSFQNTIFLLVIVTIITMALAIISAAILVKEDTKFKNFFRIIFYFPNILSVVVISAIFSAILDPNQGIVNSTLNFFNLNSLTRMWLGDQKVVIWCIAFAMIWQAIGYYMVMYMSSISGISISLYESASLDGATGIQQFFKITLPLVWNTIRTTLTFFVISTINLSFLFVKVMTSGGPDGSSEVFLSYMYKQAYSNSSYGYGMTIGVVVFIFSFILSLAINKITQRDIIEF

InterPro domains:
  IPR000515 ABC transporter type 1, transmembrane domain MetI-like [PF00528] (85-285)
  IPR000515 ABC transporter type 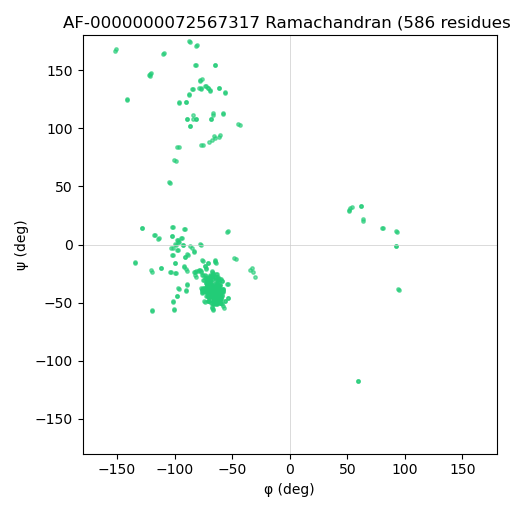1, transmembrane domain MetI-like [PS50928] (68-284)
  IPR000515 ABC transporter type 1, transmembrane domain MetI-like [cd06261] (68-278)
  IPR035906 MetI-like superfamily [G3DSA:1.10.3720.10] (48-292)
  IPR035906 MetI-like superfamily [SSF161098] (52-281)
  IPR051393 ABC transporter permease component [PTHR30193] (9-290)

Foldseek 3Di:
DDPVVVVVCVCVVCVVVVVCCCVVPVVVLVVLVVLLQWFFLVPDPDTHRNGCVLVVVLVVDPLLVLQAVLLVVLLVLLLVVLLVLLLVLLLVLLPDPDPCSVVVLCVLCVLQVDDLLRLLVLLLQQLQLPRHVVCVVCVVVVNNVPRDNQCADLVRNSVSLSVSSSSNRNSVSNVVLNVQQNPDDVVVVVVCVVVVDDSVRCCVPPSCLQCLVVSLVVSLVVSVVSLVSLLVSCCNNHLCDDVNSSRHLLSVLCCCCPVVSRVSSSSNSVVVVVVVSVVVSVVSNVVSDDDNPDD/DDPVVVVVCVCVVCVVVVVCCCVVPVVVLVVLVVLLQWFFLVPDPDTHRNGCVLVVVLVVDPLLVLQAVLLVVLLVLLLVVLLVLLLVLLLVLLPDPDPCSVVVLCVLCVLQVDDLLRLLVLLLQQLQQPRHVVCVVCVVVVNNVPRDNQCADLVRNSVSLSVSSSSNRNSVSNVVLNVQQNPDDVVVVVVCVVVVADSVRCCVPPSCLQCLVVSLVVSLVVSVVSLVSLLVSCCNNHLCDDVNSSRHLLSVLCCCCPVVSRVSSSSNSVVVVVVVSVVVSVVSNVVSDDDNPDD

Nearest PDB structures (foldseek):
  4tqv-assembly4_M  TM=8.807E-01  e=1.686E-10  Sphingomonas sp.
  4tqu-assembly1_M  TM=8.718E-01  e=1.922E-10  Sphingomonas sp.
  4xtc-assembly1_M  TM=8.761E-01  e=4.038E-10  Sphingomonas sp. A1
  7cad-assembly1_A  TM=8.793E-01  e=4.038E-10  Mycolicibacterium smegmatis MC2 155
  4jbw-assembly2_H  TM=8.798E-01  e=6.897E-09  Escherichia coli K-12

Organism: NCBI:txid632245

pLDDT: mean 81.42, std 13.46, range [32.62, 97.19]